Protein AF-A0A225VFC7-F1 (afdb_monomer_lite)

pLDDT: mean 79.75, std 21.28, range [31.33, 98.19]

Organism: NCBI:txid4795

Radius of gyration: 121.15 Å; chains: 1; bounding box: 207×63×354 Å

Sequence (434 aa):
MSTLSANARKQQEADVERLVKCRLRSEIEARKSVESTMKRAVQEARELKKELVLLRQEKEELRLAARKHAVSAPDNGGKDLNQPDKRAVVLKLREKIQTLSARNNELESSTNELQQQISKLEDQNAKVVGQLTADLEEKERKTNALQDELKKSKHVVDETKRKCQKMIKEKREEAQRALQENEQLARCAKTLQAQLVLLPQLKKQLERAKEKRADVVEVWQKKLEQRDQAFLREEEMSKQKLVESAAQVADLTNEKQYLQTRLEELEIKLSDIDDKHQTQLQHEARRLVKLESTTAELEEKLLAAEAAAREAEQAGIEARKIQEQETRLRQIAEDAADAVEVRAEKAERELAQAQMQLNNLEDALKARGVTFGYLLKQHTSVSVPGRATSSSTNNKTNSTLRKPLSTTRQTATKTKAHRSNRSVIRNNEDERDQ

Structure (mmCIF, N/CA/C/O backbone):
data_AF-A0A225VFC7-F1
#
_entry.id   AF-A0A225VFC7-F1
#
loop_
_atom_site.group_PDB
_atom_site.id
_atom_site.type_symbol
_atom_site.label_atom_id
_atom_site.label_alt_id
_atom_site.label_comp_id
_atom_site.label_asym_id
_atom_site.label_entity_id
_atom_site.label_seq_id
_atom_site.pdbx_PDB_ins_code
_atom_site.Cartn_x
_atom_site.Cartn_y
_atom_site.Cartn_z
_atom_site.occupancy
_atom_site.B_iso_or_equiv
_atom_site.auth_seq_id
_atom_site.auth_comp_id
_atom_site.auth_asym_id
_atom_site.auth_atom_id
_atom_site.pdbx_PDB_model_num
ATOM 1 N N . MET A 1 1 ? -19.889 15.103 14.008 1.00 50.66 1 MET A N 1
ATOM 2 C CA . MET A 1 1 ? -20.043 16.242 14.941 1.00 50.66 1 MET A CA 1
ATOM 3 C C . MET A 1 1 ? -21.481 16.421 15.429 1.00 50.66 1 MET A C 1
ATOM 5 O O . MET A 1 1 ? -21.726 16.168 16.600 1.00 50.66 1 MET A O 1
ATOM 9 N N . SER A 1 2 ? -22.440 16.808 14.578 1.00 55.69 2 SER A N 1
ATOM 10 C CA . SER A 1 2 ? -23.754 17.348 14.996 1.00 55.69 2 SER A CA 1
ATOM 11 C C . SER A 1 2 ? -24.609 16.469 15.929 1.00 55.69 2 SER A C 1
ATOM 13 O O . SER A 1 2 ? -25.356 16.998 16.751 1.00 55.69 2 SER A O 1
ATOM 15 N N . THR A 1 3 ? -24.484 15.141 15.859 1.00 54.69 3 THR A N 1
ATOM 16 C CA . THR A 1 3 ? -25.238 14.188 16.699 1.00 54.69 3 THR A CA 1
ATOM 17 C C . THR A 1 3 ? -24.941 14.307 18.197 1.00 54.69 3 THR A C 1
ATOM 19 O O . THR A 1 3 ? -25.841 14.104 19.010 1.00 54.69 3 THR A O 1
ATOM 22 N N . LEU A 1 4 ? -23.719 14.696 18.580 1.00 56.44 4 LEU A N 1
ATOM 23 C CA . LEU A 1 4 ? -23.350 14.896 19.988 1.00 56.44 4 LEU A CA 1
ATOM 24 C C . LEU A 1 4 ? -24.105 16.084 20.608 1.00 56.44 4 LEU A C 1
ATOM 26 O O . LEU A 1 4 ? -24.583 15.991 21.736 1.00 56.44 4 LEU A O 1
ATOM 30 N N . SER A 1 5 ? -24.293 17.168 19.844 1.00 67.75 5 SER A N 1
ATOM 31 C CA . SER A 1 5 ? -25.040 18.350 20.298 1.00 67.75 5 SER A CA 1
ATOM 32 C C . SER A 1 5 ? -26.529 18.045 20.509 1.00 67.75 5 SER A C 1
ATOM 34 O O . SER A 1 5 ? -27.115 18.487 21.496 1.00 67.75 5 SER A O 1
ATOM 36 N N . ALA A 1 6 ? -27.133 17.234 19.633 1.00 71.62 6 ALA A N 1
ATOM 37 C CA . ALA A 1 6 ? -28.532 16.824 19.767 1.00 71.62 6 ALA A CA 1
ATOM 38 C C . ALA A 1 6 ? -28.784 15.978 21.030 1.00 71.62 6 ALA A C 1
ATOM 40 O O . ALA A 1 6 ? -29.789 16.174 21.711 1.00 71.62 6 ALA A O 1
ATOM 41 N N . ASN A 1 7 ? -27.861 15.074 21.377 1.00 78.31 7 ASN A N 1
ATOM 42 C CA . ASN A 1 7 ? -27.977 14.260 22.589 1.00 78.31 7 ASN A CA 1
ATOM 43 C C . ASN A 1 7 ? -27.781 15.091 23.868 1.00 78.31 7 ASN A C 1
ATOM 45 O O . ASN A 1 7 ? -28.515 14.891 24.833 1.00 78.31 7 ASN A O 1
ATOM 49 N N . ALA A 1 8 ? -26.859 16.061 23.864 1.00 78.19 8 ALA A N 1
ATOM 50 C CA . ALA A 1 8 ? -26.664 16.973 24.993 1.00 78.19 8 ALA A CA 1
ATOM 51 C C . ALA A 1 8 ? -27.923 17.812 25.294 1.00 78.19 8 ALA A C 1
ATOM 53 O O . ALA A 1 8 ? -28.319 17.926 26.453 1.00 78.19 8 ALA A O 1
ATOM 54 N N . ARG A 1 9 ? -28.602 18.330 24.257 1.00 81.00 9 ARG A N 1
ATOM 55 C CA . ARG A 1 9 ? -29.870 19.073 24.411 1.00 81.00 9 ARG A CA 1
ATOM 56 C C . ARG A 1 9 ? -30.976 18.207 25.019 1.00 81.00 9 ARG A C 1
ATOM 58 O O . ARG A 1 9 ? -31.578 18.613 26.005 1.00 81.00 9 ARG A O 1
ATOM 65 N N . LYS A 1 10 ? -31.163 16.979 24.520 1.00 86.56 10 LYS A N 1
ATOM 66 C CA . LYS A 1 10 ? -32.151 16.031 25.072 1.00 86.56 10 LYS A CA 1
ATOM 67 C C . LYS A 1 10 ? -31.895 15.672 26.537 1.00 86.56 10 LYS A C 1
ATOM 69 O O . LYS A 1 10 ? -32.844 15.515 27.299 1.00 86.56 10 LYS A O 1
ATOM 74 N N . GLN A 1 11 ? -30.629 15.557 26.944 1.00 88.44 11 GLN A N 1
ATOM 75 C CA . GLN A 1 11 ? -30.278 15.336 28.349 1.00 88.44 11 GLN A CA 1
ATOM 76 C C . GLN A 1 11 ? -30.655 16.552 29.212 1.00 88.44 11 GLN A C 1
ATOM 78 O O . GLN A 1 11 ? -31.296 16.395 30.249 1.00 88.44 11 GLN A O 1
ATOM 83 N N . GLN A 1 12 ? -30.327 17.764 28.750 1.00 88.94 12 GLN A N 1
ATOM 84 C CA . GLN A 1 12 ? -30.677 19.013 29.430 1.00 88.94 12 GLN A CA 1
ATOM 85 C C . GLN A 1 12 ? -32.201 19.194 29.565 1.00 88.94 12 GLN A C 1
ATOM 87 O O . GLN A 1 12 ? -32.683 19.549 30.639 1.00 88.94 12 GLN A O 1
ATOM 92 N N . GLU A 1 13 ? -32.967 18.895 28.513 1.00 89.81 13 GLU A N 1
ATOM 93 C CA . GLU A 1 13 ? -34.437 18.900 28.517 1.00 89.81 13 GLU A CA 1
ATOM 94 C C . GLU A 1 13 ? -35.005 17.917 29.558 1.00 89.81 13 GLU A C 1
ATOM 96 O O . GLU A 1 13 ? -35.850 18.295 30.374 1.00 89.81 13 GLU A O 1
ATOM 101 N N . ALA A 1 14 ? -34.500 16.678 29.592 1.00 89.69 14 ALA A N 1
ATOM 102 C CA . ALA A 1 14 ? -34.935 15.653 30.542 1.00 89.69 14 ALA A CA 1
ATOM 103 C C . ALA A 1 14 ? -34.598 15.999 32.006 1.00 89.69 14 ALA A C 1
ATOM 105 O O . ALA A 1 14 ? -35.374 15.687 32.913 1.00 89.69 14 ALA A O 1
ATOM 106 N N . ASP A 1 15 ? -33.467 16.660 32.260 1.00 90.31 15 ASP A N 1
ATOM 107 C CA . ASP A 1 15 ? -33.073 17.072 33.611 1.00 90.31 15 ASP A CA 1
ATOM 108 C C . ASP A 1 15 ? -33.838 18.313 34.097 1.00 90.31 15 ASP A C 1
ATOM 110 O O . ASP A 1 15 ? -34.223 18.370 35.269 1.00 90.31 15 ASP A O 1
ATOM 114 N N . VAL A 1 16 ? -34.176 19.249 33.201 1.00 92.44 16 VAL A N 1
ATOM 115 C CA . VAL A 1 16 ? -35.121 20.343 33.493 1.00 92.44 16 VAL A CA 1
ATOM 116 C C . VAL A 1 16 ? -36.511 19.785 33.812 1.00 92.44 16 VAL A C 1
ATOM 118 O O . VAL A 1 16 ? -37.104 20.163 34.825 1.00 92.44 16 VAL A O 1
ATOM 121 N N . GLU A 1 17 ? -37.023 18.840 33.018 1.00 93.75 17 GLU A N 1
ATOM 122 C CA . GLU A 1 17 ? -38.327 18.217 33.276 1.00 93.75 17 GLU A CA 1
ATOM 123 C C . GLU A 1 17 ? -38.343 17.469 34.625 1.00 93.75 17 GLU A C 1
ATOM 125 O O . GLU A 1 17 ? -39.299 17.572 35.402 1.00 93.75 17 GLU A O 1
ATOM 130 N N . ARG A 1 18 ? -37.248 16.769 34.955 1.00 95.25 18 ARG A N 1
ATOM 131 C CA . ARG A 1 18 ? -37.052 16.101 36.251 1.00 95.25 18 ARG A CA 1
ATOM 132 C C . ARG A 1 18 ? -37.064 17.099 37.410 1.00 95.25 18 ARG A C 1
ATOM 134 O O . ARG A 1 18 ? -37.731 16.841 38.415 1.00 95.25 18 ARG A O 1
ATOM 141 N N . LEU A 1 19 ? -36.376 18.234 37.271 1.00 94.56 19 LEU A N 1
ATOM 142 C CA . LEU A 1 19 ? -36.327 19.295 38.279 1.00 94.56 19 LEU A CA 1
ATOM 143 C C . LEU A 1 19 ? -37.715 19.907 38.523 1.00 94.56 19 LEU A C 1
ATOM 145 O O . LEU A 1 19 ? -38.135 20.022 39.676 1.00 94.56 19 LEU A O 1
ATOM 149 N N . VAL A 1 20 ? -38.464 20.215 37.457 1.00 95.75 20 VAL A N 1
ATOM 150 C CA . VAL A 1 20 ? -39.848 20.719 37.545 1.00 95.75 20 VAL A CA 1
ATOM 151 C C . VAL A 1 20 ? -40.761 19.697 38.232 1.00 95.75 20 VAL A C 1
ATOM 153 O O . VAL A 1 20 ? -41.463 20.045 39.184 1.00 95.75 20 VAL A O 1
ATOM 156 N N . LYS A 1 21 ? -40.700 18.417 37.837 1.00 95.56 21 LYS A N 1
ATOM 157 C CA . LYS A 1 21 ? -41.473 17.330 38.471 1.00 95.56 21 LYS A CA 1
ATOM 158 C C . LYS A 1 21 ? -41.119 17.142 39.953 1.00 95.56 21 LYS A C 1
ATOM 160 O O . LYS A 1 21 ? -41.997 16.819 40.752 1.00 95.56 21 LYS A O 1
ATOM 165 N N . CYS A 1 22 ? -39.863 17.344 40.355 1.00 93.44 22 CYS A N 1
ATOM 166 C CA . CYS A 1 22 ? -39.462 17.316 41.766 1.00 93.44 22 CYS A CA 1
ATOM 167 C C . CYS A 1 22 ? -39.959 18.539 42.549 1.00 93.44 22 CYS A C 1
ATOM 169 O O . CYS A 1 22 ? -40.512 18.361 43.634 1.00 93.44 22 CYS A O 1
ATOM 171 N N . ARG A 1 23 ? -39.843 19.753 41.992 1.00 94.44 23 ARG A N 1
ATOM 172 C CA . ARG A 1 23 ? -40.355 20.984 42.617 1.00 94.44 23 ARG A CA 1
ATOM 173 C C . ARG A 1 23 ? -41.866 20.911 42.846 1.00 94.44 23 ARG A C 1
ATOM 175 O O . ARG A 1 23 ? -42.314 21.168 43.958 1.00 94.44 23 ARG A O 1
ATOM 182 N N . LEU A 1 24 ? -42.629 20.474 41.841 1.00 96.19 24 LEU A N 1
ATOM 183 C CA . LEU A 1 24 ? -44.084 20.324 41.937 1.00 96.19 24 LEU A CA 1
ATOM 184 C C . LEU A 1 24 ? -44.501 19.291 43.000 1.00 96.19 24 LEU A C 1
ATOM 186 O O . LEU A 1 24 ? -45.445 19.531 43.748 1.00 96.19 24 LEU A O 1
ATOM 190 N N . ARG A 1 25 ? -43.787 18.160 43.115 1.00 94.50 25 ARG A N 1
ATOM 191 C CA . ARG A 1 25 ? -44.046 17.167 44.176 1.00 94.50 25 ARG A CA 1
ATOM 192 C C . ARG A 1 25 ? -43.790 17.734 45.573 1.00 94.50 25 ARG A C 1
ATOM 194 O O . ARG A 1 25 ? -44.654 17.586 46.430 1.00 94.50 25 ARG A O 1
ATOM 201 N N . SER A 1 26 ? -42.662 18.419 45.766 1.00 92.62 26 SER A N 1
ATOM 202 C CA . SER A 1 26 ? -42.321 19.083 47.033 1.00 92.62 26 SER A CA 1
ATOM 203 C C . SER A 1 26 ? -43.358 20.148 47.418 1.00 92.62 26 SER A C 1
ATOM 205 O O . SER A 1 26 ? -43.815 20.196 48.557 1.00 92.62 26 SER A O 1
ATOM 207 N N . GLU A 1 27 ? -43.831 20.942 46.453 1.00 94.38 27 GLU A N 1
ATOM 208 C CA . GLU A 1 27 ? -44.874 21.941 46.696 1.00 94.38 27 GLU A CA 1
ATOM 209 C C . GLU A 1 27 ? -46.226 21.306 47.073 1.00 94.38 27 GLU A C 1
ATOM 211 O O . GLU A 1 27 ? -46.896 21.774 47.993 1.00 94.38 27 GLU A O 1
ATOM 216 N N . ILE A 1 28 ? -46.625 20.213 46.413 1.00 94.62 28 ILE A N 1
ATOM 217 C CA . ILE A 1 28 ? -47.841 19.457 46.762 1.00 94.62 28 ILE A CA 1
ATOM 218 C C . ILE A 1 28 ? -47.724 18.838 48.165 1.00 94.62 28 ILE A C 1
ATOM 220 O O . ILE A 1 28 ? -48.707 18.813 48.905 1.00 94.62 28 ILE A O 1
ATOM 224 N N . GLU A 1 29 ? -46.545 18.351 48.547 1.00 93.44 29 GLU A N 1
ATOM 225 C CA . GLU A 1 29 ? -46.280 17.795 49.877 1.00 93.44 29 GLU A CA 1
ATOM 226 C C . GLU A 1 29 ? -46.315 18.876 50.969 1.00 93.44 29 GLU A C 1
ATOM 228 O O . GLU A 1 29 ? -46.985 18.692 51.987 1.00 93.44 29 GLU A O 1
ATOM 233 N N . ALA A 1 30 ? -45.719 20.046 50.720 1.00 90.88 30 ALA A N 1
ATOM 234 C CA . ALA A 1 30 ? -45.799 21.207 51.607 1.00 90.88 30 ALA A CA 1
ATOM 235 C C . ALA A 1 30 ? -47.239 21.735 51.759 1.00 90.88 30 ALA A C 1
ATOM 237 O O . ALA A 1 30 ? -47.693 21.997 52.873 1.00 90.88 30 ALA A O 1
ATOM 238 N N . ARG A 1 31 ? -48.008 21.828 50.664 1.00 92.38 31 ARG A N 1
ATOM 239 C CA . ARG A 1 31 ? -49.437 22.191 50.719 1.00 92.38 31 ARG A CA 1
ATOM 240 C C . ARG A 1 31 ? -50.231 21.191 51.575 1.00 92.38 31 ARG A C 1
ATOM 242 O O . ARG A 1 31 ? -51.028 21.610 52.410 1.00 92.38 31 ARG A O 1
ATOM 249 N N . LYS A 1 32 ? -49.972 19.884 51.434 1.00 94.56 32 LYS A N 1
ATOM 250 C CA . LYS A 1 32 ? -50.617 18.822 52.233 1.00 94.56 32 LYS A CA 1
ATOM 251 C C . LYS A 1 32 ? -50.224 18.841 53.712 1.00 94.56 32 LYS A C 1
ATOM 253 O O . LYS A 1 32 ? -51.076 18.567 54.556 1.00 94.56 32 LYS A O 1
ATOM 258 N N . SER A 1 33 ? -48.973 19.156 54.056 1.00 90.62 33 SER A N 1
ATOM 259 C CA . SER A 1 33 ? -48.552 19.245 55.462 1.00 90.62 33 SER A CA 1
ATOM 260 C C . SER A 1 33 ? -49.173 20.460 56.164 1.00 90.62 33 SER A C 1
ATOM 262 O O . SER A 1 33 ? -49.644 20.329 57.297 1.00 90.62 33 SER A O 1
ATOM 264 N N . VAL A 1 34 ? -49.288 21.597 55.467 1.00 91.88 34 VAL A N 1
ATOM 265 C CA . VAL A 1 34 ? -50.031 22.781 55.934 1.00 91.88 34 VAL A CA 1
ATOM 266 C C . VAL A 1 34 ? -51.521 22.467 56.095 1.00 91.88 34 VAL A C 1
ATOM 268 O O . VAL A 1 34 ? -52.082 22.733 57.155 1.00 91.88 34 VAL A O 1
ATOM 271 N N . GLU A 1 35 ? -52.158 21.835 55.105 1.00 92.31 35 GLU A N 1
ATOM 272 C CA . GLU A 1 35 ? -53.577 21.450 55.171 1.00 92.31 35 GLU A CA 1
ATOM 273 C C . GLU A 1 35 ? -53.864 20.483 56.336 1.00 92.31 35 GLU A C 1
ATOM 275 O O . GLU A 1 35 ? -54.835 20.662 57.071 1.00 92.31 35 GLU A O 1
ATOM 280 N N . SER A 1 36 ? -52.996 19.488 56.546 1.00 91.81 36 SER A N 1
ATOM 281 C CA . SER A 1 36 ? -53.079 18.538 57.664 1.00 91.81 36 SER A CA 1
ATOM 282 C C . SER A 1 36 ? -52.920 19.230 59.024 1.00 91.81 36 SER A C 1
ATOM 284 O O . SER A 1 36 ? -53.691 18.978 59.951 1.00 91.81 36 SER A O 1
ATOM 286 N N . THR A 1 37 ? -51.974 20.168 59.131 1.00 90.69 37 THR A N 1
ATOM 287 C CA . THR A 1 37 ? -51.746 20.953 60.355 1.00 90.69 37 THR A CA 1
ATOM 288 C C . THR A 1 37 ? -52.929 21.877 60.652 1.00 90.69 37 THR A C 1
ATOM 290 O O . THR A 1 37 ? -53.402 21.915 61.785 1.00 90.69 37 THR A O 1
ATOM 293 N N . MET A 1 38 ? -53.485 22.545 59.636 1.00 92.50 38 MET A N 1
ATOM 294 C CA . MET A 1 38 ? -54.691 23.368 59.766 1.00 92.50 38 MET A CA 1
ATOM 295 C C . MET A 1 38 ? -55.912 22.530 60.171 1.00 92.50 38 MET A C 1
ATOM 297 O O . MET A 1 38 ? -56.674 22.936 61.046 1.00 92.50 38 MET A O 1
ATOM 301 N N . LYS A 1 39 ? -56.086 21.335 59.589 1.00 93.94 39 LYS A N 1
ATOM 302 C CA . LYS A 1 39 ? -57.145 20.391 59.983 1.00 93.94 39 LYS A CA 1
ATOM 303 C C . LYS A 1 39 ? -57.014 19.960 61.446 1.00 93.94 39 LYS A C 1
ATOM 305 O O . LYS A 1 39 ? -58.032 19.914 62.133 1.00 93.94 39 LYS A O 1
ATOM 310 N N . ARG A 1 40 ? -55.792 19.714 61.937 1.00 93.81 40 ARG A N 1
ATOM 311 C CA . ARG A 1 40 ? -55.548 19.417 63.358 1.00 93.81 40 ARG A CA 1
ATOM 312 C C . ARG A 1 40 ? -55.889 20.610 64.255 1.00 93.81 40 ARG A C 1
ATOM 314 O O . ARG A 1 40 ? -56.686 20.443 65.166 1.00 93.81 40 ARG A O 1
ATOM 321 N N . ALA A 1 41 ? -55.409 21.812 63.938 1.00 90.44 41 ALA A N 1
ATOM 322 C CA . ALA A 1 41 ? -55.711 23.016 64.718 1.00 90.44 41 ALA A CA 1
ATOM 323 C C . ALA A 1 41 ? -57.224 23.328 64.781 1.00 90.44 41 ALA A C 1
ATOM 325 O O . ALA A 1 41 ? -57.736 23.762 65.810 1.00 90.44 41 ALA A O 1
ATOM 326 N N . VAL A 1 42 ? -57.974 23.061 63.703 1.00 93.50 42 VAL A N 1
ATOM 327 C CA . VAL A 1 42 ? -59.446 23.182 63.688 1.00 93.50 42 VAL A CA 1
ATOM 328 C C . VAL A 1 42 ? -60.125 22.099 64.538 1.00 93.50 42 VAL A C 1
ATOM 330 O O . VAL A 1 42 ? -61.178 22.364 65.118 1.00 93.50 42 VAL A O 1
ATOM 333 N N . GLN A 1 43 ? -59.551 20.898 64.631 1.00 92.31 43 GLN A N 1
ATOM 334 C CA . GLN A 1 43 ? -60.028 19.830 65.514 1.00 92.31 43 GLN A CA 1
ATOM 335 C C . GLN A 1 43 ? -59.785 20.195 66.991 1.00 92.31 43 GLN A C 1
ATOM 337 O O . GLN A 1 43 ? -60.735 20.239 67.770 1.00 92.31 43 GLN A O 1
ATOM 342 N N . GLU A 1 44 ? -58.555 20.583 67.335 1.00 92.38 44 GLU A N 1
ATOM 343 C CA . GLU A 1 44 ? -58.143 21.040 68.671 1.00 92.38 44 GLU A CA 1
ATOM 344 C C . GLU A 1 44 ? -58.999 22.233 69.140 1.00 92.38 44 GLU A C 1
ATOM 346 O O . GLU A 1 44 ? -59.560 22.216 70.234 1.00 92.38 44 GLU A O 1
ATOM 351 N N . ALA A 1 45 ? -59.228 23.233 68.279 1.00 90.44 45 ALA A N 1
ATOM 352 C CA . ALA A 1 45 ? -60.097 24.373 68.588 1.00 90.44 45 ALA A CA 1
ATOM 353 C C . ALA A 1 45 ? -61.579 23.992 68.796 1.00 90.44 45 ALA A C 1
ATOM 355 O O . ALA A 1 45 ? -62.305 24.685 69.515 1.00 90.44 45 ALA A O 1
ATOM 356 N N . ARG A 1 46 ? -62.058 22.896 68.188 1.00 92.62 46 ARG A N 1
ATOM 357 C CA . ARG A 1 46 ? -63.405 22.351 68.443 1.00 92.62 46 ARG A CA 1
ATOM 358 C C . ARG A 1 46 ? -63.470 21.579 69.757 1.00 92.62 46 ARG A C 1
ATOM 360 O O . ARG A 1 46 ? -64.530 21.567 70.376 1.00 92.62 46 ARG A O 1
ATOM 367 N N . GLU A 1 47 ? -62.381 20.946 70.171 1.00 91.38 47 GLU A N 1
ATOM 368 C CA . GLU A 1 47 ? -62.283 20.194 71.425 1.00 91.38 47 GLU A CA 1
ATOM 369 C C . GLU A 1 47 ? -62.150 21.143 72.623 1.00 91.38 47 GLU A C 1
ATOM 371 O O . GLU A 1 47 ? -63.019 21.110 73.494 1.00 91.38 47 GLU A O 1
ATOM 376 N N . LEU A 1 48 ? -61.248 22.128 72.562 1.00 91.56 48 LEU A N 1
ATOM 377 C CA . LEU A 1 48 ? -61.172 23.240 73.524 1.00 91.56 48 LEU A CA 1
ATOM 378 C C . LEU A 1 48 ? -62.516 23.980 73.677 1.00 91.56 48 LEU A C 1
ATOM 380 O O . LEU A 1 48 ? -62.893 24.393 74.773 1.00 91.56 48 LEU A O 1
ATOM 384 N N . LYS A 1 49 ? -63.295 24.124 72.592 1.00 92.69 49 LYS A N 1
ATOM 385 C CA . LYS A 1 49 ? -64.642 24.721 72.655 1.00 92.69 49 LYS A CA 1
ATOM 386 C C . LYS A 1 49 ? -65.657 23.846 73.411 1.00 92.69 49 LYS A C 1
ATOM 388 O O . LYS A 1 49 ? -66.576 24.409 74.001 1.00 92.69 49 LYS A O 1
ATOM 393 N N . LYS A 1 50 ? -65.521 22.513 73.408 1.00 94.69 50 LYS A N 1
ATOM 394 C CA . LYS A 1 50 ? -66.357 21.610 74.227 1.00 94.69 50 LYS A CA 1
ATOM 395 C C . LYS A 1 50 ? -65.961 21.704 75.699 1.00 94.69 50 LYS A C 1
ATOM 397 O O . LYS A 1 50 ? -66.828 21.904 76.541 1.00 94.69 50 LYS A O 1
ATOM 402 N N . GLU A 1 51 ? -64.665 21.629 75.992 1.00 91.56 51 GLU A N 1
ATOM 403 C CA . GLU A 1 51 ? -64.123 21.739 77.354 1.00 91.56 51 GLU A CA 1
ATOM 404 C C . GLU A 1 51 ? -64.531 23.062 78.012 1.00 91.56 51 GLU A C 1
ATOM 406 O O . GLU A 1 51 ? -65.021 23.079 79.136 1.00 91.56 51 GLU A O 1
ATOM 411 N N . LEU A 1 52 ? -64.453 24.174 77.276 1.00 91.75 52 LEU A N 1
ATOM 412 C CA . LEU A 1 52 ? -64.871 25.492 77.759 1.00 91.75 52 LEU A CA 1
ATOM 413 C C . LEU A 1 52 ? -66.392 25.595 78.013 1.00 91.75 52 LEU A C 1
ATOM 415 O O . LEU A 1 52 ? -66.820 26.455 78.783 1.00 91.75 52 LEU A O 1
ATOM 419 N N . VAL A 1 53 ? -67.217 24.731 77.408 1.00 92.38 53 VAL A N 1
ATOM 420 C CA . VAL A 1 53 ? -68.648 24.600 77.744 1.00 92.38 53 VAL A CA 1
ATOM 421 C C . VAL A 1 53 ? -68.840 23.756 79.008 1.00 92.38 53 VAL A C 1
ATOM 423 O O . VAL A 1 53 ? -69.566 24.199 79.894 1.00 92.38 53 VAL A O 1
ATOM 426 N N . LEU A 1 54 ? -68.141 22.624 79.147 1.00 90.06 54 LEU A N 1
ATOM 427 C CA . LEU A 1 54 ? -68.183 21.792 80.361 1.00 90.06 54 LEU A CA 1
ATOM 428 C C . LEU A 1 54 ? -67.732 22.582 81.601 1.00 90.06 54 LEU A C 1
ATOM 430 O O . LEU A 1 54 ? -68.485 22.700 82.562 1.00 90.06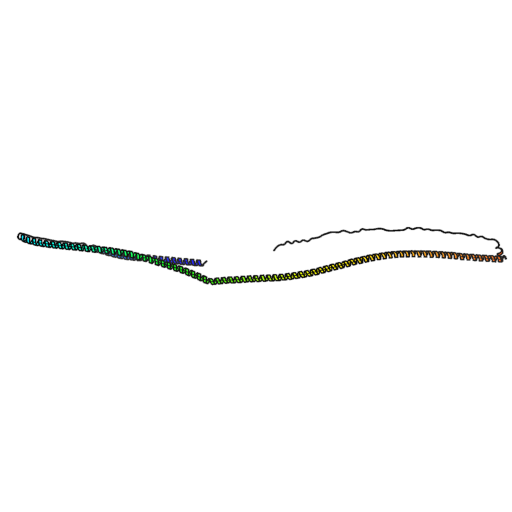 54 LEU A O 1
ATOM 434 N N . LEU A 1 55 ? -66.590 23.274 81.521 1.00 87.00 55 LEU A N 1
ATOM 435 C CA . LEU A 1 55 ? -66.070 24.150 82.582 1.00 87.00 55 LEU A CA 1
ATOM 436 C C . LEU A 1 55 ? -67.010 25.323 82.928 1.00 87.00 55 LEU A C 1
ATOM 438 O O . LEU A 1 55 ? -66.897 25.917 84.002 1.00 87.00 55 LEU A O 1
ATOM 442 N N . ARG A 1 56 ? -67.938 25.699 82.034 1.00 90.31 56 ARG A N 1
ATOM 443 C CA . ARG A 1 56 ? -69.008 26.660 82.351 1.00 90.31 56 ARG A CA 1
ATOM 444 C C . ARG A 1 56 ? -70.154 25.996 83.110 1.00 90.31 56 ARG A C 1
ATOM 446 O O . ARG A 1 56 ? -70.644 26.611 84.050 1.00 90.31 56 ARG A O 1
ATOM 453 N N . GLN A 1 57 ? -70.541 24.774 82.746 1.00 88.94 57 GLN A N 1
ATOM 454 C CA . GLN A 1 57 ? -71.578 24.004 83.442 1.00 88.94 57 GLN A CA 1
ATOM 455 C C . GLN A 1 57 ? -71.132 23.646 84.869 1.00 88.94 57 GLN A C 1
ATOM 457 O O . GLN A 1 57 ? -71.805 24.028 85.824 1.00 88.94 57 GLN A O 1
ATOM 462 N N . GLU A 1 58 ? -69.939 23.067 85.033 1.00 86.94 58 GLU A N 1
ATOM 463 C CA . GLU A 1 58 ? -69.334 22.755 86.341 1.00 86.94 58 GLU A CA 1
ATOM 464 C C . GLU A 1 58 ? -69.258 23.992 87.256 1.00 86.94 58 GLU A C 1
ATOM 466 O O . GLU A 1 58 ? -69.533 23.930 88.455 1.00 86.94 58 GLU A O 1
ATOM 471 N N . LYS A 1 59 ? -68.944 25.164 86.687 1.00 87.25 59 LYS A N 1
ATOM 472 C CA . LYS A 1 59 ? -68.891 26.439 87.417 1.00 87.25 59 LYS A CA 1
ATOM 473 C C . LYS A 1 59 ? -70.264 26.934 87.893 1.00 87.25 59 LYS A C 1
ATOM 475 O O . LYS A 1 59 ? -70.323 27.658 88.891 1.00 87.25 59 LYS A O 1
ATOM 480 N N . GLU A 1 60 ? -71.354 26.575 87.217 1.00 85.62 60 GLU A N 1
ATOM 481 C CA . GLU A 1 60 ? -72.712 26.847 87.703 1.00 85.62 60 GLU A CA 1
ATOM 482 C C . GLU A 1 60 ? -73.168 25.798 88.727 1.00 85.62 60 GLU A C 1
ATOM 484 O O . GLU A 1 60 ? -73.726 26.167 89.761 1.00 85.62 60 GLU A O 1
ATOM 489 N N . GLU A 1 61 ? -72.834 24.521 88.528 1.00 84.19 61 GLU A N 1
ATOM 490 C CA . GLU A 1 61 ? -73.121 23.440 89.480 1.00 84.19 61 GLU A CA 1
ATOM 491 C C . GLU A 1 61 ? -72.434 23.661 90.837 1.00 84.19 61 GLU A C 1
ATOM 493 O O . GLU A 1 61 ? -73.092 23.611 91.879 1.00 84.19 61 GLU A O 1
ATOM 498 N N . LEU A 1 62 ? -71.150 24.032 90.850 1.00 82.31 62 LEU A N 1
ATOM 499 C CA . LEU A 1 62 ? -70.430 24.407 92.074 1.00 82.31 62 LEU A CA 1
ATOM 500 C C . LEU A 1 62 ? -71.056 25.633 92.766 1.00 82.31 62 LEU A C 1
ATOM 502 O O . LEU A 1 62 ? -71.096 25.703 93.997 1.00 82.31 62 LEU A O 1
ATOM 506 N N . ARG A 1 63 ? -71.616 26.578 91.998 1.00 81.56 63 ARG A N 1
ATOM 507 C CA . ARG A 1 63 ? -72.371 27.730 92.529 1.00 81.56 63 ARG A CA 1
ATOM 508 C C . ARG A 1 63 ? -73.712 27.340 93.154 1.00 81.56 63 ARG A C 1
ATOM 510 O O . ARG A 1 63 ? -74.177 28.042 94.054 1.00 81.56 63 ARG A O 1
ATOM 517 N N . LEU A 1 64 ? -74.328 26.249 92.702 1.00 77.75 64 LEU A N 1
ATOM 518 C CA . LEU A 1 64 ? -75.541 25.681 93.294 1.00 77.75 64 LEU A CA 1
ATOM 519 C C . LEU A 1 64 ? -75.218 24.841 94.540 1.00 77.75 64 LEU A C 1
ATOM 521 O O . LEU A 1 64 ? -75.928 24.947 95.541 1.00 77.75 64 LEU A O 1
ATOM 525 N N . ALA A 1 65 ? -74.130 24.066 94.519 1.00 74.31 65 ALA A N 1
ATOM 526 C CA . ALA A 1 65 ? -73.669 23.265 95.655 1.00 74.31 65 ALA A CA 1
ATOM 527 C C . ALA A 1 65 ? -73.264 24.137 96.858 1.00 74.31 65 ALA A C 1
ATOM 529 O O . ALA A 1 65 ? -73.713 23.896 97.981 1.00 74.31 65 ALA A O 1
ATOM 530 N N . ALA A 1 66 ? -72.512 25.218 96.618 1.00 68.94 66 ALA A N 1
ATOM 531 C CA . ALA A 1 66 ? -72.074 26.164 97.651 1.00 68.94 66 ALA A CA 1
ATOM 532 C C . ALA A 1 66 ? -73.225 26.886 98.389 1.00 68.94 66 ALA A C 1
ATOM 534 O O . ALA A 1 66 ? -72.994 27.517 99.417 1.00 68.94 66 ALA A O 1
ATOM 535 N N . ARG A 1 67 ? -74.469 26.792 97.896 1.00 65.31 67 ARG A N 1
ATOM 536 C CA . ARG A 1 67 ? -75.672 27.347 98.542 1.00 65.31 67 ARG A CA 1
ATOM 537 C C . ARG A 1 67 ? -76.418 26.357 99.450 1.00 65.31 67 ARG A C 1
ATOM 539 O O . ARG A 1 67 ? -77.441 26.744 100.007 1.00 65.31 67 ARG A O 1
ATOM 546 N N . LYS A 1 68 ? -75.964 25.101 99.584 1.00 59.06 68 LYS A N 1
ATOM 547 C CA . LYS A 1 68 ? -76.718 24.028 100.273 1.00 59.06 68 LYS A CA 1
ATOM 548 C C . LYS A 1 68 ? -76.093 23.454 101.553 1.00 59.06 68 LYS A C 1
ATOM 550 O O . LYS A 1 68 ? -76.804 22.767 102.276 1.00 59.06 68 LYS A O 1
ATOM 555 N N . HIS A 1 69 ? -74.814 23.702 101.851 1.00 49.62 69 HIS A N 1
ATOM 556 C CA . HIS A 1 69 ? -74.087 22.993 102.923 1.00 49.62 69 HIS A CA 1
ATOM 557 C C . HIS A 1 69 ? -73.679 23.873 104.121 1.00 49.62 69 HIS A C 1
ATOM 559 O O . HIS A 1 69 ? -72.500 24.106 104.373 1.00 49.62 69 HIS A O 1
ATOM 565 N N . ALA A 1 70 ? -74.664 24.311 104.907 1.00 44.41 70 ALA A N 1
ATOM 566 C CA . ALA A 1 70 ? -74.457 24.837 106.259 1.00 44.41 70 ALA A CA 1
ATOM 567 C C . ALA A 1 70 ? -75.619 24.401 107.179 1.00 44.41 70 ALA A C 1
ATOM 569 O O . ALA A 1 70 ? -76.755 24.530 106.728 1.00 44.41 70 ALA A O 1
ATOM 570 N N . VAL A 1 71 ? -75.313 23.948 108.424 1.00 42.69 71 VAL A N 1
ATOM 571 C CA . VAL A 1 71 ? -76.172 23.725 109.644 1.00 42.69 71 VAL A CA 1
ATOM 572 C C . VAL A 1 71 ? -76.094 22.306 110.321 1.00 42.69 71 VAL A C 1
ATOM 574 O O . VAL A 1 71 ? -76.641 21.345 109.795 1.00 42.69 71 VAL A O 1
ATOM 577 N N . SER A 1 72 ? -75.510 22.253 111.548 1.00 37.09 72 SER A N 1
ATOM 578 C CA . SER A 1 72 ? -75.842 21.461 112.798 1.00 37.09 72 SER A CA 1
ATOM 579 C C . SER A 1 72 ? -75.513 19.955 113.118 1.00 37.09 72 SER A C 1
ATOM 581 O O . SER A 1 72 ? -75.329 19.133 112.227 1.00 37.09 72 SER A O 1
ATOM 583 N N . ALA A 1 73 ? -75.458 19.644 114.452 1.00 44.34 73 ALA A N 1
ATOM 584 C CA . ALA A 1 73 ? -75.357 18.366 115.260 1.00 44.34 73 ALA A CA 1
ATOM 585 C C . ALA A 1 73 ? -75.636 18.689 116.797 1.00 44.34 73 ALA A C 1
ATOM 587 O O . ALA A 1 73 ? -76.161 19.796 116.968 1.00 44.34 73 ALA A O 1
ATOM 588 N N . PRO A 1 74 ? -75.286 17.962 117.927 1.00 52.91 74 PRO A N 1
ATOM 589 C CA . PRO A 1 74 ? -74.875 16.551 118.275 1.00 52.91 74 PRO A CA 1
ATOM 590 C C . PRO A 1 74 ? -75.393 15.935 119.670 1.00 52.91 74 PRO A C 1
ATOM 592 O O . PRO A 1 74 ? -76.135 16.595 120.384 1.00 52.91 74 PRO A O 1
ATOM 595 N N . ASP A 1 75 ? -74.896 14.733 120.094 1.00 39.81 75 ASP A N 1
ATOM 596 C CA . ASP A 1 75 ? -74.443 14.284 121.485 1.00 39.81 75 ASP A CA 1
ATOM 597 C C . ASP A 1 75 ? -75.336 13.673 122.674 1.00 39.81 75 ASP A C 1
ATOM 599 O O . ASP A 1 75 ? -76.535 13.913 122.729 1.00 39.81 75 ASP A O 1
ATOM 603 N N . ASN A 1 76 ? -74.688 12.909 123.626 1.00 38.41 76 ASN A N 1
ATOM 604 C CA . ASN A 1 76 ? -74.922 12.452 125.077 1.00 38.41 76 ASN A CA 1
ATOM 605 C C . ASN A 1 76 ? -76.204 11.669 125.603 1.00 38.41 76 ASN A C 1
ATOM 607 O O . ASN A 1 76 ? -77.227 11.705 124.934 1.00 38.41 76 ASN A O 1
ATOM 611 N N . GLY A 1 77 ? -76.325 10.963 126.785 1.00 38.59 77 GLY A N 1
ATOM 612 C CA . GLY A 1 77 ? -75.423 10.313 127.819 1.00 38.59 77 GLY A CA 1
ATOM 613 C C . GLY A 1 77 ? -75.989 10.031 129.291 1.00 38.59 77 GLY A C 1
ATOM 614 O O . GLY A 1 77 ? -76.768 10.842 129.780 1.00 38.59 77 GLY A O 1
ATOM 615 N N . GLY A 1 78 ? -75.590 8.946 130.042 1.00 40.03 78 GLY A N 1
ATOM 616 C CA . GLY A 1 78 ? -75.775 8.701 131.546 1.00 40.03 78 GLY A CA 1
ATOM 617 C C . GLY A 1 78 ? -76.474 7.373 132.065 1.00 40.03 78 GLY A C 1
ATOM 618 O O . GLY A 1 78 ? -77.010 6.674 131.214 1.00 40.03 78 GLY A O 1
ATOM 619 N N . LYS A 1 79 ? -76.602 6.930 133.371 1.00 41.22 79 LYS A N 1
ATOM 620 C CA . LYS A 1 79 ? -75.828 7.017 134.683 1.00 41.22 79 LYS A CA 1
ATOM 621 C C . LYS A 1 79 ? -76.438 6.200 135.931 1.00 41.22 79 LYS A C 1
ATOM 623 O O . LYS A 1 79 ? -77.651 6.064 135.967 1.00 41.22 79 LYS A O 1
ATOM 628 N N . ASP A 1 80 ? -75.639 5.789 136.971 1.00 38.25 80 ASP A N 1
ATOM 629 C CA . ASP A 1 80 ? -75.914 5.496 138.462 1.00 38.25 80 ASP A CA 1
ATOM 630 C C . ASP A 1 80 ? -76.817 4.296 139.010 1.00 38.25 80 ASP A C 1
ATOM 632 O O . ASP A 1 80 ? -77.565 3.752 138.210 1.00 38.25 80 ASP A O 1
ATOM 636 N N . LEU A 1 81 ? -76.903 3.781 140.300 1.00 41.94 81 LEU A N 1
ATOM 637 C CA . LEU A 1 81 ? -76.105 3.695 141.605 1.00 41.94 81 LEU A CA 1
ATOM 638 C C . LEU A 1 81 ? -76.670 2.708 142.747 1.00 41.94 81 LEU A C 1
ATOM 640 O O . LEU A 1 81 ? -77.834 2.334 142.686 1.00 41.94 81 LEU A O 1
ATOM 644 N N . ASN A 1 82 ? -75.895 2.424 143.849 1.00 42.38 82 ASN A N 1
ATOM 645 C CA . ASN A 1 82 ? -76.198 1.886 145.257 1.00 42.38 82 ASN A CA 1
ATOM 646 C C . ASN A 1 82 ? -76.625 0.388 145.544 1.00 42.38 82 ASN A C 1
ATOM 648 O O . ASN A 1 82 ? -77.012 -0.280 144.596 1.00 42.38 82 ASN A O 1
ATOM 652 N N . GLN A 1 83 ? -76.531 -0.329 146.721 1.00 40.72 83 GLN A N 1
ATOM 653 C CA . GLN A 1 83 ? -76.247 -0.224 148.223 1.00 40.72 83 GLN A CA 1
ATOM 654 C C . GLN A 1 83 ? -77.446 -0.073 149.240 1.00 40.72 83 GLN A C 1
ATOM 656 O O . GLN A 1 83 ? -78.450 0.436 148.745 1.00 40.72 83 GLN A O 1
ATOM 661 N N . PRO A 1 84 ? -77.441 -0.430 150.595 1.00 53.09 84 PRO A N 1
ATOM 662 C CA . PRO A 1 84 ? -76.409 -0.905 151.605 1.00 53.09 84 PRO A CA 1
ATOM 663 C C . PRO A 1 84 ? -76.840 -1.946 152.769 1.00 53.09 84 PRO A C 1
ATOM 665 O O . PRO A 1 84 ? -77.857 -2.618 152.653 1.00 53.09 84 PRO A O 1
ATOM 668 N N . ASP A 1 85 ? -76.076 -2.015 153.907 1.00 43.22 85 ASP A N 1
ATOM 669 C CA . ASP A 1 85 ? -76.290 -2.471 155.354 1.00 43.22 85 ASP A CA 1
ATOM 670 C C . ASP A 1 85 ? -76.087 -3.943 155.922 1.00 43.22 85 ASP A C 1
ATOM 672 O O . ASP A 1 85 ? -75.882 -4.882 155.164 1.00 43.22 85 ASP A O 1
ATOM 676 N N . LYS A 1 86 ? -75.961 -4.142 157.270 1.00 55.50 86 LYS A N 1
ATOM 677 C CA . LYS A 1 86 ? -74.953 -5.044 157.948 1.00 55.50 86 LYS A CA 1
ATOM 678 C C . LYS A 1 86 ? -75.402 -6.189 158.930 1.00 55.50 86 LYS A C 1
ATOM 680 O O . LYS A 1 86 ? -76.559 -6.399 159.270 1.00 55.50 86 LYS A O 1
ATOM 685 N N . ARG A 1 87 ? -74.391 -6.943 159.423 1.00 49.41 87 ARG A N 1
ATOM 686 C CA . ARG A 1 87 ? -74.330 -8.027 160.461 1.00 49.41 87 ARG A CA 1
ATOM 687 C C . ARG A 1 87 ? -74.929 -9.411 160.173 1.00 49.41 87 ARG A C 1
ATOM 689 O O . ARG A 1 87 ? -74.132 -10.333 160.029 1.00 49.41 87 ARG A O 1
ATOM 696 N N . ALA A 1 88 ? -76.238 -9.611 160.002 1.00 52.66 88 ALA A N 1
ATOM 697 C CA . ALA A 1 88 ? -76.698 -10.869 159.367 1.00 52.66 88 ALA A CA 1
ATOM 698 C C . ALA A 1 88 ? -76.147 -10.947 157.926 1.00 52.66 88 ALA A C 1
ATOM 700 O O . ALA A 1 88 ? -75.717 -11.987 157.424 1.00 52.66 88 ALA A O 1
ATOM 701 N N . VAL A 1 89 ? -76.025 -9.762 157.327 1.00 56.97 89 VAL A N 1
ATOM 702 C CA . VAL A 1 89 ? -75.299 -9.499 156.092 1.00 56.97 89 VAL A CA 1
ATOM 703 C C . VAL A 1 89 ? -73.782 -9.716 156.221 1.00 56.97 89 VAL A C 1
ATOM 705 O O . VAL A 1 89 ? -73.142 -9.768 155.196 1.00 56.97 89 VAL A O 1
ATOM 708 N N . VAL A 1 90 ? -73.156 -9.946 157.386 1.00 59.56 90 VAL A N 1
ATOM 709 C CA . VAL A 1 90 ? -71.719 -10.329 157.435 1.00 59.56 90 VAL A CA 1
ATOM 710 C C . VAL A 1 90 ? -71.507 -11.795 157.050 1.00 59.56 90 VAL A C 1
ATOM 712 O O . VAL A 1 90 ? -70.575 -12.080 156.305 1.00 59.56 90 VAL A O 1
ATOM 715 N N . LEU A 1 91 ? -72.380 -12.721 157.470 1.00 63.22 91 LEU A N 1
ATOM 716 C CA . LEU A 1 91 ? -72.322 -14.109 156.984 1.00 63.22 91 LEU A CA 1
ATOM 717 C C . LEU A 1 91 ? -72.782 -14.203 155.528 1.00 63.22 91 LEU A C 1
ATOM 719 O O . LEU A 1 91 ? -72.059 -14.767 154.712 1.00 63.22 91 LEU A O 1
ATOM 723 N N . LYS A 1 92 ? -73.889 -13.535 155.169 1.00 64.75 92 LYS A N 1
ATOM 724 C CA . LYS A 1 92 ? -74.309 -13.455 153.762 1.00 64.75 92 LYS A CA 1
ATOM 725 C C . LYS A 1 92 ? -73.299 -12.706 152.888 1.00 64.75 92 LYS A C 1
ATOM 727 O O . LYS A 1 92 ? -73.151 -13.076 151.735 1.00 64.75 92 LYS A O 1
ATOM 732 N N . LEU A 1 93 ? -72.556 -11.715 153.400 1.00 68.38 93 LEU A N 1
ATOM 733 C CA . LEU A 1 93 ? -71.400 -11.141 152.695 1.00 68.38 93 LEU A CA 1
ATOM 734 C C . LEU A 1 93 ? -70.251 -12.132 152.621 1.00 68.38 93 LEU A C 1
ATOM 736 O O . LEU A 1 93 ? -69.566 -12.105 151.621 1.00 68.38 93 LEU A O 1
ATOM 740 N N . ARG A 1 94 ? -70.017 -13.010 153.600 1.00 73.62 94 ARG A N 1
ATOM 741 C CA . ARG A 1 94 ? -68.965 -14.033 153.489 1.00 73.62 94 ARG A CA 1
ATOM 742 C C . ARG A 1 94 ? -69.267 -15.020 152.362 1.00 73.62 94 ARG A C 1
ATOM 744 O O . ARG A 1 94 ? -68.408 -15.231 151.515 1.00 73.62 94 ARG A O 1
ATOM 751 N N . GLU A 1 95 ? -70.498 -15.521 152.286 1.00 77.19 95 GLU A N 1
ATOM 752 C CA . GLU A 1 95 ? -70.973 -16.365 151.177 1.00 77.19 95 GLU A CA 1
ATOM 753 C C . GLU A 1 95 ? -71.009 -15.596 149.845 1.00 77.19 95 GLU A C 1
ATOM 755 O O . GLU A 1 95 ? -70.593 -16.115 148.809 1.00 77.19 95 GLU A O 1
ATOM 760 N N . LYS A 1 96 ? -71.454 -14.330 149.854 1.00 79.31 96 LYS A N 1
ATOM 761 C CA . LYS A 1 96 ? -71.469 -13.461 148.666 1.00 79.31 96 LYS A CA 1
ATOM 762 C C . LYS A 1 96 ? -70.058 -13.087 148.211 1.00 79.31 96 LYS A C 1
ATOM 764 O O . LYS A 1 96 ? -69.837 -12.996 147.019 1.00 79.31 96 LYS A O 1
ATOM 769 N N . ILE A 1 97 ? -69.097 -12.916 149.116 1.00 81.56 97 ILE A N 1
ATOM 770 C CA . ILE A 1 97 ? -67.678 -12.680 148.811 1.00 81.56 97 ILE A CA 1
ATOM 771 C C . ILE A 1 97 ? -67.044 -13.970 148.301 1.00 81.56 97 ILE A C 1
ATOM 773 O O . ILE A 1 97 ? -66.292 -13.902 147.344 1.00 81.56 97 ILE A O 1
ATOM 777 N N . GLN A 1 98 ? -67.375 -15.145 148.843 1.00 82.44 98 GLN A N 1
ATOM 778 C CA . GLN A 1 98 ? -66.910 -16.418 148.280 1.00 82.44 98 GLN A CA 1
ATOM 779 C C . GLN A 1 98 ? -67.480 -16.671 146.879 1.00 82.44 98 GLN A C 1
ATOM 781 O O . GLN A 1 98 ? -66.725 -17.039 145.988 1.00 82.44 98 GLN A O 1
ATOM 786 N N . THR A 1 99 ? -68.769 -16.415 146.639 1.00 80.81 99 THR A N 1
ATOM 787 C CA . THR A 1 99 ? -69.375 -16.576 145.301 1.00 80.81 99 THR A CA 1
ATOM 788 C C . THR A 1 99 ? -68.970 -15.475 144.318 1.00 80.81 99 THR A C 1
ATOM 790 O O . THR A 1 99 ? -68.754 -15.776 143.149 1.00 80.81 99 THR A O 1
ATOM 793 N N . LEU A 1 100 ? -68.786 -14.226 144.760 1.00 83.75 100 LEU A N 1
ATOM 794 C CA . LEU A 1 100 ? -68.202 -13.160 143.936 1.00 83.75 100 LEU A CA 1
ATOM 795 C C . LEU A 1 100 ? -66.708 -13.381 143.686 1.00 83.75 100 LEU A C 1
ATOM 797 O O . LEU A 1 100 ? -66.250 -13.055 142.606 1.00 83.75 100 LEU A O 1
ATOM 801 N N . SER A 1 101 ? -65.954 -13.964 144.621 1.00 84.38 101 SER A N 1
ATOM 802 C CA . SER A 1 101 ? -64.547 -14.324 144.409 1.00 84.38 101 SER A CA 1
ATOM 803 C C . SER A 1 101 ? -64.422 -15.528 143.483 1.00 84.38 101 SER A C 1
ATOM 805 O O . SER A 1 101 ? -63.599 -15.487 142.586 1.00 84.38 101 SER A O 1
ATOM 807 N N . ALA A 1 102 ? -65.265 -16.555 143.618 1.00 84.19 102 ALA A N 1
ATOM 808 C CA . ALA A 1 102 ? -65.317 -17.658 142.659 1.00 84.19 102 ALA A CA 1
ATOM 809 C C . ALA A 1 102 ? -65.666 -17.147 141.251 1.00 84.19 102 ALA A C 1
ATOM 811 O O . ALA A 1 102 ? -64.979 -17.484 140.293 1.00 84.19 102 ALA A O 1
ATOM 812 N N . ARG A 1 103 ? -66.663 -16.257 141.144 1.00 86.75 103 ARG A N 1
ATOM 813 C CA . ARG A 1 103 ? -67.042 -15.613 139.881 1.00 86.75 103 ARG A CA 1
ATOM 814 C C . ARG A 1 103 ? -65.975 -14.649 139.351 1.00 86.75 103 ARG A C 1
ATOM 816 O O . ARG A 1 103 ? -65.820 -14.551 138.143 1.00 86.75 103 ARG A O 1
ATOM 823 N N . ASN A 1 104 ? -65.232 -13.949 140.208 1.00 87.00 104 ASN A N 1
ATOM 824 C CA . ASN A 1 104 ? -64.086 -13.147 139.780 1.00 87.00 104 ASN A CA 1
ATOM 825 C C . ASN A 1 104 ? -62.975 -14.050 139.251 1.00 87.00 104 ASN A C 1
ATOM 827 O O . ASN A 1 104 ? -62.489 -13.784 138.167 1.00 87.00 104 ASN A O 1
ATOM 831 N N . ASN A 1 105 ? -62.639 -15.145 139.935 1.00 88.12 105 ASN A N 1
ATOM 832 C CA . ASN A 1 105 ? -61.639 -16.103 139.463 1.00 88.12 105 ASN A CA 1
ATOM 833 C C . ASN A 1 105 ? -62.050 -16.734 138.113 1.00 88.12 105 ASN A C 1
ATOM 835 O O . ASN A 1 105 ? -61.201 -16.935 137.254 1.00 88.12 105 ASN A O 1
ATOM 839 N N . GLU A 1 106 ? -63.345 -17.007 137.912 1.00 89.50 106 GLU A N 1
ATOM 840 C CA . GLU A 1 106 ? -63.939 -17.494 136.653 1.00 89.50 106 GLU A CA 1
ATOM 841 C C . GLU A 1 106 ? -63.926 -16.427 135.538 1.00 89.50 106 GLU A C 1
ATOM 843 O O . GLU A 1 106 ? -63.622 -16.720 134.381 1.00 89.50 106 GLU A O 1
ATOM 848 N N . LEU A 1 107 ? -64.202 -15.162 135.873 1.00 88.06 107 LEU A N 1
ATOM 849 C CA . LEU A 1 107 ? -64.082 -14.034 134.943 1.00 88.06 107 LEU A CA 1
ATOM 850 C C . LEU A 1 107 ? -62.618 -13.714 134.619 1.00 88.06 107 LEU A C 1
ATOM 852 O O . LEU A 1 107 ? -62.322 -13.356 133.484 1.00 88.06 107 LEU A O 1
ATOM 856 N N . GLU A 1 108 ? -61.699 -13.871 135.567 1.00 89.69 108 GLU A N 1
ATOM 857 C CA . GLU A 1 108 ? -60.256 -13.723 135.380 1.00 89.69 108 GLU A CA 1
ATOM 858 C C . GLU A 1 108 ? -59.705 -14.867 134.526 1.00 89.69 108 GLU A C 1
ATOM 860 O O . GLU A 1 108 ? -58.955 -14.596 133.591 1.00 89.69 108 GLU A O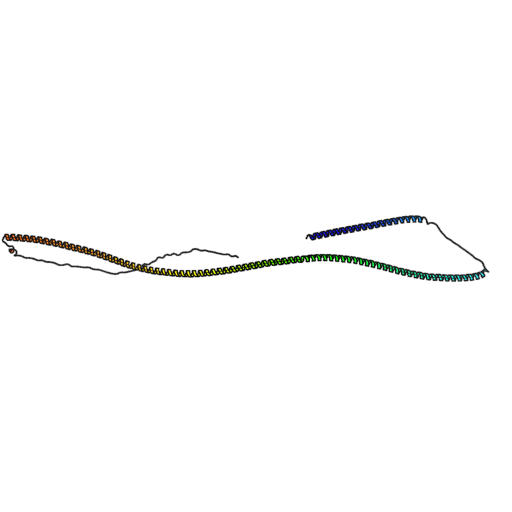 1
ATOM 865 N N . SER A 1 109 ? -60.108 -16.126 134.745 1.00 88.44 109 SER A N 1
ATOM 866 C CA . SER A 1 109 ? -59.726 -17.228 133.851 1.00 88.44 109 SER A CA 1
ATOM 867 C C . SER A 1 109 ? -60.292 -17.026 132.445 1.00 88.44 109 SER A C 1
ATOM 869 O O . SER A 1 109 ? -59.534 -17.103 131.483 1.00 88.44 109 SER A O 1
ATOM 871 N N . SER A 1 110 ? -61.568 -16.647 132.312 1.00 90.81 110 SER A N 1
ATOM 872 C CA . SER A 1 110 ? -62.179 -16.344 131.011 1.00 90.81 110 SER A CA 1
ATOM 873 C C . SER A 1 110 ? -61.514 -15.149 130.310 1.00 90.81 110 SER A C 1
ATOM 875 O O . SER A 1 110 ? -61.262 -15.198 129.108 1.00 90.81 110 SER A O 1
ATOM 877 N N . THR A 1 111 ? -61.145 -14.099 131.052 1.00 89.62 111 THR A N 1
ATOM 878 C CA . THR A 1 111 ? -60.415 -12.942 130.506 1.00 89.62 111 THR A CA 1
ATOM 879 C C . THR A 1 111 ? -59.007 -13.341 130.069 1.00 89.62 111 THR A C 1
ATOM 881 O O . THR A 1 111 ? -58.591 -12.966 128.980 1.00 89.62 111 THR A O 1
ATOM 884 N N . ASN A 1 112 ? -58.290 -14.151 130.853 1.00 91.50 112 ASN A N 1
ATOM 885 C CA . ASN A 1 112 ? -56.967 -14.668 130.489 1.00 91.50 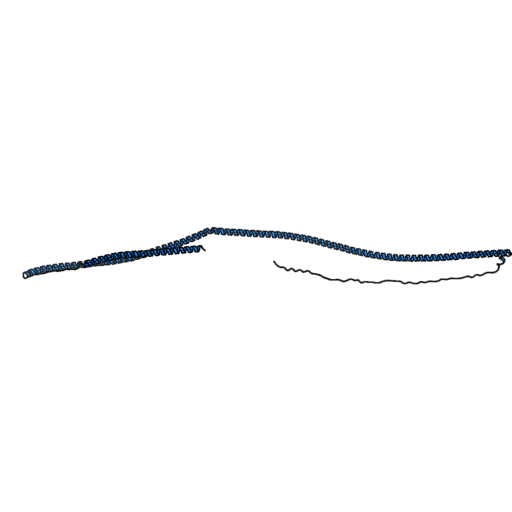112 ASN A CA 1
ATOM 886 C C . ASN A 1 112 ? -57.024 -15.609 129.269 1.00 91.50 112 ASN A C 1
ATOM 888 O O . ASN A 1 112 ? -56.142 -15.561 128.411 1.00 91.50 112 ASN A O 1
ATOM 892 N N . GLU A 1 113 ? -58.070 -16.429 129.145 1.00 91.69 113 GLU A N 1
ATOM 893 C CA . GLU A 1 113 ? -58.327 -17.257 127.962 1.00 91.69 113 GLU A CA 1
ATOM 894 C C . GLU A 1 113 ? -58.613 -16.402 126.723 1.00 91.69 113 GLU A C 1
ATOM 896 O O . GLU A 1 113 ? -58.026 -16.652 125.669 1.00 91.69 113 GLU A O 1
ATOM 901 N N . LEU A 1 114 ? -59.456 -15.370 126.841 1.00 91.06 114 LEU A N 1
ATOM 902 C CA . LEU A 1 114 ? -59.733 -14.417 125.763 1.00 91.06 114 LEU A CA 1
ATOM 903 C C . LEU A 1 114 ? -58.480 -13.625 125.370 1.00 91.06 114 LEU A C 1
ATOM 905 O O . LEU A 1 114 ? -58.187 -13.519 124.183 1.00 91.06 114 LEU A O 1
ATOM 909 N N . GLN A 1 115 ? -57.692 -13.151 126.337 1.00 91.44 115 GLN A N 1
ATOM 910 C CA . GLN A 1 115 ? -56.405 -12.489 126.108 1.00 91.44 115 GLN A CA 1
ATOM 911 C C . GLN A 1 115 ? -55.452 -13.412 125.331 1.00 91.44 115 GLN A C 1
ATOM 913 O O . GLN A 1 115 ? -54.849 -13.001 124.342 1.00 91.44 115 GLN A O 1
ATOM 918 N N . GLN A 1 116 ? -55.364 -14.689 125.720 1.00 92.50 116 GLN A N 1
ATOM 919 C CA . GLN A 1 116 ? -54.530 -15.674 125.031 1.00 92.50 116 GLN A CA 1
ATOM 920 C C . GLN A 1 116 ? -55.068 -16.027 123.631 1.00 92.50 116 GLN A C 1
ATOM 922 O O . GLN A 1 116 ? -54.277 -16.297 122.729 1.00 92.50 116 GLN A O 1
ATOM 927 N N . GLN A 1 117 ? -56.389 -16.031 123.419 1.00 92.69 117 GLN A N 1
ATOM 928 C CA . GLN A 1 117 ? -56.992 -16.196 122.091 1.00 92.69 117 GLN A CA 1
ATOM 929 C C . GLN A 1 117 ? -56.713 -14.988 121.190 1.00 92.69 117 GLN A C 1
ATOM 931 O O . GLN A 1 117 ? -56.323 -15.184 120.041 1.00 92.69 117 GLN A O 1
ATOM 936 N N . ILE A 1 118 ? -56.834 -13.765 121.716 1.00 91.56 118 ILE A N 1
ATOM 937 C CA . ILE A 1 118 ? -56.495 -12.524 121.010 1.00 91.56 118 ILE A CA 1
ATOM 938 C C . ILE A 1 118 ? -55.029 -12.563 120.581 1.00 91.56 118 ILE A C 1
ATOM 940 O O . ILE A 1 118 ? -54.770 -12.512 119.384 1.00 91.56 118 ILE A O 1
ATOM 944 N N . SER A 1 119 ? -54.081 -12.805 121.492 1.00 92.75 119 SER A N 1
ATOM 945 C CA . SER A 1 119 ? -52.662 -12.856 121.115 1.00 92.75 119 SER A CA 1
ATOM 946 C C . SER A 1 119 ? -52.322 -13.998 120.152 1.00 92.75 119 SER A C 1
ATOM 948 O O . SER A 1 119 ? -51.470 -13.818 119.288 1.00 92.75 119 SER A O 1
ATOM 950 N N . LYS A 1 120 ? -53.015 -15.147 120.206 1.00 93.50 120 LYS A N 1
ATOM 951 C CA . LYS A 1 120 ? -52.886 -16.208 119.183 1.00 93.50 120 LYS A CA 1
ATOM 952 C C . LYS A 1 120 ? -53.393 -15.762 117.807 1.00 93.50 120 LYS A C 1
ATOM 954 O O . LYS A 1 120 ? -52.790 -16.132 116.801 1.00 93.50 120 LYS A O 1
ATOM 959 N N . LEU A 1 121 ? -54.484 -14.996 117.752 1.00 92.69 121 LEU A N 1
ATOM 960 C CA . LEU A 1 121 ? -55.033 -14.442 116.512 1.00 92.69 121 LEU A CA 1
ATOM 961 C C . LEU A 1 121 ? -54.173 -13.292 115.972 1.00 92.69 121 LEU A C 1
ATOM 963 O O . LEU A 1 121 ? -53.970 -13.219 114.765 1.00 92.69 121 LEU A O 1
ATOM 967 N N . GLU A 1 122 ? -53.613 -12.446 116.837 1.00 93.00 122 GLU A N 1
ATOM 968 C CA . GLU A 1 122 ? -52.640 -11.407 116.479 1.00 93.00 122 GLU A CA 1
ATOM 969 C C . GLU A 1 122 ? -51.370 -12.034 115.886 1.00 93.00 122 GLU A C 1
ATOM 971 O O . GLU A 1 122 ? -50.961 -11.656 114.790 1.00 93.00 122 GLU A O 1
ATOM 976 N N . ASP A 1 123 ? -50.818 -13.068 116.528 1.00 93.50 123 ASP A N 1
ATOM 977 C CA . ASP A 1 123 ? -49.690 -13.862 116.023 1.00 93.50 123 ASP A CA 1
ATOM 978 C C . ASP A 1 123 ? -49.972 -14.492 114.651 1.00 93.50 123 ASP A C 1
ATOM 980 O O . ASP A 1 123 ? -49.101 -14.522 113.779 1.00 93.50 123 ASP A O 1
ATOM 984 N N . GLN A 1 124 ? -51.169 -15.057 114.464 1.00 93.00 124 GLN A N 1
ATOM 985 C CA . GLN A 1 124 ? -51.582 -15.663 113.196 1.00 93.00 124 GLN A CA 1
ATOM 986 C C . GLN A 1 124 ? -51.767 -14.602 112.110 1.00 93.00 124 GLN A C 1
ATOM 988 O O . GLN A 1 124 ? -51.268 -14.775 111.000 1.00 93.00 124 GLN A O 1
ATOM 993 N N . ASN A 1 125 ? -52.421 -13.486 112.432 1.00 93.12 125 ASN A N 1
ATOM 994 C CA . ASN A 1 125 ? -52.647 -12.388 111.502 1.00 93.12 125 ASN A CA 1
ATOM 995 C C . ASN A 1 125 ? -51.321 -11.722 111.101 1.00 93.12 125 ASN A C 1
ATOM 997 O O . ASN A 1 125 ? -51.091 -11.496 109.920 1.00 93.12 125 ASN A O 1
ATOM 1001 N N . ALA A 1 126 ? -50.393 -11.513 112.040 1.00 93.38 126 ALA A N 1
ATOM 1002 C CA . ALA A 1 126 ? -49.049 -11.014 111.751 1.00 93.38 126 ALA A CA 1
ATOM 1003 C C . ALA A 1 126 ? -48.270 -11.947 110.804 1.00 93.38 126 ALA A C 1
ATOM 1005 O O . ALA A 1 126 ? -47.620 -11.472 109.872 1.00 93.38 126 ALA A O 1
ATOM 1006 N N . LYS A 1 127 ? -48.382 -13.273 110.980 1.00 94.69 127 LYS A N 1
ATOM 1007 C CA . LYS A 1 127 ? -47.783 -14.271 110.070 1.00 94.69 127 LYS A CA 1
ATOM 1008 C C . LYS A 1 127 ? -48.431 -14.243 108.679 1.00 94.69 127 LYS A C 1
ATOM 1010 O O . LYS A 1 127 ? -47.713 -14.277 107.684 1.00 94.69 127 LYS A O 1
ATOM 1015 N N . VAL A 1 128 ? -49.759 -14.125 108.595 1.00 94.44 128 VAL A N 1
ATOM 1016 C CA . VAL A 1 128 ? -50.495 -14.026 107.319 1.00 94.44 128 VAL A CA 1
ATOM 1017 C C . VAL A 1 128 ? -50.180 -12.719 106.587 1.00 94.44 128 VAL A C 1
ATOM 1019 O O . VAL A 1 128 ? -49.867 -12.755 105.402 1.00 94.44 128 VAL A O 1
ATOM 1022 N N . VAL A 1 129 ? -50.192 -11.577 107.277 1.00 93.50 129 VAL A N 1
ATOM 1023 C CA . VAL A 1 129 ? -49.817 -10.270 106.713 1.00 93.50 129 VAL A CA 1
ATOM 1024 C C . VAL A 1 129 ? -48.355 -10.271 106.265 1.00 93.50 129 VAL A C 1
ATOM 1026 O O . VAL A 1 129 ? -48.065 -9.811 105.163 1.00 93.50 129 VAL A O 1
ATOM 1029 N N . GLY A 1 130 ? -47.441 -10.840 107.056 1.00 94.50 130 GLY A N 1
ATOM 1030 C CA . GLY A 1 130 ? -46.037 -11.017 106.677 1.00 94.50 130 GLY A CA 1
ATOM 1031 C C . GLY A 1 130 ? -45.862 -11.843 105.398 1.00 94.50 130 GLY A C 1
ATOM 1032 O O . GLY A 1 130 ? -45.183 -11.394 104.475 1.00 94.50 130 GLY A O 1
ATOM 1033 N N . GLN A 1 131 ? -46.529 -13.000 105.299 1.00 95.25 131 GLN A N 1
ATOM 1034 C CA . GLN A 1 131 ? -46.499 -13.837 104.094 1.00 95.25 131 GLN A CA 1
ATOM 1035 C C . GLN A 1 131 ? -47.092 -13.111 102.881 1.00 95.25 131 GLN A C 1
ATOM 1037 O O . GLN A 1 131 ? -46.453 -13.059 101.837 1.00 95.25 131 GLN A O 1
ATOM 1042 N N . LEU A 1 132 ? -48.270 -12.492 103.018 1.00 94.50 132 LEU A N 1
ATOM 1043 C CA . LEU A 1 132 ? -48.913 -11.748 101.928 1.00 94.50 132 LEU A CA 1
ATOM 1044 C C . LEU A 1 132 ? -48.073 -10.551 101.462 1.00 94.50 132 LEU A C 1
ATOM 1046 O O . LEU A 1 132 ? -48.082 -10.227 100.277 1.00 94.50 132 LEU A O 1
ATOM 1050 N N . THR A 1 133 ? -47.323 -9.915 102.365 1.00 94.44 133 THR A N 1
ATOM 1051 C CA . THR A 1 133 ? -46.412 -8.812 102.029 1.00 94.44 133 THR A CA 1
ATOM 1052 C C . THR A 1 133 ? -45.201 -9.335 101.255 1.00 94.44 133 THR A C 1
ATOM 1054 O O . THR A 1 133 ? -44.891 -8.810 100.189 1.00 94.44 133 THR A O 1
ATOM 1057 N N . ALA A 1 134 ? -44.569 -10.417 101.722 1.00 95.19 134 ALA A N 1
ATOM 1058 C CA . ALA A 1 134 ? -43.460 -11.065 101.020 1.00 95.19 134 ALA A CA 1
ATOM 1059 C C . ALA A 1 134 ? -43.877 -11.581 99.628 1.00 95.19 134 ALA A C 1
ATOM 1061 O O . ALA A 1 134 ? -43.158 -11.368 98.649 1.00 95.19 134 ALA A O 1
ATOM 1062 N N . ASP A 1 135 ? -45.064 -12.187 99.520 1.00 95.06 135 ASP A N 1
ATOM 1063 C CA . ASP A 1 135 ? -45.657 -12.624 98.256 1.00 95.06 135 ASP A CA 1
ATOM 1064 C C . ASP A 1 135 ? -45.902 -11.427 97.319 1.00 95.06 135 ASP A C 1
ATOM 1066 O O . ASP A 1 135 ? -45.549 -11.492 96.142 1.00 95.06 135 ASP A O 1
ATOM 1070 N N . LEU A 1 136 ? -46.461 -10.315 97.818 1.00 95.31 136 LEU A N 1
ATOM 1071 C CA . LEU A 1 136 ? -46.679 -9.094 97.031 1.00 95.31 136 LEU A CA 1
ATOM 1072 C C . LEU A 1 136 ? -45.366 -8.513 96.496 1.00 95.31 136 LEU A C 1
ATOM 1074 O O . LEU A 1 136 ? -45.271 -8.256 95.295 1.00 95.31 136 LEU A O 1
ATOM 1078 N N . GLU A 1 137 ? -44.337 -8.372 97.336 1.00 95.75 137 GLU A N 1
ATOM 1079 C CA . GLU A 1 137 ? -43.021 -7.912 96.883 1.00 95.75 137 GLU A CA 1
ATOM 1080 C C . GLU A 1 137 ? -42.402 -8.871 95.848 1.00 95.75 137 GLU A C 1
ATOM 1082 O O . GLU A 1 137 ? -41.743 -8.441 94.900 1.00 95.75 137 GLU A O 1
ATOM 1087 N N . GLU A 1 138 ? -42.588 -10.188 95.998 1.00 96.00 138 GLU A N 1
ATOM 1088 C CA . GLU A 1 138 ? -42.101 -11.177 95.032 1.00 96.00 138 GLU A CA 1
ATOM 1089 C C . GLU A 1 138 ? -42.820 -11.049 93.676 1.00 96.00 138 GLU A C 1
ATOM 1091 O O . GLU A 1 138 ? -42.183 -11.111 92.617 1.00 96.00 138 GLU A O 1
ATOM 1096 N N . LYS A 1 139 ? -44.135 -10.791 93.686 1.00 95.44 139 LYS A N 1
ATOM 1097 C CA . LYS A 1 139 ? -44.928 -10.503 92.478 1.00 95.44 139 LYS A CA 1
ATOM 1098 C C . LYS A 1 139 ? -44.539 -9.167 91.848 1.00 95.44 139 LYS A C 1
ATOM 1100 O O . LYS A 1 139 ? -44.475 -9.090 90.620 1.00 95.44 139 LYS A O 1
ATOM 1105 N N . GLU A 1 140 ? -44.229 -8.142 92.636 1.00 96.00 140 GLU A N 1
ATOM 1106 C CA . GLU A 1 140 ? -43.748 -6.852 92.132 1.00 96.00 140 GLU A CA 1
ATOM 1107 C C . GLU A 1 140 ? -42.368 -6.993 91.470 1.00 96.00 140 GLU A C 1
ATOM 1109 O O . GLU A 1 140 ? -42.193 -6.593 90.317 1.00 96.00 140 GLU A O 1
ATOM 1114 N N . ARG A 1 141 ? -41.413 -7.670 92.127 1.00 96.50 141 ARG A N 1
ATOM 1115 C CA . ARG A 1 141 ? -40.094 -8.010 91.554 1.00 96.50 141 ARG A CA 1
ATOM 1116 C C . ARG A 1 141 ? -40.233 -8.756 90.222 1.00 96.50 141 ARG A C 1
ATOM 1118 O O . ARG A 1 141 ? -39.589 -8.381 89.241 1.00 96.50 141 ARG A O 1
ATOM 1125 N N . LYS A 1 142 ? -41.115 -9.763 90.154 1.00 96.81 142 LYS A N 1
ATOM 1126 C CA . LYS A 1 142 ? -41.420 -10.511 88.917 1.00 96.81 142 LYS A CA 1
ATOM 1127 C C . LYS A 1 142 ? -42.061 -9.630 87.839 1.00 96.81 142 LYS A C 1
ATOM 1129 O O . LYS A 1 142 ? -41.692 -9.734 86.672 1.00 96.81 142 LYS A O 1
ATOM 1134 N N . THR A 1 143 ? -42.970 -8.731 88.214 1.00 95.94 143 THR A N 1
ATOM 1135 C CA . THR A 1 143 ? -43.627 -7.797 87.285 1.00 95.94 143 THR A CA 1
ATOM 1136 C C . THR A 1 143 ? -42.625 -6.811 86.684 1.00 95.94 143 THR A C 1
ATOM 1138 O O . THR A 1 143 ? -42.618 -6.610 85.470 1.00 95.94 143 THR A O 1
ATOM 1141 N N . ASN A 1 144 ? -41.726 -6.258 87.500 1.00 96.38 144 ASN A N 1
ATOM 1142 C CA . ASN A 1 144 ? -40.670 -5.351 87.051 1.00 96.38 144 ASN A CA 1
ATOM 1143 C C . ASN A 1 144 ? -39.668 -6.055 86.119 1.00 96.38 144 ASN A C 1
ATOM 1145 O O . ASN A 1 144 ? -39.342 -5.517 85.060 1.00 96.38 144 ASN A O 1
ATOM 1149 N N . ALA A 1 145 ? -39.258 -7.289 86.441 1.00 97.00 145 ALA A N 1
ATOM 1150 C CA . ALA A 1 145 ? -38.403 -8.100 85.570 1.00 97.00 145 ALA A CA 1
ATOM 1151 C C . ALA A 1 145 ? -39.044 -8.346 84.189 1.00 97.00 145 ALA A C 1
ATOM 1153 O O . ALA A 1 145 ? -38.429 -8.049 83.163 1.00 97.00 145 ALA A O 1
ATOM 1154 N N . LEU A 1 146 ? -40.309 -8.787 84.154 1.00 96.56 146 LEU A N 1
ATOM 1155 C CA . LEU A 1 146 ? -41.068 -8.981 82.911 1.00 96.56 146 LEU A CA 1
ATOM 1156 C C . LEU A 1 146 ? -41.256 -7.670 82.128 1.00 96.56 146 LEU A C 1
ATOM 1158 O O . LEU A 1 146 ? -41.219 -7.668 80.895 1.00 96.56 146 LEU A O 1
ATOM 1162 N N . GLN A 1 147 ? -41.429 -6.537 82.816 1.00 96.81 147 GLN A N 1
ATOM 1163 C CA . GLN A 1 147 ? -41.538 -5.231 82.167 1.00 96.81 147 GLN A CA 1
ATOM 1164 C C . GLN A 1 147 ? -40.217 -4.822 81.492 1.00 96.81 147 GLN A C 1
ATOM 1166 O O . GLN A 1 147 ? -40.241 -4.265 80.392 1.00 96.81 147 GLN A O 1
ATOM 1171 N N . ASP A 1 148 ? -39.068 -5.121 82.101 1.00 97.31 148 ASP A N 1
ATOM 1172 C CA . ASP A 1 148 ? -37.746 -4.856 81.524 1.00 97.31 148 ASP A CA 1
ATOM 1173 C C . ASP A 1 148 ? -37.375 -5.826 80.397 1.00 97.31 148 ASP A C 1
ATOM 1175 O O . ASP A 1 148 ? -36.788 -5.407 79.397 1.00 97.31 148 ASP A O 1
ATOM 1179 N N . GLU A 1 149 ? -37.764 -7.097 80.489 1.00 96.44 149 GLU A N 1
ATOM 1180 C CA . GLU A 1 149 ? -37.682 -8.042 79.369 1.00 96.44 149 GLU A CA 1
ATOM 1181 C C . GLU A 1 149 ? -38.538 -7.583 78.183 1.00 96.44 149 GLU A C 1
ATOM 1183 O O . GLU A 1 149 ? -38.069 -7.588 77.043 1.00 96.44 149 GLU A O 1
ATOM 1188 N N . LEU A 1 150 ? -39.747 -7.070 78.435 1.00 96.06 150 LEU A N 1
ATOM 1189 C CA . LEU A 1 150 ? -40.601 -6.490 77.400 1.00 96.06 150 LEU A CA 1
ATOM 1190 C C . LEU A 1 150 ? -39.982 -5.228 76.768 1.00 96.06 150 LEU A C 1
ATOM 1192 O O . LEU A 1 150 ? -40.085 -5.050 75.552 1.00 96.06 150 LEU A O 1
ATOM 1196 N N . LYS A 1 151 ? -39.312 -4.364 77.548 1.00 97.50 151 LYS A N 1
ATOM 1197 C CA . LYS A 1 151 ? -38.551 -3.206 77.024 1.00 97.50 151 LYS A CA 1
ATOM 1198 C C . LYS A 1 151 ? -37.390 -3.666 76.130 1.00 97.50 151 LYS A C 1
ATOM 1200 O O . LYS A 1 151 ? -37.262 -3.178 75.006 1.00 97.50 151 LYS A O 1
ATOM 1205 N N . LYS A 1 152 ? -36.587 -4.635 76.591 1.00 97.62 152 LYS A N 1
ATOM 1206 C CA . LYS A 1 152 ? -35.460 -5.226 75.838 1.00 97.62 152 LYS A CA 1
ATOM 1207 C C . LYS A 1 152 ? -35.937 -5.869 74.531 1.00 97.62 152 LYS A C 1
ATOM 1209 O O . LYS A 1 152 ? -35.409 -5.555 73.467 1.00 97.62 152 LYS A O 1
ATOM 1214 N N . SER A 1 153 ? -36.982 -6.694 74.596 1.00 96.25 153 SER A N 1
ATOM 1215 C CA . SER A 1 153 ? -37.587 -7.365 73.440 1.00 96.25 153 SER A CA 1
ATOM 1216 C C . SER A 1 153 ? -38.096 -6.363 72.395 1.00 96.25 153 SER A C 1
ATOM 1218 O O . SER A 1 153 ? -37.730 -6.455 71.223 1.00 96.25 153 SER A O 1
ATOM 1220 N N . LYS A 1 154 ? -38.831 -5.320 72.815 1.00 97.38 154 LYS A N 1
ATOM 1221 C CA . LYS A 1 154 ? -39.260 -4.227 71.920 1.00 97.38 154 LYS A CA 1
ATOM 1222 C C . LYS A 1 154 ? -38.078 -3.534 71.235 1.00 97.38 154 LYS A C 1
ATOM 1224 O O . LYS A 1 154 ? -38.151 -3.277 70.035 1.00 97.38 154 LYS A O 1
ATOM 1229 N N . HIS A 1 155 ? -36.980 -3.282 71.953 1.00 96.81 155 HIS A N 1
ATOM 1230 C CA . HIS A 1 155 ? -35.785 -2.676 71.362 1.00 96.81 155 HIS A CA 1
ATOM 1231 C C . HIS A 1 155 ? -35.144 -3.574 70.291 1.00 96.81 155 HIS A C 1
ATOM 1233 O O . HIS A 1 155 ? -34.804 -3.086 69.215 1.00 96.81 155 HIS A O 1
ATOM 1239 N N . VAL A 1 156 ? -35.037 -4.885 70.540 1.00 97.56 156 VAL A N 1
ATOM 1240 C CA . VAL A 1 156 ? -34.526 -5.863 69.559 1.00 97.56 156 VAL A CA 1
ATOM 1241 C C . VAL A 1 156 ? -35.443 -5.962 68.334 1.00 97.56 156 VAL A C 1
ATOM 1243 O O . VAL A 1 156 ? -34.952 -6.012 67.206 1.00 97.56 156 VAL A O 1
ATOM 1246 N N . VAL A 1 157 ? -36.768 -5.925 68.514 1.00 97.31 157 VAL A N 1
ATOM 1247 C CA . VAL A 1 157 ? -37.738 -5.899 67.402 1.00 97.31 157 VAL A CA 1
ATOM 1248 C C . VAL A 1 157 ? -37.593 -4.628 66.558 1.00 97.31 157 VAL A C 1
ATOM 1250 O O . VAL A 1 157 ? -37.564 -4.709 65.331 1.00 97.31 157 VAL A O 1
ATOM 1253 N N . ASP A 1 158 ? -37.435 -3.455 67.172 1.00 97.56 158 ASP A N 1
ATOM 1254 C CA . ASP A 1 158 ? -37.205 -2.216 66.421 1.00 97.56 158 ASP A CA 1
ATOM 1255 C C . ASP A 1 158 ? -35.828 -2.181 65.738 1.00 97.56 158 ASP A C 1
ATOM 1257 O O . ASP A 1 158 ? -35.709 -1.686 64.615 1.00 97.56 158 ASP A O 1
ATOM 1261 N N . GLU A 1 159 ? -34.777 -2.714 66.364 1.00 97.31 159 GLU A N 1
ATOM 1262 C CA . GLU A 1 159 ? -33.441 -2.752 65.765 1.00 97.31 159 GLU A CA 1
ATOM 1263 C C . GLU A 1 159 ? -33.370 -3.741 64.587 1.00 97.31 159 GLU A C 1
ATOM 1265 O O . GLU A 1 159 ? -32.849 -3.402 63.522 1.00 97.31 159 GLU A O 1
ATOM 1270 N N . THR A 1 160 ? -33.960 -4.933 64.722 1.00 96.62 160 THR A N 1
ATOM 1271 C CA . THR A 1 160 ? -34.083 -5.904 63.618 1.00 96.62 160 THR A CA 1
ATOM 1272 C C . THR A 1 160 ? -34.949 -5.358 62.484 1.00 96.62 160 THR A C 1
ATOM 1274 O O . THR A 1 160 ? -34.548 -5.436 61.325 1.00 96.62 160 THR A O 1
ATOM 1277 N N . LYS A 1 161 ? -36.064 -4.682 62.786 1.00 97.88 161 LYS A N 1
ATOM 1278 C CA . LYS A 1 161 ? -36.882 -3.954 61.800 1.00 97.88 161 LYS A CA 1
ATOM 1279 C C . LYS A 1 161 ? -36.075 -2.896 61.036 1.00 97.88 161 LYS A C 1
ATOM 1281 O O . LYS A 1 161 ? -36.177 -2.839 59.810 1.00 97.88 161 LYS A O 1
ATOM 1286 N N . ARG A 1 162 ? -35.228 -2.105 61.713 1.00 97.69 162 ARG A N 1
ATOM 1287 C CA . ARG A 1 162 ? -34.301 -1.152 61.060 1.00 97.69 162 ARG A CA 1
ATOM 1288 C C . ARG A 1 162 ? -33.273 -1.872 60.177 1.00 97.69 162 ARG A C 1
ATOM 1290 O O . ARG A 1 162 ? -33.062 -1.446 59.042 1.00 97.69 162 ARG A O 1
ATOM 1297 N N . LYS A 1 163 ? -32.674 -2.973 60.652 1.00 97.88 163 LYS A N 1
ATOM 1298 C CA . LYS A 1 163 ? -31.715 -3.800 59.888 1.00 97.88 163 LYS A CA 1
ATOM 1299 C C . LYS A 1 163 ? -32.353 -4.375 58.616 1.00 97.88 163 LYS A C 1
ATOM 1301 O O . LYS A 1 163 ? -31.796 -4.204 57.534 1.00 97.88 163 LYS A O 1
ATOM 1306 N N . CYS A 1 164 ? -33.556 -4.943 58.706 1.00 96.19 164 CYS A N 1
ATOM 1307 C CA . CYS A 1 164 ? -34.313 -5.430 57.549 1.00 96.19 164 CYS A CA 1
ATOM 1308 C C . CYS A 1 164 ? -34.671 -4.298 56.571 1.00 96.19 164 CYS A C 1
ATOM 1310 O O . CYS A 1 164 ? -34.505 -4.455 55.365 1.00 96.19 164 CYS A O 1
ATOM 1312 N N . GLN A 1 165 ? -35.100 -3.128 57.059 1.00 97.75 165 GLN A N 1
ATOM 1313 C CA . GLN A 1 165 ? -35.372 -1.970 56.196 1.00 97.75 165 GLN A CA 1
ATOM 1314 C C . GLN A 1 165 ? -34.115 -1.441 55.483 1.00 97.75 165 GLN A C 1
ATOM 1316 O O . GLN A 1 165 ? -34.216 -1.020 54.331 1.00 97.75 165 GLN A O 1
ATOM 1321 N N . LYS A 1 166 ? -32.941 -1.482 56.130 1.00 98.12 166 LYS A N 1
ATOM 1322 C CA . LYS A 1 166 ? -31.648 -1.142 55.513 1.00 98.12 166 LYS A CA 1
ATOM 1323 C C . LYS A 1 166 ? -31.290 -2.144 54.410 1.00 98.12 166 LYS A C 1
ATOM 1325 O O . LYS A 1 166 ? -31.113 -1.730 53.269 1.00 98.12 166 LYS A O 1
ATOM 1330 N N . MET A 1 167 ? -31.347 -3.442 54.713 1.00 96.94 167 MET A N 1
ATOM 1331 C CA . MET A 1 167 ? -31.097 -4.522 53.749 1.00 96.94 167 MET A CA 1
ATOM 1332 C C . MET A 1 167 ? -32.029 -4.450 52.526 1.00 96.94 167 MET A C 1
ATOM 1334 O O . MET A 1 167 ? -31.588 -4.639 51.396 1.00 96.94 167 MET A O 1
ATOM 1338 N N . ILE A 1 168 ? -33.314 -4.123 52.717 1.00 97.31 168 ILE A N 1
ATOM 1339 C CA . ILE A 1 168 ? -34.280 -3.965 51.616 1.00 97.31 168 ILE A CA 1
ATOM 1340 C C . ILE A 1 168 ? -33.935 -2.769 50.711 1.00 97.31 168 ILE A C 1
ATOM 1342 O O . ILE A 1 168 ? -34.184 -2.838 49.507 1.00 97.31 168 ILE A O 1
ATOM 1346 N N . LYS A 1 169 ? -33.358 -1.683 51.246 1.00 98.19 169 LYS A N 1
ATOM 1347 C CA . LYS A 1 169 ? -32.844 -0.571 50.424 1.00 98.19 169 LYS A CA 1
ATOM 1348 C C . LYS A 1 169 ? -31.597 -0.996 49.655 1.00 98.19 169 LYS A C 1
ATOM 1350 O O . LYS A 1 169 ? -31.589 -0.907 48.433 1.00 98.19 169 LYS A O 1
ATOM 1355 N N . GLU A 1 170 ? -30.618 -1.570 50.350 1.00 96.94 170 GLU A N 1
ATOM 1356 C CA . GLU A 1 170 ? -29.356 -2.041 49.765 1.00 96.94 170 GLU A CA 1
ATOM 1357 C C . GLU A 1 170 ? -29.598 -3.033 48.619 1.00 96.94 170 GLU A C 1
ATOM 1359 O O . GLU A 1 170 ? -29.056 -2.860 47.530 1.00 96.94 170 GLU A O 1
ATOM 1364 N N . LYS A 1 171 ? -30.503 -4.007 48.793 1.00 97.31 171 LYS A N 1
ATOM 1365 C CA . LYS A 1 171 ? -30.856 -4.973 47.738 1.00 97.31 171 LYS A CA 1
ATOM 1366 C C . LYS A 1 171 ? -31.614 -4.353 46.558 1.00 97.31 171 LYS A C 1
ATOM 1368 O O . LYS A 1 171 ? -31.476 -4.838 45.438 1.00 97.31 171 LYS A O 1
ATOM 1373 N N . ARG A 1 172 ? -32.366 -3.263 46.759 1.00 97.44 172 ARG A N 1
ATOM 1374 C CA . ARG A 1 172 ? -32.969 -2.489 45.653 1.00 97.44 172 ARG A CA 1
ATOM 1375 C C . ARG A 1 172 ? -31.915 -1.685 44.890 1.00 97.44 172 ARG A C 1
ATOM 1377 O O . ARG A 1 172 ? -31.956 -1.651 43.666 1.00 97.44 172 ARG A O 1
ATOM 1384 N N . GLU A 1 173 ? -30.958 -1.091 45.595 1.00 97.44 173 GLU A N 1
ATOM 1385 C CA . GLU A 1 173 ? -29.846 -0.326 45.014 1.00 97.44 173 GLU A CA 1
ATOM 1386 C C . GLU A 1 173 ? -28.826 -1.230 44.295 1.00 97.44 173 GLU A C 1
ATOM 1388 O O . GLU A 1 173 ? -28.253 -0.838 43.280 1.00 97.44 173 GLU A O 1
ATOM 1393 N N . GLU A 1 174 ? -28.606 -2.457 44.775 1.00 96.75 174 GLU A N 1
ATOM 1394 C CA . GLU A 1 174 ? -27.882 -3.512 44.052 1.00 96.75 174 GLU A CA 1
ATOM 1395 C C . GLU A 1 174 ? -28.629 -3.949 42.786 1.00 96.75 174 GLU A C 1
ATOM 1397 O O . GLU A 1 174 ? -28.046 -3.936 41.705 1.00 96.75 174 GLU A O 1
ATOM 1402 N N . ALA A 1 175 ? -29.925 -4.275 42.886 1.00 96.25 175 ALA A N 1
ATOM 1403 C CA . ALA A 1 175 ? -30.724 -4.675 41.726 1.00 96.25 175 ALA A CA 1
ATOM 1404 C C . ALA A 1 175 ? -30.789 -3.569 40.656 1.00 96.25 175 ALA A C 1
ATOM 1406 O O . ALA A 1 175 ? -30.704 -3.854 39.463 1.00 96.25 175 ALA A O 1
ATOM 1407 N N . GLN A 1 176 ? -30.880 -2.300 41.065 1.00 97.50 176 GLN A N 1
ATOM 1408 C CA . GLN A 1 176 ? -30.861 -1.164 40.146 1.00 97.50 176 GLN A CA 1
ATOM 1409 C C . GLN A 1 176 ? -29.498 -0.987 39.454 1.00 97.50 176 GLN A C 1
ATOM 1411 O O . GLN A 1 176 ? -29.473 -0.699 38.257 1.00 97.50 176 GLN A O 1
ATOM 1416 N N . ARG A 1 177 ? -28.376 -1.206 40.157 1.00 97.12 177 ARG A N 1
ATOM 1417 C CA . ARG A 1 177 ? -27.033 -1.224 39.542 1.00 97.12 177 ARG A CA 1
ATOM 1418 C C . ARG A 1 177 ? -26.887 -2.371 38.544 1.00 97.12 177 ARG A C 1
ATOM 1420 O O . ARG A 1 177 ? -26.545 -2.121 37.393 1.00 97.12 177 ARG A O 1
ATOM 1427 N N . ALA A 1 178 ? -27.274 -3.587 38.928 1.00 95.75 178 ALA A N 1
ATOM 1428 C CA . ALA A 1 178 ? -27.240 -4.752 38.044 1.00 95.75 178 ALA A CA 1
ATOM 1429 C C . ALA A 1 178 ? -28.109 -4.564 36.782 1.00 95.75 178 ALA A C 1
ATOM 1431 O O . ALA A 1 178 ? -27.731 -5.008 35.698 1.00 95.75 178 ALA A O 1
ATOM 1432 N N . LEU A 1 179 ? -29.251 -3.871 36.875 1.00 97.44 179 LEU A N 1
ATOM 1433 C CA . LEU A 1 179 ? -30.052 -3.498 35.701 1.00 97.44 179 LEU A CA 1
ATOM 1434 C C . LEU A 1 179 ? -29.326 -2.485 34.799 1.00 97.44 179 LEU A C 1
ATOM 1436 O O . LEU A 1 179 ? -29.311 -2.662 33.583 1.00 97.44 179 LEU A O 1
ATOM 1440 N N . GLN A 1 180 ? -28.679 -1.463 35.368 1.00 97.62 180 GLN A N 1
ATOM 1441 C CA . GLN A 1 180 ? -27.899 -0.478 34.604 1.00 97.62 180 GLN A CA 1
ATOM 1442 C C . GLN A 1 180 ? -26.672 -1.100 33.918 1.00 97.62 180 GLN A C 1
ATOM 1444 O O . GLN A 1 180 ? -26.362 -0.748 32.779 1.00 97.62 180 GLN A O 1
ATOM 1449 N N . GLU A 1 181 ? -25.998 -2.041 34.575 1.00 97.25 181 GLU A N 1
ATOM 1450 C CA . GLU A 1 181 ? -24.892 -2.821 34.009 1.00 97.25 181 GLU A CA 1
ATOM 1451 C C . GLU A 1 181 ? -25.384 -3.709 32.855 1.00 97.25 181 GLU A C 1
ATOM 1453 O O . GLU A 1 181 ? -24.809 -3.679 31.766 1.00 97.25 181 GLU A O 1
ATOM 1458 N N . ASN A 1 182 ? -26.514 -4.407 33.024 1.00 97.50 182 ASN A N 1
ATOM 1459 C CA . ASN A 1 182 ? -27.138 -5.182 31.947 1.00 97.50 182 ASN A CA 1
ATOM 1460 C C . ASN A 1 182 ? -27.584 -4.305 30.762 1.00 97.50 182 ASN A C 1
ATOM 1462 O O . ASN A 1 182 ? -27.396 -4.697 29.609 1.00 97.50 182 ASN A O 1
ATOM 1466 N N . GLU A 1 183 ? -28.110 -3.096 30.995 1.00 97.31 183 GLU A N 1
ATOM 1467 C CA . GLU A 1 183 ? -28.394 -2.140 29.915 1.00 97.31 183 GLU A CA 1
ATOM 1468 C C . GLU A 1 183 ? -27.128 -1.728 29.147 1.00 97.31 183 GLU A C 1
ATOM 1470 O O . GLU A 1 183 ? -27.165 -1.598 27.921 1.00 97.31 183 GLU A O 1
ATOM 1475 N N . GLN A 1 184 ? -26.009 -1.505 29.844 1.00 97.50 184 GLN A N 1
ATOM 1476 C CA . GLN A 1 184 ? -24.728 -1.173 29.213 1.00 97.50 184 GLN A CA 1
ATOM 1477 C C . GLN A 1 184 ? -24.194 -2.351 28.393 1.00 97.50 184 GLN A C 1
ATOM 1479 O O . GLN A 1 184 ? -23.868 -2.170 27.219 1.00 97.50 184 GLN A O 1
ATOM 1484 N N . LEU A 1 185 ? -24.199 -3.566 28.948 1.00 97.94 185 LEU A N 1
ATOM 1485 C CA . LEU A 1 185 ? -23.815 -4.787 28.233 1.00 97.94 185 LEU A CA 1
ATOM 1486 C C . LEU A 1 185 ? -24.693 -5.019 26.993 1.00 97.94 185 LEU A C 1
ATOM 1488 O O . LEU A 1 185 ? -24.167 -5.297 25.916 1.00 97.94 185 LEU A O 1
ATOM 1492 N N . ALA A 1 186 ? -26.009 -4.804 27.088 1.00 97.50 186 ALA A N 1
ATOM 1493 C CA . ALA A 1 186 ? -26.926 -4.906 25.953 1.00 97.50 186 ALA A CA 1
ATOM 1494 C C . ALA A 1 186 ? -26.677 -3.835 24.869 1.00 97.50 186 ALA A C 1
ATOM 1496 O O . ALA A 1 186 ? -26.877 -4.104 23.681 1.00 97.50 186 ALA A O 1
ATOM 1497 N N . ARG A 1 187 ? -26.222 -2.629 25.240 1.00 96.88 187 ARG A N 1
ATOM 1498 C CA . ARG A 1 187 ? -25.771 -1.597 24.283 1.00 96.88 187 ARG A CA 1
ATOM 1499 C C . ARG A 1 187 ? -24.467 -2.019 23.599 1.00 96.88 187 ARG A C 1
ATOM 1501 O O . ARG A 1 187 ? -24.393 -1.967 22.374 1.00 96.88 187 ARG A O 1
ATOM 1508 N N . CYS A 1 188 ? -23.482 -2.503 24.355 1.00 97.19 188 CYS A N 1
ATOM 1509 C CA . CYS A 1 188 ? -22.212 -3.000 23.818 1.00 97.19 188 CYS A CA 1
ATOM 1510 C C . CYS A 1 188 ? -22.411 -4.191 22.866 1.00 97.19 188 CYS A C 1
ATOM 1512 O O . CYS A 1 188 ? -21.869 -4.183 21.762 1.00 97.19 188 CYS A O 1
ATOM 1514 N N . ALA A 1 189 ? -23.255 -5.160 23.231 1.00 97.50 189 ALA A N 1
ATOM 1515 C CA . ALA A 1 189 ? -23.598 -6.302 22.384 1.00 97.50 189 ALA A CA 1
ATOM 1516 C C . ALA A 1 189 ? -24.241 -5.872 21.052 1.00 97.50 189 ALA A C 1
ATOM 1518 O O . ALA A 1 189 ? -23.871 -6.384 19.998 1.00 97.50 189 ALA A O 1
ATOM 1519 N N . LYS A 1 190 ? -25.146 -4.879 21.066 1.00 97.81 190 LYS A N 1
ATOM 1520 C CA . LYS A 1 190 ? -25.733 -4.310 19.837 1.00 97.81 190 LYS A CA 1
ATOM 1521 C C . LYS A 1 190 ? -24.686 -3.625 18.952 1.00 97.81 190 LYS A C 1
ATOM 1523 O O . LYS A 1 190 ? -24.720 -3.806 17.736 1.00 97.81 190 LYS A O 1
ATOM 1528 N N . THR A 1 191 ? -23.738 -2.892 19.538 1.00 97.00 191 THR A N 1
ATOM 1529 C CA . THR A 1 191 ? -22.624 -2.271 18.799 1.00 97.00 191 THR A CA 1
ATOM 1530 C C . THR A 1 191 ? -21.710 -3.320 18.160 1.00 97.00 191 THR A C 1
ATOM 1532 O O . THR A 1 191 ? -21.392 -3.207 16.977 1.00 97.00 191 THR A O 1
ATOM 1535 N N . LEU A 1 192 ? -21.339 -4.370 18.901 1.00 97.19 192 LEU A N 1
ATOM 1536 C CA . LEU A 1 192 ? -20.536 -5.481 18.378 1.00 97.19 192 LEU A CA 1
ATOM 1537 C C . LEU A 1 192 ? -21.272 -6.227 17.257 1.00 97.19 192 LEU A C 1
ATOM 1539 O O . LEU A 1 192 ? -20.685 -6.484 16.209 1.00 97.19 192 LEU A O 1
ATOM 1543 N N . GLN A 1 193 ? -22.572 -6.492 17.412 1.00 97.12 193 GLN A N 1
ATOM 1544 C CA . GLN A 1 193 ? -23.378 -7.123 16.365 1.00 97.12 193 GLN A CA 1
ATOM 1545 C C . GLN A 1 193 ? -23.441 -6.265 15.090 1.00 97.12 193 GLN A C 1
ATOM 1547 O O . GLN A 1 193 ? -23.319 -6.797 13.988 1.00 97.12 193 GLN A O 1
ATOM 1552 N N . ALA A 1 194 ? -23.566 -4.939 15.212 1.00 96.00 194 ALA A N 1
ATOM 1553 C CA . ALA A 1 194 ? -23.522 -4.035 14.061 1.00 96.00 194 ALA A CA 1
ATOM 1554 C C . ALA A 1 194 ? -22.151 -4.052 13.352 1.00 96.00 194 ALA A C 1
ATOM 1556 O O . ALA A 1 194 ? -22.090 -4.043 12.122 1.00 96.00 194 ALA A O 1
ATOM 1557 N N . GLN A 1 195 ? -21.049 -4.143 14.105 1.00 96.12 195 GLN A N 1
ATOM 1558 C CA . GLN A 1 195 ? -19.700 -4.296 13.544 1.00 96.12 195 GLN A CA 1
ATOM 1559 C C . GLN A 1 195 ? -19.513 -5.655 12.845 1.00 96.12 195 GLN A C 1
ATOM 1561 O O . GLN A 1 195 ? -18.945 -5.705 11.753 1.00 96.12 195 GLN A O 1
ATOM 1566 N N . LEU A 1 196 ? -20.048 -6.743 13.411 1.00 96.94 196 LEU A N 1
ATOM 1567 C CA . LEU A 1 196 ? -20.043 -8.072 12.786 1.00 96.94 196 LEU A CA 1
ATOM 1568 C C . LEU A 1 196 ? -20.840 -8.105 11.471 1.00 96.94 196 LEU A C 1
ATOM 1570 O O . LEU A 1 196 ? -20.417 -8.771 10.530 1.00 96.94 196 LEU A O 1
ATOM 1574 N N . VAL A 1 197 ? -21.941 -7.352 11.366 1.00 95.75 197 VAL A N 1
ATOM 1575 C CA . VAL A 1 197 ? -22.712 -7.198 10.115 1.00 95.75 197 VAL A CA 1
ATOM 1576 C C . VAL A 1 197 ? -21.952 -6.379 9.059 1.00 95.75 197 VAL A C 1
ATOM 1578 O O . VAL A 1 197 ? -22.062 -6.666 7.867 1.00 95.75 197 VAL A O 1
ATOM 1581 N N . LEU A 1 198 ? -21.132 -5.405 9.468 1.00 96.81 198 LEU A N 1
ATOM 1582 C CA . LEU A 1 198 ? -20.294 -4.607 8.560 1.00 96.81 198 LEU A CA 1
ATOM 1583 C C . LEU A 1 198 ? -19.052 -5.372 8.054 1.00 96.81 198 LEU A C 1
ATOM 1585 O O . LEU A 1 198 ? -18.575 -5.137 6.941 1.00 96.81 198 LEU A O 1
ATOM 1589 N N . LEU A 1 199 ? -18.526 -6.312 8.843 1.00 96.38 199 LEU A N 1
ATOM 1590 C CA . LEU A 1 199 ? -17.282 -7.038 8.562 1.00 96.38 199 LEU A CA 1
ATOM 1591 C C . LEU A 1 199 ? -17.274 -7.791 7.204 1.00 96.38 199 LEU A C 1
ATOM 1593 O O . LEU A 1 199 ? -16.270 -7.693 6.493 1.00 96.38 199 LEU A O 1
ATOM 1597 N N . PRO A 1 200 ? -18.351 -8.473 6.757 1.00 96.81 200 PRO A N 1
ATOM 1598 C CA . PRO A 1 200 ? -18.450 -9.023 5.400 1.00 96.81 200 PRO A CA 1
ATOM 1599 C C . PRO A 1 200 ? -18.359 -7.981 4.276 1.00 96.81 200 PRO A C 1
ATOM 1601 O O . PRO A 1 200 ? -17.810 -8.280 3.214 1.00 96.81 200 PRO A O 1
ATOM 1604 N N . GLN A 1 201 ? -18.868 -6.761 4.482 1.00 96.12 201 GLN A N 1
ATOM 1605 C CA . GLN A 1 201 ? -18.771 -5.680 3.495 1.00 96.12 201 GLN A CA 1
ATOM 1606 C C . GLN A 1 201 ? -17.334 -5.156 3.396 1.00 96.12 201 GLN A C 1
ATOM 1608 O O . GLN A 1 201 ? -16.828 -4.995 2.286 1.00 96.12 201 GLN A O 1
ATOM 1613 N N . LEU A 1 202 ? -16.657 -4.975 4.535 1.00 96.31 202 LEU A N 1
ATOM 1614 C CA . LEU A 1 202 ? -15.242 -4.592 4.584 1.00 96.31 202 LEU A CA 1
ATOM 1615 C C . LEU A 1 202 ? -14.344 -5.659 3.938 1.00 96.31 202 LEU A C 1
ATOM 1617 O O . LEU A 1 202 ? -13.477 -5.319 3.136 1.00 96.31 202 LEU A O 1
ATOM 1621 N N . LYS A 1 203 ? -14.601 -6.954 4.183 1.00 97.62 203 LYS A N 1
ATOM 1622 C CA . LYS A 1 203 ? -13.914 -8.052 3.474 1.00 97.62 203 LYS A CA 1
ATOM 1623 C C . LYS A 1 203 ? -14.125 -7.974 1.958 1.00 97.62 203 LYS A C 1
ATOM 1625 O O . LYS A 1 203 ? -13.154 -8.007 1.213 1.00 97.62 203 LYS A O 1
ATOM 1630 N N . LYS A 1 204 ? -15.364 -7.780 1.486 1.00 97.69 204 LYS A N 1
ATOM 1631 C CA . LYS A 1 204 ? -15.652 -7.603 0.047 1.00 97.69 204 LYS A CA 1
ATOM 1632 C C . LYS A 1 204 ? -14.996 -6.355 -0.558 1.00 97.69 204 LYS A C 1
ATOM 1634 O O . LYS A 1 204 ? -14.705 -6.355 -1.748 1.00 97.69 204 LYS A O 1
ATOM 1639 N N . GLN A 1 205 ? -14.764 -5.296 0.218 1.00 96.56 205 GLN A N 1
ATOM 1640 C CA . GLN A 1 205 ? -13.997 -4.128 -0.233 1.00 96.56 205 GLN A CA 1
ATOM 1641 C C . GLN A 1 205 ? -12.491 -4.423 -0.307 1.00 96.56 205 GLN A C 1
ATOM 1643 O O . GLN A 1 205 ? -11.850 -4.000 -1.265 1.00 96.56 205 GLN A O 1
ATOM 1648 N N . LEU A 1 206 ? -11.945 -5.180 0.651 1.00 97.19 206 LEU A N 1
ATOM 1649 C CA . LEU A 1 206 ? -10.540 -5.588 0.664 1.00 97.19 206 LEU A CA 1
ATOM 1650 C C . LEU A 1 206 ? -10.192 -6.508 -0.513 1.00 97.19 206 LEU A C 1
ATOM 1652 O O . LEU A 1 206 ? -9.211 -6.243 -1.203 1.00 97.19 206 LEU A O 1
ATOM 1656 N N . GLU A 1 207 ? -10.991 -7.544 -0.785 1.00 97.38 207 GLU A N 1
ATOM 1657 C CA . GLU A 1 207 ? -10.717 -8.442 -1.919 1.00 97.38 207 GLU A CA 1
ATOM 1658 C C . GLU A 1 207 ? -10.796 -7.687 -3.256 1.00 97.38 207 GLU A C 1
ATOM 1660 O O . GLU A 1 207 ? -9.853 -7.751 -4.035 1.00 97.38 207 GLU A O 1
ATOM 1665 N N . ARG A 1 208 ? -11.796 -6.813 -3.453 1.00 96.75 208 ARG A N 1
ATOM 1666 C CA . ARG A 1 208 ? -11.871 -5.918 -4.629 1.00 96.75 208 ARG A CA 1
ATOM 1667 C C . ARG A 1 208 ? -10.693 -4.953 -4.774 1.00 96.75 208 ARG A C 1
ATOM 1669 O O . ARG A 1 208 ? -10.406 -4.499 -5.879 1.00 96.75 208 ARG A O 1
ATOM 1676 N N . ALA A 1 209 ? -10.032 -4.590 -3.676 1.00 96.31 209 ALA A N 1
ATOM 1677 C CA . ALA A 1 209 ? -8.815 -3.784 -3.717 1.00 96.31 209 ALA A CA 1
ATOM 1678 C C . ALA A 1 209 ? -7.580 -4.626 -4.089 1.00 96.31 209 ALA A C 1
ATOM 1680 O O . ALA A 1 209 ? -6.676 -4.111 -4.746 1.00 96.31 209 ALA A O 1
ATOM 1681 N N . LYS A 1 210 ? -7.550 -5.917 -3.723 1.00 97.56 210 LYS A N 1
ATOM 1682 C CA . LYS A 1 210 ? -6.526 -6.871 -4.183 1.00 97.56 210 LYS A CA 1
ATOM 1683 C C . LYS A 1 210 ? -6.702 -7.221 -5.659 1.00 97.56 210 LYS A C 1
ATOM 1685 O O . LYS A 1 210 ? -5.716 -7.153 -6.378 1.00 97.56 210 LYS A O 1
ATOM 1690 N N . GLU A 1 211 ? -7.928 -7.527 -6.094 1.00 96.94 211 GLU A N 1
ATOM 1691 C CA . GLU A 1 211 ? -8.306 -7.790 -7.495 1.00 96.94 211 GLU A CA 1
ATOM 1692 C C . GLU A 1 211 ? -7.786 -6.657 -8.392 1.00 96.94 211 GLU A C 1
ATOM 1694 O O . GLU A 1 211 ? -6.865 -6.862 -9.174 1.00 96.94 211 GLU A O 1
ATOM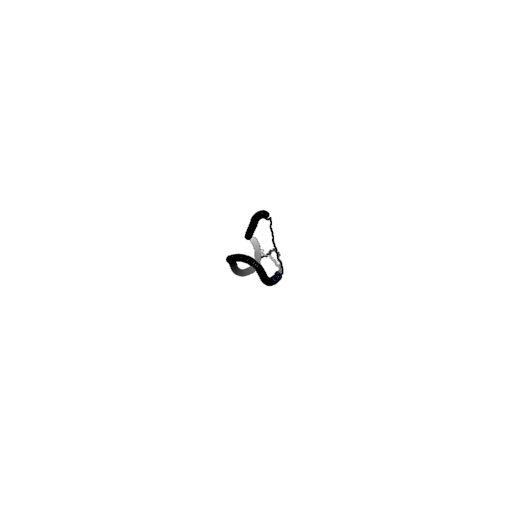 1699 N N . LYS A 1 212 ? -8.218 -5.415 -8.134 1.00 96.94 212 LYS A N 1
ATOM 1700 C CA . LYS A 1 212 ? -7.749 -4.227 -8.871 1.00 96.94 212 LYS A CA 1
ATOM 1701 C C . LYS A 1 212 ? -6.235 -4.011 -8.832 1.00 96.94 212 LYS A C 1
ATOM 1703 O O . LYS A 1 212 ? -5.676 -3.436 -9.762 1.00 96.94 212 LYS A O 1
ATOM 1708 N N . ARG A 1 213 ? -5.558 -4.414 -7.751 1.00 96.19 213 ARG A N 1
ATOM 1709 C CA . ARG A 1 213 ? -4.093 -4.341 -7.666 1.00 96.19 213 ARG A CA 1
ATOM 1710 C C . ARG A 1 213 ? -3.437 -5.414 -8.538 1.00 96.19 213 ARG A C 1
ATOM 1712 O O . ARG A 1 213 ? -2.431 -5.108 -9.167 1.00 96.19 213 ARG A O 1
ATOM 1719 N N . ALA A 1 214 ? -3.991 -6.625 -8.583 1.00 95.81 214 ALA A N 1
ATOM 1720 C CA . ALA A 1 214 ? -3.535 -7.694 -9.465 1.00 95.81 214 ALA A CA 1
ATOM 1721 C C . ALA A 1 214 ? -3.749 -7.314 -10.938 1.00 95.81 214 ALA A C 1
ATOM 1723 O O . ALA A 1 214 ? -2.782 -7.345 -11.691 1.00 95.81 214 ALA A O 1
ATOM 1724 N N . ASP A 1 215 ? -4.938 -6.819 -11.307 1.00 96.88 215 ASP A N 1
ATOM 1725 C CA . ASP A 1 215 ? -5.249 -6.322 -12.659 1.00 96.88 215 ASP A CA 1
ATOM 1726 C C . ASP A 1 215 ? -4.207 -5.291 -13.137 1.00 96.88 215 ASP A C 1
ATOM 1728 O O . ASP A 1 215 ? -3.676 -5.368 -14.245 1.00 96.88 215 ASP A O 1
ATOM 1732 N N . VAL A 1 216 ? -3.881 -4.320 -12.275 1.00 96.88 216 VAL A N 1
ATOM 1733 C CA . VAL A 1 216 ? -2.892 -3.273 -12.567 1.00 96.88 216 VAL A CA 1
ATOM 1734 C C . VAL A 1 216 ? -1.477 -3.846 -12.683 1.00 96.88 216 VAL A C 1
ATOM 1736 O O . VAL A 1 216 ? -0.745 -3.438 -13.582 1.00 96.88 216 VAL A O 1
ATOM 1739 N N . VAL A 1 217 ? -1.085 -4.791 -11.821 1.00 97.00 217 VAL A N 1
ATOM 1740 C CA . VAL A 1 217 ? 0.225 -5.463 -11.906 1.00 97.00 217 VAL A CA 1
ATOM 1741 C C . VAL A 1 217 ? 0.339 -6.284 -13.191 1.00 97.00 217 VAL A C 1
ATOM 1743 O O . VAL A 1 217 ? 1.343 -6.150 -13.885 1.00 97.00 217 VAL A O 1
ATOM 1746 N N . GLU A 1 218 ? -0.690 -7.045 -13.572 1.00 97.31 218 GLU A N 1
ATOM 1747 C CA . GLU A 1 218 ? -0.714 -7.779 -14.841 1.00 97.31 218 GLU A CA 1
ATOM 1748 C C . GLU A 1 218 ? -0.610 -6.847 -16.051 1.00 97.31 218 GLU A C 1
ATOM 1750 O O . GLU A 1 218 ? 0.134 -7.138 -16.984 1.00 97.31 218 GLU A O 1
ATOM 1755 N N . VAL A 1 219 ? -1.328 -5.719 -16.058 1.00 97.88 219 VAL A N 1
ATOM 1756 C CA . VAL A 1 219 ? -1.251 -4.739 -17.155 1.00 97.88 219 VAL A CA 1
ATOM 1757 C C . VAL A 1 219 ? 0.135 -4.094 -17.236 1.00 97.88 219 VAL A C 1
ATOM 1759 O O . VAL A 1 219 ? 0.626 -3.862 -18.341 1.00 97.88 219 VAL A O 1
ATOM 1762 N N . TRP A 1 220 ? 0.795 -3.823 -16.106 1.00 97.69 220 TRP A N 1
ATOM 1763 C CA . TRP A 1 220 ? 2.178 -3.334 -16.105 1.00 97.69 220 TRP A CA 1
ATOM 1764 C C . TRP A 1 220 ? 3.179 -4.396 -16.563 1.00 97.69 220 TRP A C 1
ATOM 1766 O O . TRP A 1 220 ? 4.045 -4.078 -17.374 1.00 97.69 220 TRP A O 1
ATOM 1776 N N . GLN A 1 221 ? 3.032 -5.646 -16.118 1.00 98.00 221 GLN A N 1
ATOM 1777 C CA . GLN A 1 221 ? 3.869 -6.759 -16.564 1.00 98.00 221 GLN A CA 1
ATOM 1778 C C . GLN A 1 221 ? 3.717 -6.993 -18.074 1.00 98.00 221 GLN A C 1
ATOM 1780 O O . GLN A 1 221 ? 4.712 -6.980 -18.789 1.00 98.00 221 GLN A O 1
ATOM 1785 N N . LYS A 1 222 ? 2.484 -7.082 -18.586 1.00 97.88 222 LYS A N 1
ATOM 1786 C CA . LYS A 1 222 ? 2.205 -7.251 -20.023 1.00 97.88 222 LYS A CA 1
ATOM 1787 C C . LYS A 1 222 ? 2.760 -6.093 -20.861 1.00 97.88 222 LYS A C 1
ATOM 1789 O O . LYS A 1 222 ? 3.243 -6.323 -21.964 1.00 97.88 222 LYS A O 1
ATOM 1794 N N . LYS A 1 223 ? 2.749 -4.856 -20.346 1.00 97.69 223 LYS A N 1
ATOM 1795 C CA . LYS A 1 223 ? 3.396 -3.699 -20.999 1.00 97.69 223 LYS A CA 1
ATOM 1796 C C . LYS A 1 223 ? 4.922 -3.782 -20.995 1.00 97.69 223 LYS A C 1
ATOM 1798 O O . LYS A 1 223 ? 5.536 -3.394 -21.985 1.00 97.69 223 LYS A O 1
ATOM 1803 N N . LEU A 1 224 ? 5.527 -4.268 -19.910 1.00 96.44 224 LEU A N 1
ATOM 1804 C CA . LEU A 1 224 ? 6.970 -4.494 -19.830 1.00 96.44 224 LEU A CA 1
ATOM 1805 C C . LEU A 1 224 ? 7.389 -5.585 -20.825 1.00 96.44 224 LEU A C 1
ATOM 1807 O O . LEU A 1 224 ? 8.215 -5.327 -21.689 1.00 96.44 224 LEU A O 1
ATOM 1811 N N . GLU A 1 225 ? 6.717 -6.737 -20.806 1.00 97.50 225 GLU A N 1
ATOM 1812 C CA . GLU A 1 225 ? 6.919 -7.838 -21.757 1.00 97.50 225 GLU A CA 1
ATOM 1813 C C . GLU A 1 225 ? 6.741 -7.385 -23.218 1.00 97.50 225 GLU A C 1
ATOM 1815 O O . GLU A 1 225 ? 7.556 -7.723 -24.073 1.00 97.50 225 GLU A O 1
ATOM 1820 N N . GLN A 1 226 ? 5.720 -6.573 -23.522 1.00 97.56 226 GLN A N 1
ATOM 1821 C CA . GLN A 1 226 ? 5.523 -5.992 -24.857 1.00 97.56 226 GLN A CA 1
ATOM 1822 C C . GLN A 1 226 ? 6.664 -5.058 -25.274 1.00 97.56 226 GLN A C 1
ATOM 1824 O O . GLN A 1 226 ? 7.119 -5.136 -26.415 1.00 97.56 226 GLN A O 1
ATOM 1829 N N . ARG A 1 227 ? 7.130 -4.186 -24.370 1.00 96.75 227 ARG A N 1
ATOM 1830 C CA . ARG A 1 227 ? 8.251 -3.268 -24.618 1.00 96.75 227 ARG A CA 1
ATOM 1831 C C . ARG A 1 227 ? 9.550 -4.038 -24.843 1.00 96.75 227 ARG A C 1
ATOM 1833 O O . ARG A 1 227 ? 10.283 -3.728 -25.774 1.00 96.75 227 ARG A O 1
ATOM 1840 N N . ASP A 1 228 ? 9.807 -5.052 -24.031 1.00 97.38 228 ASP A N 1
ATOM 1841 C CA . ASP A 1 228 ? 11.043 -5.827 -24.075 1.00 97.38 228 ASP A CA 1
ATOM 1842 C C . ASP A 1 228 ? 11.070 -6.725 -25.327 1.00 97.38 228 ASP A C 1
ATOM 1844 O O . ASP A 1 228 ? 12.088 -6.808 -26.010 1.00 97.38 228 ASP A O 1
ATOM 1848 N N . GLN A 1 229 ? 9.924 -7.283 -25.739 1.00 97.62 229 GLN A N 1
ATOM 1849 C CA . GLN A 1 229 ? 9.784 -7.919 -27.055 1.00 97.62 229 GLN A CA 1
ATOM 1850 C C . GLN A 1 229 ? 9.911 -6.931 -28.228 1.00 97.62 229 GLN A C 1
ATOM 1852 O O . GLN A 1 229 ? 10.363 -7.322 -29.302 1.00 97.62 229 GLN A O 1
ATOM 1857 N N . ALA A 1 230 ? 9.453 -5.682 -28.092 1.00 96.44 230 ALA A N 1
ATOM 1858 C CA . ALA A 1 230 ? 9.623 -4.672 -29.138 1.00 96.44 230 ALA A CA 1
ATOM 1859 C C . ALA A 1 230 ? 11.105 -4.301 -29.299 1.00 96.44 230 ALA A C 1
ATOM 1861 O O . ALA A 1 230 ? 11.607 -4.315 -30.419 1.00 96.44 230 ALA A O 1
ATOM 1862 N N . PHE A 1 231 ? 11.806 -4.094 -28.180 1.00 97.19 231 PHE A N 1
ATOM 1863 C CA . PHE A 1 231 ? 13.247 -3.864 -28.137 1.00 97.19 231 PHE A CA 1
ATOM 1864 C C . PHE A 1 231 ? 14.036 -5.024 -28.760 1.00 97.19 231 PHE A C 1
ATOM 1866 O O . PHE A 1 231 ? 14.897 -4.780 -29.595 1.00 97.19 231 PHE A O 1
ATOM 1873 N N . LEU A 1 232 ? 13.709 -6.283 -28.437 1.00 97.06 232 LEU A N 1
ATOM 1874 C CA . LEU A 1 232 ? 14.370 -7.447 -29.047 1.00 97.06 232 LEU A CA 1
ATOM 1875 C C . LEU A 1 232 ? 14.196 -7.484 -30.575 1.00 97.06 232 LEU A C 1
ATOM 1877 O O . LEU A 1 232 ? 15.173 -7.689 -31.287 1.00 97.06 232 LEU A O 1
ATOM 1881 N N . ARG A 1 233 ? 12.991 -7.207 -31.096 1.00 96.38 233 ARG A N 1
ATOM 1882 C CA . ARG A 1 233 ? 12.761 -7.120 -32.553 1.00 96.38 233 ARG A CA 1
ATOM 1883 C C . ARG A 1 233 ? 13.526 -5.958 -33.190 1.00 96.38 233 ARG A C 1
ATOM 1885 O O . ARG A 1 233 ? 14.026 -6.090 -34.302 1.00 96.38 233 ARG A O 1
ATOM 1892 N N . GLU A 1 234 ? 13.627 -4.818 -32.510 1.00 96.06 234 GLU A N 1
ATOM 1893 C CA . GLU A 1 234 ? 14.409 -3.669 -32.979 1.00 96.06 234 GLU A CA 1
ATOM 1894 C C . GLU A 1 234 ? 15.919 -3.965 -32.977 1.00 96.06 234 GLU A C 1
ATOM 1896 O O . GLU A 1 234 ? 16.617 -3.616 -33.931 1.00 96.06 234 GLU A O 1
ATOM 1901 N N . GLU A 1 235 ? 16.415 -4.687 -31.971 1.00 95.94 235 GLU A N 1
ATOM 1902 C CA . GLU A 1 235 ? 17.795 -5.168 -31.891 1.00 95.94 235 GLU A CA 1
ATOM 1903 C C . GLU A 1 235 ? 18.098 -6.198 -32.998 1.00 95.94 235 GLU A C 1
ATOM 1905 O O . GLU A 1 235 ? 19.136 -6.113 -33.652 1.00 95.94 235 GLU A O 1
ATOM 1910 N N . GLU A 1 236 ? 17.182 -7.134 -33.268 1.00 96.62 236 GLU A N 1
ATOM 1911 C CA . GLU A 1 236 ? 17.268 -8.103 -34.372 1.00 96.62 236 GLU A CA 1
ATOM 1912 C C . GLU A 1 236 ? 17.299 -7.410 -35.743 1.00 96.62 236 GLU A C 1
ATOM 1914 O O . GLU A 1 236 ? 18.204 -7.669 -36.538 1.00 96.62 236 GLU A O 1
ATOM 1919 N N . MET A 1 237 ? 16.381 -6.472 -36.004 1.00 96.25 237 MET A N 1
ATOM 1920 C CA . MET A 1 237 ? 16.380 -5.672 -37.237 1.00 96.25 237 MET A CA 1
ATOM 1921 C C . MET A 1 237 ? 17.643 -4.806 -37.367 1.00 96.25 237 MET A C 1
ATOM 1923 O O . MET A 1 237 ? 18.127 -4.577 -38.475 1.00 96.25 237 MET A O 1
ATOM 1927 N N . SER A 1 238 ? 18.201 -4.325 -36.253 1.00 96.00 238 SER A N 1
ATOM 1928 C CA . SER A 1 238 ? 19.450 -3.552 -36.246 1.00 96.00 238 SER A CA 1
ATOM 1929 C C . SER A 1 238 ? 20.670 -4.433 -36.530 1.00 96.00 238 SER A C 1
ATOM 1931 O O . SER A 1 238 ? 21.546 -4.032 -37.295 1.00 96.00 238 SER A O 1
ATOM 1933 N N . LYS A 1 239 ? 20.702 -5.663 -36.000 1.00 96.94 239 LYS A N 1
ATOM 1934 C CA . LYS A 1 239 ? 21.715 -6.681 -36.329 1.00 96.94 239 LYS A CA 1
ATOM 1935 C C . LYS A 1 239 ? 21.646 -7.087 -37.803 1.00 96.94 239 LYS A C 1
ATOM 1937 O O . LYS A 1 239 ? 22.690 -7.187 -38.439 1.00 96.94 239 LYS A O 1
ATOM 1942 N N . GLN A 1 240 ? 20.445 -7.258 -38.364 1.00 96.56 240 GLN A N 1
ATOM 1943 C CA . GLN A 1 240 ? 20.257 -7.536 -39.794 1.00 96.56 240 GLN A CA 1
ATOM 1944 C C . GLN A 1 240 ? 20.817 -6.400 -40.660 1.00 96.56 240 GLN A C 1
ATOM 1946 O O . GLN A 1 240 ? 21.697 -6.650 -41.478 1.00 96.56 240 GLN A O 1
ATOM 1951 N N . LYS A 1 241 ? 20.429 -5.143 -40.397 1.00 96.94 241 LYS A N 1
ATOM 1952 C CA . LYS A 1 241 ? 20.976 -3.961 -41.093 1.00 96.94 241 LYS A CA 1
ATOM 1953 C C . LYS A 1 241 ? 22.497 -3.828 -40.973 1.00 96.94 241 LYS A C 1
ATOM 1955 O O . LYS A 1 241 ? 23.144 -3.365 -41.907 1.00 96.94 241 LYS A O 1
ATOM 1960 N N . LEU A 1 242 ? 23.077 -4.209 -39.832 1.00 96.06 242 LEU A N 1
ATOM 1961 C CA . LEU A 1 242 ? 24.529 -4.203 -39.636 1.00 96.06 242 LEU A CA 1
ATOM 1962 C C . LEU A 1 242 ? 25.225 -5.279 -40.487 1.00 96.06 242 LEU A C 1
ATOM 1964 O O . LEU A 1 242 ? 26.286 -5.021 -41.044 1.00 96.06 242 LEU A O 1
ATOM 1968 N N . VAL A 1 243 ? 24.628 -6.466 -40.624 1.00 97.06 243 VAL A N 1
ATOM 1969 C CA . VAL A 1 243 ? 25.132 -7.522 -41.519 1.00 97.06 243 VAL A CA 1
ATOM 1970 C C . VAL A 1 243 ? 24.979 -7.119 -42.990 1.00 97.06 243 VAL A C 1
ATOM 1972 O O . VAL A 1 243 ? 25.914 -7.301 -43.765 1.00 97.06 243 VAL A O 1
ATOM 1975 N N . GLU A 1 244 ? 23.850 -6.517 -43.371 1.00 96.31 244 GLU A N 1
ATOM 1976 C CA . GLU A 1 244 ? 23.618 -5.978 -44.719 1.00 96.31 244 GLU A CA 1
ATOM 1977 C C . GLU A 1 244 ? 24.636 -4.884 -45.079 1.00 96.31 244 GLU A C 1
ATOM 1979 O O . GLU A 1 244 ? 25.221 -4.918 -46.162 1.00 96.31 244 GLU A O 1
ATOM 1984 N N . 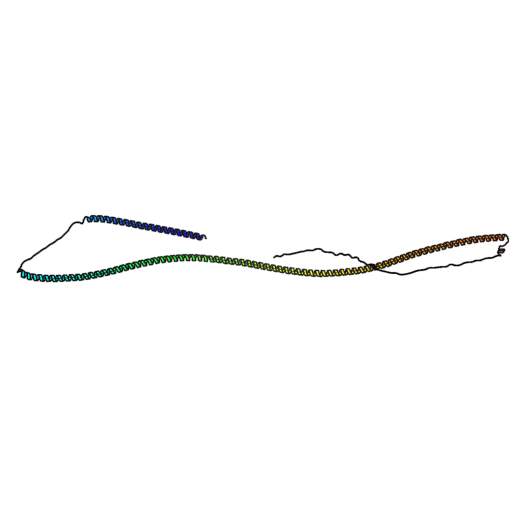SER A 1 245 ? 24.906 -3.941 -44.169 1.00 95.38 245 SER A N 1
ATOM 1985 C CA . SER A 1 245 ? 25.899 -2.887 -44.402 1.00 95.38 245 SER A CA 1
ATOM 1986 C C . SER A 1 245 ? 27.331 -3.427 -44.416 1.00 95.38 245 SER A C 1
ATOM 1988 O O . SER A 1 245 ? 28.134 -2.985 -45.235 1.00 95.38 245 SER A O 1
ATOM 1990 N N . ALA A 1 246 ? 27.653 -4.432 -43.595 1.00 96.56 246 ALA A N 1
ATOM 1991 C CA . ALA A 1 246 ? 28.948 -5.109 -43.635 1.00 96.56 246 ALA A CA 1
ATOM 1992 C C . ALA A 1 246 ? 29.170 -5.873 -44.954 1.00 96.56 246 ALA A C 1
ATOM 1994 O O . ALA A 1 246 ? 30.281 -5.849 -45.486 1.00 96.56 246 ALA A O 1
ATOM 1995 N N . ALA A 1 247 ? 28.125 -6.492 -45.515 1.00 96.56 247 ALA A N 1
ATOM 1996 C CA . ALA A 1 247 ? 28.174 -7.107 -46.841 1.00 96.56 247 ALA A CA 1
ATOM 1997 C C . ALA A 1 247 ? 28.406 -6.056 -47.941 1.00 96.56 247 ALA A C 1
ATOM 1999 O O . ALA A 1 247 ? 29.350 -6.188 -48.713 1.00 96.56 247 ALA A O 1
ATOM 2000 N N . GLN A 1 248 ? 27.649 -4.951 -47.939 1.00 96.75 248 GLN A N 1
ATOM 2001 C CA . GLN A 1 248 ? 27.848 -3.842 -48.888 1.00 96.75 248 GLN A CA 1
ATOM 2002 C C . GLN A 1 248 ? 29.261 -3.238 -48.803 1.00 96.75 248 GLN A C 1
ATOM 2004 O O . GLN A 1 248 ? 29.861 -2.915 -49.825 1.00 96.75 248 GLN A O 1
ATOM 2009 N N . VAL A 1 249 ? 29.826 -3.109 -47.597 1.00 96.44 249 VAL A N 1
ATOM 2010 C CA . VAL A 1 249 ? 31.211 -2.649 -47.397 1.00 96.44 249 VAL A CA 1
ATOM 2011 C C . VAL A 1 249 ? 32.226 -3.660 -47.940 1.00 96.44 249 VAL A C 1
ATOM 2013 O O . VAL A 1 249 ? 33.240 -3.246 -48.504 1.00 96.44 249 VAL A O 1
ATOM 2016 N N . ALA A 1 250 ? 31.970 -4.965 -47.814 1.00 97.12 250 ALA A N 1
ATOM 2017 C CA . ALA A 1 250 ? 32.811 -6.001 -48.411 1.00 97.12 250 ALA A CA 1
ATOM 2018 C C . ALA A 1 250 ? 32.754 -5.952 -49.948 1.00 97.12 250 ALA A C 1
ATOM 2020 O O . ALA A 1 250 ? 33.805 -5.922 -50.587 1.00 97.12 250 ALA A O 1
ATOM 2021 N N . ASP A 1 251 ? 31.561 -5.842 -50.536 1.00 96.62 251 ASP A N 1
ATOM 2022 C CA . ASP A 1 251 ? 31.371 -5.734 -51.988 1.00 96.62 251 ASP A CA 1
ATOM 2023 C C . ASP A 1 251 ? 32.055 -4.482 -52.560 1.00 96.62 251 ASP A C 1
ATOM 2025 O O . ASP A 1 251 ? 32.877 -4.594 -53.468 1.00 96.62 251 ASP A O 1
ATOM 2029 N N . LEU A 1 252 ? 31.844 -3.307 -51.955 1.00 96.62 252 LEU A N 1
ATOM 2030 C CA . LEU A 1 252 ? 32.536 -2.065 -52.335 1.00 96.62 252 LEU A CA 1
ATOM 2031 C C . LEU A 1 252 ? 34.061 -2.147 -52.139 1.00 96.62 252 LEU A C 1
ATOM 2033 O O . LEU A 1 252 ? 34.821 -1.509 -52.870 1.00 96.62 252 LEU A O 1
ATOM 2037 N N . THR A 1 253 ? 34.538 -2.938 -51.173 1.00 96.81 253 THR A N 1
ATOM 2038 C CA . THR A 1 253 ? 35.976 -3.197 -50.989 1.00 96.81 253 THR A CA 1
ATOM 2039 C C . THR A 1 253 ? 36.526 -4.085 -52.108 1.00 96.81 253 THR A C 1
ATOM 2041 O O . THR A 1 253 ? 37.612 -3.805 -52.617 1.00 96.81 253 THR A O 1
ATOM 2044 N N . ASN A 1 254 ? 35.774 -5.100 -52.541 1.00 96.88 254 ASN A N 1
ATOM 2045 C CA . ASN A 1 254 ? 36.128 -5.964 -53.668 1.00 96.88 254 ASN A CA 1
ATOM 2046 C C . ASN A 1 254 ? 36.129 -5.178 -54.993 1.00 96.88 254 ASN A C 1
ATOM 2048 O O . ASN A 1 254 ? 37.090 -5.264 -55.758 1.00 96.88 254 ASN A O 1
ATOM 2052 N N . GLU A 1 255 ? 35.108 -4.348 -55.235 1.00 96.88 255 GLU A N 1
ATOM 2053 C CA . GLU A 1 255 ? 35.050 -3.439 -56.389 1.00 96.88 255 GLU A CA 1
ATOM 2054 C C . GLU A 1 255 ? 36.224 -2.456 -56.391 1.00 96.88 255 GLU A C 1
ATOM 2056 O O . GLU A 1 255 ? 36.887 -2.291 -57.416 1.00 96.88 255 GLU A O 1
ATOM 2061 N N . LYS A 1 256 ? 36.545 -1.849 -55.239 1.00 97.12 256 LYS A N 1
ATOM 2062 C CA . LYS A 1 256 ? 37.714 -0.971 -55.098 1.00 97.12 256 LYS A CA 1
ATOM 2063 C C . LYS A 1 256 ? 39.015 -1.700 -55.444 1.00 97.12 256 LYS A C 1
ATOM 2065 O O . LYS A 1 256 ? 39.834 -1.129 -56.158 1.00 97.12 256 LYS A O 1
ATOM 2070 N N . GLN A 1 257 ? 39.218 -2.924 -54.953 1.00 97.12 257 GLN A N 1
ATOM 2071 C CA . GLN A 1 257 ? 40.415 -3.716 -55.265 1.00 97.12 257 GLN A CA 1
ATOM 2072 C C . GLN A 1 257 ? 40.502 -4.023 -56.765 1.00 97.12 257 GLN A C 1
ATOM 2074 O O . GLN A 1 257 ? 41.537 -3.769 -57.375 1.00 97.12 257 GLN A O 1
ATOM 2079 N N . TYR A 1 258 ? 39.405 -4.471 -57.382 1.00 97.69 258 TYR A N 1
ATOM 2080 C CA . TYR A 1 258 ? 39.341 -4.723 -58.823 1.00 97.69 258 TYR A CA 1
ATOM 2081 C C . TYR A 1 258 ? 39.638 -3.463 -59.654 1.00 97.69 258 TYR A C 1
ATOM 2083 O O . TYR A 1 258 ? 40.444 -3.508 -60.585 1.00 97.69 258 TYR A O 1
ATOM 2091 N N . LEU A 1 259 ? 39.036 -2.322 -59.300 1.00 96.44 259 LEU A N 1
ATOM 2092 C CA . LEU A 1 259 ? 39.291 -1.041 -59.962 1.00 96.44 259 LEU A CA 1
ATOM 2093 C C . LEU A 1 259 ? 40.734 -0.563 -59.762 1.00 96.44 259 LEU A C 1
ATOM 2095 O O . LEU A 1 259 ? 41.311 -0.016 -60.699 1.00 96.44 259 LEU A O 1
ATOM 2099 N N . GLN A 1 260 ? 41.334 -0.799 -58.591 1.00 97.12 260 GLN A N 1
ATOM 2100 C CA . GLN A 1 260 ? 42.732 -0.463 -58.328 1.00 97.12 260 GLN A CA 1
ATOM 2101 C C . GLN A 1 260 ? 43.679 -1.321 -59.179 1.00 97.12 260 GLN A C 1
ATOM 2103 O O . GLN A 1 260 ? 44.489 -0.762 -59.913 1.00 97.12 260 GLN A O 1
ATOM 2108 N N . THR A 1 261 ? 43.528 -2.649 -59.187 1.00 97.06 261 THR A N 1
ATOM 2109 C CA . THR A 1 261 ? 44.334 -3.529 -60.053 1.00 97.06 261 THR A CA 1
ATOM 2110 C C . THR A 1 261 ? 44.137 -3.200 -61.533 1.00 97.06 261 THR A C 1
ATOM 2112 O O . THR A 1 261 ? 45.089 -3.241 -62.312 1.00 97.06 261 THR A O 1
ATOM 2115 N N . ARG A 1 262 ? 42.925 -2.802 -61.945 1.00 97.19 262 ARG A N 1
ATOM 2116 C CA . ARG A 1 262 ? 42.669 -2.365 -63.323 1.00 97.19 262 ARG A CA 1
ATOM 2117 C C . ARG A 1 262 ? 43.292 -1.002 -63.652 1.00 97.19 262 ARG A C 1
ATOM 2119 O O . ARG A 1 262 ? 43.650 -0.778 -64.807 1.00 97.19 262 ARG A O 1
ATOM 2126 N N . LEU A 1 263 ? 43.430 -0.110 -62.673 1.00 96.56 263 LEU A N 1
ATOM 2127 C CA . LEU A 1 263 ? 44.151 1.156 -62.808 1.00 96.56 263 LEU A CA 1
ATOM 2128 C C . LEU A 1 263 ? 45.657 0.895 -62.938 1.00 96.56 263 LEU A C 1
ATOM 2130 O O . LEU A 1 263 ? 46.252 1.348 -63.910 1.00 96.56 263 LEU A O 1
ATOM 2134 N N . GLU A 1 264 ? 46.236 0.074 -62.059 1.00 96.81 264 GLU A N 1
ATOM 2135 C CA . GLU A 1 264 ? 47.641 -0.366 -62.110 1.00 96.81 264 GLU A CA 1
ATOM 2136 C C . GLU A 1 264 ? 47.968 -1.029 -63.468 1.00 96.81 264 GLU A C 1
ATOM 2138 O O . GLU A 1 264 ? 48.949 -0.689 -64.130 1.00 96.81 264 GLU A O 1
ATOM 2143 N N . GLU A 1 265 ? 47.083 -1.901 -63.965 1.00 97.06 265 GLU A N 1
ATOM 2144 C CA . GLU A 1 265 ? 47.145 -2.479 -65.315 1.00 97.06 265 GLU A CA 1
ATOM 2145 C C . GLU A 1 265 ? 47.187 -1.438 -66.449 1.00 97.06 265 GLU A C 1
ATOM 2147 O O . GLU A 1 265 ? 47.733 -1.723 -67.518 1.00 97.06 265 GLU A O 1
ATOM 2152 N N . LEU A 1 266 ? 46.508 -0.299 -66.290 1.00 95.88 266 LEU A N 1
ATOM 2153 C CA . LEU A 1 266 ? 46.409 0.753 -67.305 1.00 95.88 266 LEU A CA 1
ATOM 2154 C C . LEU A 1 266 ? 47.586 1.727 -67.217 1.00 95.88 266 LEU A C 1
ATOM 2156 O O . LEU A 1 266 ? 48.097 2.121 -68.261 1.00 95.88 266 LEU A O 1
ATOM 2160 N N . GLU A 1 267 ? 48.065 2.045 -66.015 1.00 96.12 267 GLU A N 1
ATOM 2161 C CA . GLU A 1 267 ? 49.300 2.809 -65.802 1.00 96.12 267 GLU A CA 1
ATOM 2162 C C . GLU A 1 267 ? 50.511 2.077 -66.390 1.00 96.12 267 GLU A C 1
ATOM 2164 O O . GLU A 1 267 ? 51.281 2.680 -67.140 1.00 96.12 267 GLU A O 1
ATOM 2169 N N . ILE A 1 268 ? 50.622 0.760 -66.159 1.00 96.38 268 ILE A N 1
ATOM 2170 C CA . ILE A 1 268 ? 51.647 -0.076 -66.799 1.00 96.38 268 ILE A CA 1
ATOM 2171 C C . ILE A 1 268 ? 51.540 0.042 -68.322 1.00 96.38 268 ILE A C 1
ATOM 2173 O O . ILE A 1 268 ? 52.528 0.376 -68.964 1.00 96.38 268 ILE A O 1
ATOM 2177 N N . LYS A 1 269 ? 50.351 -0.157 -68.912 1.00 96.50 269 LYS A N 1
ATOM 2178 C CA . LYS A 1 269 ? 50.152 -0.077 -70.375 1.00 96.50 269 LYS A CA 1
ATOM 2179 C C . LYS A 1 269 ? 50.428 1.312 -70.953 1.00 96.50 269 LYS A C 1
ATOM 2181 O O . LYS A 1 269 ? 50.849 1.391 -72.102 1.00 96.50 269 LYS A O 1
ATOM 2186 N N . LEU A 1 270 ? 50.197 2.384 -70.194 1.00 95.19 270 LEU A N 1
ATOM 2187 C CA . LEU A 1 270 ? 50.533 3.749 -70.604 1.00 95.19 270 LEU A CA 1
ATOM 2188 C C . LEU A 1 270 ? 52.049 3.968 -70.604 1.00 95.19 270 LEU A C 1
ATOM 2190 O O . LEU A 1 270 ? 52.569 4.404 -71.626 1.00 95.19 270 LEU A O 1
ATOM 2194 N N . SER A 1 271 ? 52.766 3.563 -69.549 1.00 95.06 271 SER A N 1
ATOM 2195 C CA . SER A 1 271 ? 54.240 3.575 -69.544 1.00 95.06 271 SER A CA 1
ATOM 2196 C C . SER A 1 271 ? 54.800 2.753 -70.709 1.00 95.06 271 SER A C 1
ATOM 2198 O O . SER A 1 271 ? 55.657 3.218 -71.453 1.00 95.06 271 SER A O 1
ATOM 2200 N N . ASP A 1 272 ? 54.231 1.567 -70.938 1.00 95.69 272 ASP A N 1
ATOM 2201 C CA . ASP A 1 272 ? 54.588 0.662 -72.030 1.00 95.69 272 ASP A CA 1
ATOM 2202 C C . ASP A 1 272 ? 54.356 1.303 -73.417 1.00 95.69 272 ASP A C 1
ATOM 2204 O O . ASP A 1 272 ? 55.011 0.929 -74.390 1.00 95.69 272 ASP A O 1
ATOM 2208 N N . ILE A 1 273 ? 53.421 2.249 -73.546 1.00 95.25 273 ILE A N 1
ATOM 2209 C CA . ILE A 1 273 ? 53.146 3.007 -74.777 1.00 95.25 273 ILE A CA 1
ATOM 2210 C C . ILE A 1 273 ? 54.076 4.219 -74.893 1.00 95.25 273 ILE A C 1
ATOM 2212 O O . ILE A 1 273 ? 54.626 4.446 -75.970 1.00 95.25 273 ILE A O 1
ATOM 2216 N N . ASP A 1 274 ? 54.311 4.956 -73.811 1.00 95.25 274 ASP A N 1
ATOM 2217 C CA . ASP A 1 274 ? 55.200 6.120 -73.803 1.00 95.25 274 ASP A CA 1
ATOM 2218 C C . ASP A 1 274 ? 56.668 5.729 -74.023 1.00 95.25 274 ASP A C 1
ATOM 2220 O O . ASP A 1 274 ? 57.360 6.403 -74.785 1.00 95.25 274 ASP A O 1
ATOM 2224 N N . ASP A 1 275 ? 57.128 4.587 -73.501 1.00 95.31 275 ASP A N 1
ATOM 2225 C CA . ASP A 1 275 ? 58.443 4.015 -73.827 1.00 95.31 275 ASP A CA 1
ATOM 2226 C C . ASP A 1 275 ? 58.541 3.625 -75.314 1.00 95.31 275 ASP A C 1
ATOM 2228 O O . ASP A 1 275 ? 59.566 3.855 -75.971 1.00 95.31 275 ASP A O 1
ATOM 2232 N N . LYS A 1 276 ? 57.461 3.086 -75.901 1.00 95.62 276 LYS A N 1
ATOM 2233 C CA . LYS A 1 276 ? 57.396 2.784 -77.343 1.00 95.62 276 LYS A CA 1
ATOM 2234 C C . LYS A 1 276 ? 57.394 4.063 -78.185 1.00 95.62 276 LYS A C 1
ATOM 2236 O O . LYS A 1 276 ? 58.117 4.122 -79.177 1.00 95.62 276 LYS A O 1
ATOM 2241 N N . HIS A 1 277 ? 56.672 5.107 -77.784 1.00 93.50 277 HIS A N 1
ATOM 2242 C CA . HIS A 1 277 ? 56.712 6.409 -78.451 1.00 93.50 277 HIS A CA 1
ATOM 2243 C C . HIS A 1 277 ? 58.079 7.088 -78.300 1.00 93.50 277 HIS A C 1
ATOM 2245 O O . HIS A 1 277 ? 58.611 7.610 -79.277 1.00 93.50 277 HIS A O 1
ATOM 2251 N N . GLN A 1 278 ? 58.701 7.051 -77.120 1.00 94.88 278 GLN A N 1
ATOM 2252 C CA . GLN A 1 278 ? 60.009 7.662 -76.890 1.00 94.88 278 GLN A CA 1
ATOM 2253 C C . GLN A 1 278 ? 61.111 6.938 -77.675 1.00 94.88 278 GLN A C 1
ATOM 2255 O O . GLN A 1 278 ? 61.969 7.590 -78.274 1.00 94.88 278 GLN A O 1
ATOM 2260 N N . THR A 1 279 ? 61.080 5.604 -77.739 1.00 94.19 279 THR A N 1
ATOM 2261 C CA . THR A 1 279 ? 62.012 4.834 -78.579 1.00 94.19 279 THR A CA 1
ATOM 2262 C C . THR A 1 279 ? 61.753 5.055 -80.072 1.00 94.19 279 THR A C 1
ATOM 2264 O O . THR A 1 279 ? 62.717 5.251 -80.814 1.00 94.19 279 THR A O 1
ATOM 2267 N N . GLN A 1 280 ? 60.496 5.136 -80.523 1.00 93.56 280 GLN A N 1
ATOM 2268 C CA . GLN A 1 280 ? 60.157 5.530 -81.898 1.00 93.56 280 GLN A CA 1
ATOM 2269 C C . GLN A 1 280 ? 60.684 6.930 -82.237 1.00 93.56 280 GLN A C 1
ATOM 2271 O O . GLN A 1 280 ? 61.402 7.070 -83.223 1.00 93.56 280 GLN A O 1
ATOM 2276 N N . LEU A 1 281 ? 60.443 7.940 -81.395 1.00 93.44 281 LEU A N 1
ATOM 2277 C CA . LEU A 1 281 ? 60.963 9.302 -81.570 1.00 93.44 281 LEU A CA 1
ATOM 2278 C C . LEU A 1 281 ? 62.498 9.334 -81.611 1.00 93.44 281 LEU A C 1
ATOM 2280 O O . LEU A 1 281 ? 63.073 10.045 -82.433 1.00 93.44 281 LEU A O 1
ATOM 2284 N N . GLN A 1 282 ? 63.188 8.527 -80.795 1.00 93.00 282 GLN A N 1
ATOM 2285 C CA . GLN A 1 282 ? 64.644 8.366 -80.899 1.00 93.00 282 GLN A CA 1
ATOM 2286 C C . GLN A 1 282 ? 65.068 7.714 -82.224 1.00 93.00 282 GLN A C 1
ATOM 2288 O O . GLN A 1 282 ? 66.077 8.115 -82.807 1.00 93.00 282 GLN A O 1
ATOM 2293 N N . HIS A 1 283 ? 64.332 6.717 -82.719 1.00 92.94 283 HIS A N 1
ATOM 2294 C CA . HIS A 1 283 ? 64.597 6.089 -84.015 1.00 92.94 283 HIS A CA 1
ATOM 2295 C C . HIS A 1 283 ? 64.331 7.041 -85.190 1.00 92.94 283 HIS A C 1
ATOM 2297 O O . HIS A 1 283 ? 65.130 7.073 -86.127 1.00 92.94 283 HIS A O 1
ATOM 2303 N N . GLU A 1 284 ? 63.277 7.854 -85.132 1.00 91.50 284 GLU A N 1
ATOM 2304 C CA . GLU A 1 284 ? 62.974 8.867 -86.142 1.00 91.50 284 GLU A CA 1
ATOM 2305 C C . GLU A 1 284 ? 63.973 10.023 -86.110 1.00 91.50 284 GLU A C 1
ATOM 2307 O O . GLU A 1 284 ? 64.484 10.385 -87.164 1.00 91.50 284 GLU A O 1
ATOM 2312 N N . ALA A 1 285 ? 64.369 10.519 -84.935 1.00 92.25 285 ALA A N 1
ATOM 2313 C CA . ALA A 1 285 ? 65.446 11.503 -84.813 1.00 92.25 285 ALA A CA 1
ATOM 2314 C C . ALA A 1 285 ? 66.771 10.968 -85.390 1.00 92.25 285 ALA A C 1
ATOM 2316 O O . ALA A 1 285 ? 67.440 11.656 -86.158 1.00 92.25 285 ALA A O 1
ATOM 2317 N N . ARG A 1 286 ? 67.123 9.700 -85.121 1.00 92.88 286 ARG A N 1
ATOM 2318 C CA . ARG A 1 286 ? 68.278 9.031 -85.756 1.00 92.88 286 ARG A CA 1
ATOM 2319 C C . ARG A 1 286 ? 68.104 8.852 -87.272 1.00 92.88 286 ARG A C 1
ATOM 2321 O O . ARG A 1 286 ? 69.110 8.813 -87.979 1.00 92.88 286 ARG A O 1
ATOM 2328 N N . ARG A 1 287 ? 66.873 8.723 -87.786 1.00 93.19 287 ARG A N 1
ATOM 2329 C CA . ARG A 1 287 ? 66.582 8.674 -89.233 1.00 93.19 287 ARG A CA 1
ATOM 2330 C C . ARG A 1 287 ? 66.722 10.056 -89.869 1.00 93.19 287 ARG A C 1
ATOM 2332 O O . ARG A 1 287 ? 67.317 10.146 -90.934 1.00 93.19 287 ARG A O 1
ATOM 2339 N N . LEU A 1 288 ? 66.232 11.106 -89.211 1.00 92.62 288 LEU A N 1
ATOM 2340 C CA . LEU A 1 288 ? 66.355 12.495 -89.653 1.00 92.62 288 LEU A CA 1
ATOM 2341 C C . LEU A 1 288 ? 67.822 12.926 -89.704 1.00 92.62 288 LEU A C 1
ATOM 2343 O O . LEU A 1 288 ? 68.267 13.308 -90.773 1.00 92.62 288 LEU A O 1
ATOM 2347 N N . VAL A 1 289 ? 68.612 12.709 -88.647 1.00 93.31 289 VAL A N 1
ATOM 2348 C CA . VAL A 1 289 ? 70.060 13.018 -88.650 1.00 93.31 289 VAL A CA 1
ATOM 2349 C C . VAL A 1 289 ? 70.815 12.271 -89.761 1.00 93.31 289 VAL A C 1
ATOM 2351 O O . VAL A 1 289 ? 71.727 12.818 -90.379 1.00 93.31 289 VAL A O 1
ATOM 2354 N N . LYS A 1 290 ? 70.423 11.026 -90.074 1.00 93.06 290 LYS A N 1
ATOM 2355 C CA . LYS A 1 290 ? 70.972 10.301 -91.233 1.00 93.06 290 LYS A CA 1
ATOM 2356 C C . LYS A 1 290 ? 70.560 10.944 -92.557 1.00 93.06 290 LYS A C 1
ATOM 2358 O O . LYS A 1 290 ? 71.418 11.130 -93.414 1.00 93.06 290 LYS A O 1
ATOM 2363 N N . LEU A 1 291 ? 69.285 11.299 -92.716 1.00 91.62 291 LEU A N 1
ATOM 2364 C CA . LEU A 1 291 ? 68.791 11.982 -93.911 1.00 91.62 291 LEU A CA 1
ATOM 2365 C C . LEU A 1 291 ? 69.503 13.327 -94.105 1.00 91.62 291 LEU A C 1
ATOM 2367 O O . LEU A 1 291 ? 70.055 13.532 -95.178 1.00 91.62 291 LEU A O 1
ATOM 2371 N N . GLU A 1 292 ? 69.605 14.149 -93.059 1.00 92.44 292 GLU A N 1
ATOM 2372 C CA . GLU A 1 292 ? 70.359 15.411 -93.013 1.00 92.44 292 GLU A CA 1
ATOM 2373 C C . GLU A 1 292 ? 71.822 15.226 -93.447 1.00 92.44 292 GLU A C 1
ATOM 2375 O O . GLU A 1 292 ? 72.322 15.991 -94.270 1.00 92.44 292 GLU A O 1
ATOM 2380 N N . SER A 1 293 ? 72.508 14.176 -92.968 1.00 90.00 293 SER A N 1
ATOM 2381 C CA . SER A 1 293 ? 73.869 13.874 -93.439 1.00 90.00 293 SER A CA 1
ATOM 2382 C C . SER A 1 293 ? 73.915 13.473 -94.918 1.00 90.00 293 SER A C 1
ATOM 2384 O O . SER A 1 293 ? 74.801 13.922 -95.641 1.00 90.00 293 SER A O 1
ATOM 2386 N N . THR A 1 294 ? 72.939 12.699 -95.410 1.00 91.81 294 THR A N 1
ATOM 2387 C CA . THR A 1 294 ? 72.891 12.316 -96.830 1.00 91.81 294 THR A CA 1
ATOM 2388 C C . THR A 1 294 ? 72.470 13.461 -97.748 1.00 91.81 294 THR A C 1
ATOM 2390 O O . THR A 1 294 ? 72.936 13.512 -98.882 1.00 91.81 294 THR A O 1
ATOM 2393 N N . THR A 1 295 ? 71.636 14.401 -97.288 1.00 91.75 295 THR A N 1
ATOM 2394 C CA . THR A 1 295 ? 71.308 15.611 -98.051 1.00 91.75 295 THR A CA 1
ATOM 2395 C C . THR A 1 295 ? 72.493 16.562 -98.080 1.00 91.75 295 THR A C 1
ATOM 2397 O O . THR A 1 295 ? 72.817 17.034 -99.158 1.00 91.75 295 THR A O 1
ATOM 2400 N N . ALA A 1 296 ? 73.221 16.743 -96.972 1.00 89.00 296 ALA A N 1
ATOM 2401 C CA . ALA A 1 296 ? 74.464 17.518 -96.964 1.00 89.00 296 ALA A CA 1
ATOM 2402 C C . ALA A 1 296 ? 75.530 16.917 -97.905 1.00 89.00 296 ALA A C 1
ATOM 2404 O O . ALA A 1 296 ? 76.154 17.641 -98.676 1.00 89.00 296 ALA A O 1
ATOM 2405 N N . GLU A 1 297 ? 75.690 15.587 -97.922 1.00 90.62 297 GLU A N 1
ATOM 2406 C CA . GLU A 1 297 ? 76.541 14.896 -98.901 1.00 90.62 297 GLU A CA 1
ATOM 2407 C C . GLU A 1 297 ? 76.089 15.111 -100.357 1.00 90.62 297 GLU A C 1
ATOM 2409 O O . GLU A 1 297 ? 76.923 15.162 -101.262 1.00 90.62 297 GLU A O 1
ATOM 2414 N N . LEU A 1 298 ? 74.779 15.164 -100.618 1.00 89.69 298 LEU A N 1
ATOM 2415 C CA . LEU A 1 298 ? 74.231 15.391 -101.959 1.00 89.69 298 LEU A CA 1
ATOM 2416 C C . LEU A 1 298 ? 74.337 16.861 -102.380 1.00 89.69 298 LEU A C 1
ATOM 2418 O O . LEU A 1 298 ? 74.617 17.121 -103.545 1.00 89.69 298 LEU A O 1
ATOM 2422 N N . GLU A 1 299 ? 74.187 17.802 -101.451 1.00 90.50 299 GLU A N 1
ATOM 2423 C CA . GLU A 1 299 ? 74.440 19.231 -101.650 1.00 90.50 299 GLU A CA 1
ATOM 2424 C C . GLU A 1 299 ? 75.925 19.491 -101.940 1.00 90.50 299 GLU A C 1
ATOM 2426 O O . GLU A 1 299 ? 76.236 20.201 -102.891 1.00 90.50 299 GLU A O 1
ATOM 2431 N N . GLU A 1 300 ? 76.854 18.854 -101.216 1.00 88.75 300 GLU A N 1
ATOM 2432 C CA . GLU A 1 300 ? 78.292 18.930 -101.512 1.00 88.75 300 GLU A CA 1
ATOM 2433 C C . GLU A 1 300 ? 78.611 18.364 -102.908 1.00 88.75 300 GLU A C 1
ATOM 2435 O O . GLU A 1 300 ? 79.315 19.003 -103.693 1.00 88.75 300 GLU A O 1
ATOM 2440 N N . LYS A 1 301 ? 78.039 17.205 -103.266 1.00 88.31 301 LYS A N 1
ATOM 2441 C CA . LYS A 1 301 ? 78.190 16.606 -104.607 1.00 88.31 301 LYS A CA 1
ATOM 2442 C C . LYS A 1 301 ? 77.564 17.473 -105.704 1.00 88.31 301 LYS A C 1
ATOM 2444 O O . LYS A 1 301 ? 78.128 17.554 -106.793 1.00 88.31 301 LYS A O 1
ATOM 2449 N N . LEU A 1 302 ? 76.441 18.141 -105.433 1.00 89.88 302 LEU A N 1
ATOM 2450 C CA . LEU A 1 302 ? 75.789 19.064 -106.364 1.00 89.88 302 LEU A CA 1
ATOM 2451 C C . LEU A 1 302 ? 76.620 20.337 -106.551 1.00 89.88 302 LEU A C 1
ATOM 2453 O O . LEU A 1 302 ? 76.861 20.725 -107.687 1.00 89.88 302 LEU A O 1
ATOM 2457 N N . LEU A 1 303 ? 77.138 20.937 -105.477 1.00 90.69 303 LEU A N 1
ATOM 2458 C CA . LEU A 1 303 ? 78.039 22.093 -105.547 1.00 90.69 303 LEU A CA 1
ATOM 2459 C C . LEU A 1 303 ? 79.343 21.759 -106.290 1.00 90.69 303 LEU A C 1
ATOM 2461 O O . LEU A 1 303 ? 79.825 22.572 -107.079 1.00 90.69 303 LEU A O 1
ATOM 2465 N N . ALA A 1 304 ? 79.887 20.553 -106.099 1.00 88.81 304 ALA A N 1
ATOM 2466 C CA . ALA A 1 304 ? 81.032 20.059 -106.863 1.00 88.81 304 ALA A CA 1
ATOM 2467 C C . ALA A 1 304 ? 80.694 19.846 -108.352 1.00 88.81 304 ALA A C 1
ATOM 2469 O O . ALA A 1 304 ? 81.490 20.206 -109.219 1.00 88.81 304 ALA A O 1
ATOM 2470 N N . ALA A 1 305 ? 79.505 19.320 -108.667 1.00 86.94 305 ALA A N 1
ATOM 2471 C CA . ALA A 1 305 ? 79.033 19.168 -110.042 1.00 86.94 305 ALA A CA 1
ATOM 2472 C C . ALA A 1 305 ? 78.759 20.522 -110.723 1.00 86.94 305 ALA A C 1
ATOM 2474 O O . ALA A 1 305 ? 79.110 20.697 -111.886 1.00 86.94 305 ALA A O 1
ATOM 2475 N N . GLU A 1 306 ? 78.203 21.506 -110.009 1.00 88.19 306 GLU A N 1
ATOM 2476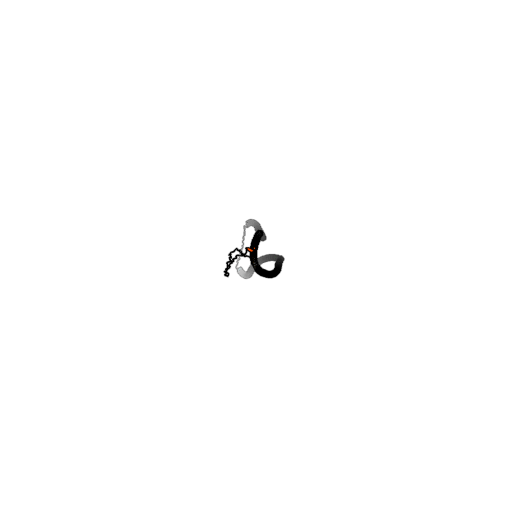 C CA . GLU A 1 306 ? 78.066 22.876 -110.510 1.00 88.19 306 GLU A CA 1
ATOM 2477 C C . GLU A 1 306 ? 79.427 23.545 -110.740 1.00 88.19 306 GLU A C 1
ATOM 2479 O O . GLU A 1 306 ? 79.591 24.276 -111.714 1.00 88.19 306 GLU A O 1
ATOM 2484 N N . ALA A 1 307 ? 80.408 23.328 -109.856 1.00 86.38 307 ALA A N 1
ATOM 2485 C CA . ALA A 1 307 ? 81.765 23.835 -110.048 1.00 86.38 307 ALA A CA 1
ATOM 2486 C C . ALA A 1 307 ? 82.391 23.241 -111.320 1.00 86.38 307 ALA A C 1
ATOM 2488 O O . ALA A 1 307 ? 82.811 23.997 -112.193 1.00 86.38 307 ALA A O 1
ATOM 2489 N N . ALA A 1 308 ? 82.328 21.917 -111.489 1.00 86.19 308 ALA A N 1
ATOM 2490 C CA . ALA A 1 308 ? 82.788 21.238 -112.700 1.00 86.19 308 ALA A CA 1
ATOM 2491 C C . ALA A 1 308 ? 82.023 21.684 -113.965 1.00 86.19 308 ALA A C 1
ATOM 2493 O O . ALA A 1 308 ? 82.616 21.796 -115.036 1.00 86.19 308 ALA A O 1
ATOM 2494 N N . ALA A 1 309 ? 80.725 21.992 -113.861 1.00 84.31 309 ALA A N 1
ATOM 2495 C CA . ALA A 1 309 ? 79.940 22.534 -114.971 1.00 84.31 309 ALA A CA 1
ATOM 2496 C C . ALA A 1 309 ? 80.371 23.963 -115.351 1.00 84.31 309 ALA A C 1
ATOM 2498 O O . ALA A 1 309 ? 80.491 24.262 -116.537 1.00 84.31 309 ALA A O 1
ATOM 2499 N N . ARG A 1 310 ? 80.669 24.827 -114.368 1.00 84.75 310 ARG A N 1
ATOM 2500 C CA . ARG A 1 310 ? 81.229 26.174 -114.600 1.00 84.75 310 ARG A CA 1
ATOM 2501 C C . ARG A 1 310 ? 82.634 26.107 -115.204 1.00 84.75 310 ARG A C 1
ATOM 2503 O O . ARG A 1 310 ? 82.940 26.888 -116.099 1.00 84.75 310 ARG A O 1
ATOM 2510 N N . GLU A 1 311 ? 83.471 25.173 -114.758 1.00 84.12 311 GLU A N 1
ATOM 2511 C CA . GLU A 1 311 ? 84.796 24.916 -115.343 1.00 84.12 311 GLU A CA 1
ATOM 2512 C C . GLU A 1 311 ? 84.680 24.411 -116.793 1.00 84.12 311 GLU A C 1
ATOM 2514 O O . GLU A 1 311 ? 85.386 24.899 -117.675 1.00 84.12 311 GLU A O 1
ATOM 2519 N N . ALA A 1 312 ? 83.734 23.510 -117.080 1.00 82.19 312 ALA A N 1
ATOM 2520 C CA . ALA A 1 312 ? 83.454 23.041 -118.437 1.00 82.19 312 ALA A CA 1
ATOM 2521 C C . ALA A 1 312 ? 82.883 24.146 -119.349 1.00 82.19 312 ALA A C 1
ATOM 2523 O O . ALA A 1 312 ? 83.237 24.214 -120.527 1.00 82.19 312 ALA A O 1
ATOM 2524 N N . GLU A 1 313 ? 82.042 25.044 -118.824 1.00 82.06 313 GLU A N 1
ATOM 2525 C CA . GLU A 1 313 ? 81.563 26.224 -119.555 1.00 82.06 313 GLU A CA 1
ATOM 2526 C C . GLU A 1 313 ? 82.713 27.194 -119.865 1.00 82.06 313 GLU A C 1
ATOM 2528 O O . GLU A 1 313 ? 82.841 27.651 -121.002 1.00 82.06 313 GLU A O 1
ATOM 2533 N N . GLN A 1 314 ? 83.599 27.456 -118.897 1.00 81.94 314 GLN A N 1
ATOM 2534 C CA . GLN A 1 314 ? 84.795 28.283 -119.093 1.00 81.94 314 GLN A CA 1
ATOM 2535 C C . GLN A 1 314 ? 85.726 27.681 -120.154 1.00 81.94 314 GLN A C 1
ATOM 2537 O O . GLN A 1 314 ? 86.091 28.381 -121.099 1.00 81.94 314 GLN A O 1
ATOM 2542 N N . ALA A 1 315 ? 86.012 26.377 -120.085 1.00 79.38 315 ALA A N 1
ATOM 2543 C CA . ALA A 1 315 ? 86.772 25.666 -121.112 1.00 79.38 315 ALA A CA 1
ATOM 2544 C C . ALA A 1 315 ? 86.083 25.718 -122.493 1.00 79.38 315 ALA A C 1
ATOM 2546 O O . ALA A 1 315 ? 86.747 25.871 -123.517 1.00 79.38 315 ALA A O 1
ATOM 2547 N N . GLY A 1 316 ? 84.747 25.665 -122.541 1.00 78.38 316 GLY A N 1
ATOM 2548 C CA . GLY A 1 316 ? 83.967 25.850 -123.768 1.00 78.38 316 GLY A CA 1
ATOM 2549 C C . GLY A 1 316 ? 84.060 27.269 -124.347 1.00 78.38 316 GLY A C 1
ATOM 2550 O O . GLY A 1 316 ? 84.129 27.437 -125.565 1.00 78.38 316 GLY A O 1
ATOM 2551 N N . ILE A 1 317 ? 84.108 28.297 -123.496 1.00 83.00 317 ILE A N 1
ATOM 2552 C CA . ILE A 1 317 ? 84.338 29.694 -123.896 1.00 83.00 317 ILE A CA 1
ATOM 2553 C C . ILE A 1 317 ? 85.774 29.880 -124.410 1.00 83.00 317 ILE A C 1
ATOM 2555 O O . ILE A 1 317 ? 85.984 30.581 -125.400 1.00 83.00 317 ILE A O 1
ATOM 2559 N N . GLU A 1 318 ? 86.764 29.249 -123.780 1.00 84.56 318 GLU A N 1
ATOM 2560 C CA . GLU A 1 318 ? 88.157 29.268 -124.239 1.00 84.56 318 GLU A CA 1
ATOM 2561 C C . GLU A 1 318 ? 88.331 28.540 -125.577 1.00 84.56 318 GLU A C 1
ATOM 2563 O O . GLU A 1 318 ? 88.938 29.099 -126.490 1.00 84.56 318 GLU A O 1
ATOM 2568 N N . ALA A 1 319 ? 87.707 27.373 -125.758 1.00 79.75 319 ALA A N 1
ATOM 2569 C CA . ALA A 1 319 ? 87.700 26.657 -127.032 1.00 79.75 319 ALA A CA 1
ATOM 2570 C C . ALA A 1 319 ? 87.106 27.501 -128.177 1.00 79.75 319 ALA A C 1
ATOM 2572 O O . ALA A 1 319 ? 87.689 27.559 -129.259 1.00 79.75 319 ALA A O 1
ATOM 2573 N N . ARG A 1 320 ? 86.001 28.228 -127.935 1.00 81.94 320 ARG A N 1
ATOM 2574 C CA . ARG A 1 320 ? 85.433 29.171 -128.922 1.00 81.94 320 ARG A CA 1
ATOM 2575 C C . ARG A 1 320 ? 86.391 30.319 -129.245 1.00 81.94 320 ARG A C 1
ATOM 2577 O O . ARG A 1 320 ? 86.582 30.627 -130.415 1.00 81.94 320 ARG A O 1
ATOM 2584 N N . LYS A 1 321 ? 87.047 30.916 -128.240 1.00 81.81 321 LYS A N 1
ATOM 2585 C CA . LYS A 1 321 ? 88.059 31.972 -128.456 1.00 81.81 321 LYS A CA 1
ATOM 2586 C C . LYS A 1 321 ? 89.251 31.474 -129.278 1.00 81.81 321 LYS A C 1
ATOM 2588 O O . LYS A 1 321 ? 89.745 32.214 -130.122 1.00 81.81 321 LYS A O 1
ATOM 2593 N N . ILE A 1 322 ? 89.700 30.238 -129.054 1.00 81.19 322 ILE A N 1
ATOM 2594 C CA . ILE A 1 322 ? 90.764 29.604 -129.848 1.00 81.19 322 ILE A CA 1
ATOM 2595 C C . ILE A 1 322 ? 90.287 29.392 -131.292 1.00 81.19 322 ILE A C 1
ATOM 2597 O O . ILE A 1 322 ? 91.006 29.747 -132.223 1.00 81.19 322 ILE A O 1
ATOM 2601 N N . GLN A 1 323 ? 89.057 28.911 -131.494 1.00 81.44 323 GLN A N 1
ATOM 2602 C CA . GLN A 1 323 ? 88.467 28.744 -132.826 1.00 81.44 323 GLN A CA 1
ATOM 2603 C C . GLN A 1 323 ? 88.321 30.083 -133.579 1.00 81.44 323 GLN A C 1
ATOM 2605 O O . GLN A 1 323 ? 88.629 30.152 -134.765 1.00 81.44 323 GLN A O 1
ATOM 2610 N N . GLU A 1 324 ? 87.917 31.163 -132.901 1.00 83.00 324 GLU A N 1
ATOM 2611 C CA . GLU A 1 324 ? 87.866 32.523 -133.467 1.00 83.00 324 GLU A CA 1
ATOM 2612 C C . GLU A 1 324 ? 89.253 33.099 -133.804 1.00 83.00 324 GLU A C 1
ATOM 2614 O O . GLU A 1 324 ? 89.380 33.921 -134.713 1.00 83.00 324 GLU A O 1
ATOM 2619 N N . GLN A 1 325 ? 90.301 32.700 -133.080 1.00 81.88 325 GLN A N 1
ATOM 2620 C CA . GLN A 1 325 ? 91.680 33.052 -133.428 1.00 81.88 325 GLN A CA 1
ATOM 2621 C C . GLN A 1 325 ? 92.168 32.239 -134.631 1.00 81.88 325 GLN A C 1
ATOM 2623 O O . GLN A 1 325 ? 92.805 32.798 -135.522 1.00 81.88 325 GLN A O 1
ATOM 2628 N N . GLU A 1 326 ? 91.826 30.951 -134.702 1.00 80.25 326 GLU A N 1
ATOM 2629 C CA . GLU A 1 326 ? 92.181 30.088 -135.828 1.00 80.25 326 GLU A CA 1
ATOM 2630 C C . GLU A 1 326 ? 91.534 30.563 -137.138 1.00 80.25 326 GLU A C 1
ATOM 2632 O O . GLU A 1 326 ? 92.224 30.675 -138.149 1.00 80.25 326 GLU A O 1
ATOM 2637 N N . THR A 1 327 ? 90.240 30.909 -137.139 1.00 77.81 327 THR A N 1
ATOM 2638 C CA . THR A 1 327 ? 89.568 31.411 -138.351 1.00 77.81 327 THR A CA 1
ATOM 2639 C C . THR A 1 327 ? 90.152 32.739 -138.829 1.00 77.81 327 THR A C 1
ATOM 2641 O O . THR A 1 327 ? 90.386 32.890 -140.025 1.00 77.81 327 THR A O 1
ATOM 2644 N N . ARG A 1 328 ? 90.490 33.664 -137.919 1.00 82.19 328 ARG A N 1
ATOM 2645 C CA . ARG A 1 328 ? 91.202 34.908 -138.274 1.00 82.19 328 ARG A CA 1
ATOM 2646 C C . ARG A 1 328 ? 92.576 34.638 -138.888 1.00 82.19 328 ARG A C 1
ATOM 2648 O O . ARG A 1 328 ? 92.945 35.303 -139.849 1.00 82.19 328 ARG A O 1
ATOM 2655 N N . LEU A 1 329 ? 93.327 33.667 -138.363 1.00 80.62 329 LEU A N 1
ATOM 2656 C CA . LEU A 1 329 ? 94.634 33.291 -138.915 1.00 80.62 329 LEU A CA 1
ATOM 2657 C C . LEU A 1 329 ? 94.520 32.628 -140.296 1.00 80.62 329 LEU A C 1
ATOM 2659 O O . LEU A 1 329 ? 95.362 32.892 -141.151 1.00 80.62 329 LEU A O 1
ATOM 2663 N N . ARG A 1 330 ? 93.476 31.823 -140.539 1.00 79.06 330 ARG A N 1
ATOM 2664 C CA . ARG A 1 330 ? 93.178 31.278 -141.876 1.00 79.06 330 ARG A CA 1
ATOM 2665 C C . ARG A 1 330 ? 92.841 32.390 -142.869 1.00 79.06 330 ARG A C 1
ATOM 2667 O O . ARG A 1 330 ? 93.429 32.420 -143.941 1.00 79.06 330 ARG A O 1
ATOM 2674 N N . GLN A 1 331 ? 91.995 33.344 -142.484 1.00 80.62 331 GLN A N 1
ATOM 2675 C CA . GLN A 1 331 ? 91.591 34.436 -143.372 1.00 80.62 331 GLN A CA 1
ATOM 2676 C C . GLN A 1 331 ? 92.764 35.368 -143.733 1.00 80.62 331 GLN A C 1
ATOM 2678 O O . GLN A 1 331 ? 92.915 35.744 -144.888 1.00 80.62 331 GLN A O 1
ATOM 2683 N N . ILE A 1 332 ? 93.684 35.629 -142.794 1.00 82.38 332 ILE A N 1
ATOM 2684 C CA . ILE A 1 332 ? 94.952 36.338 -143.073 1.00 82.38 332 ILE A CA 1
ATOM 2685 C C . ILE A 1 332 ? 95.854 35.551 -144.048 1.00 82.38 332 ILE A C 1
ATOM 2687 O O . ILE A 1 332 ? 96.632 36.153 -144.789 1.00 82.38 332 ILE A O 1
ATOM 2691 N N . ALA A 1 333 ? 95.783 34.216 -144.058 1.00 78.25 333 ALA A N 1
ATOM 2692 C CA . ALA A 1 333 ? 96.525 33.385 -145.007 1.00 78.25 333 ALA A CA 1
ATOM 2693 C C . ALA A 1 333 ? 95.873 33.353 -146.404 1.00 78.25 333 ALA A C 1
ATOM 2695 O O . ALA A 1 333 ? 96.597 33.281 -147.395 1.00 78.25 333 ALA A O 1
ATOM 2696 N N . GLU A 1 334 ? 94.544 33.455 -146.483 1.00 75.44 334 GLU A N 1
ATOM 2697 C CA . GLU A 1 334 ? 93.785 33.625 -147.731 1.00 75.44 334 GLU A CA 1
ATOM 2698 C C . GLU A 1 334 ? 94.077 35.005 -148.354 1.00 75.44 334 GLU A C 1
ATOM 2700 O O . GLU A 1 334 ? 94.582 35.062 -149.473 1.00 75.44 334 GLU A O 1
ATOM 2705 N N . ASP A 1 335 ? 93.954 36.100 -147.587 1.00 77.69 335 ASP A N 1
ATOM 2706 C CA . ASP A 1 335 ? 94.344 37.462 -148.012 1.00 77.69 335 ASP A CA 1
ATOM 2707 C C . ASP A 1 335 ? 95.798 37.521 -148.543 1.00 77.69 335 ASP A C 1
ATOM 2709 O O . ASP A 1 335 ? 96.128 38.272 -149.468 1.00 77.69 335 ASP A O 1
ATOM 2713 N N . ALA A 1 336 ? 96.699 36.728 -147.949 1.00 76.81 336 ALA A N 1
ATOM 2714 C CA . ALA A 1 336 ? 98.098 36.637 -148.360 1.00 76.81 336 ALA A CA 1
ATOM 2715 C C . ALA A 1 336 ? 98.318 35.796 -149.632 1.00 76.81 336 ALA A C 1
ATOM 2717 O O . ALA A 1 336 ? 99.298 36.042 -150.341 1.00 76.81 336 ALA A O 1
ATOM 2718 N N . ALA A 1 337 ? 97.441 34.833 -149.932 1.00 74.12 337 ALA A N 1
ATOM 2719 C CA . ALA A 1 337 ? 97.477 34.050 -151.165 1.00 74.12 337 ALA A CA 1
ATOM 2720 C C . ALA A 1 337 ? 97.006 34.896 -152.358 1.00 74.12 337 ALA A C 1
ATOM 2722 O O . ALA A 1 337 ? 97.744 35.024 -153.339 1.00 74.12 337 ALA A O 1
ATOM 2723 N N . ASP A 1 338 ? 95.867 35.580 -152.225 1.00 75.44 338 ASP A N 1
ATOM 2724 C CA . ASP A 1 338 ? 95.330 36.512 -153.227 1.00 75.44 338 ASP A CA 1
ATOM 2725 C C . ASP A 1 338 ? 96.360 37.608 -153.573 1.00 75.44 338 ASP A C 1
ATOM 2727 O O . ASP A 1 338 ? 96.616 37.925 -154.739 1.00 75.44 338 ASP A O 1
ATOM 2731 N N . ALA A 1 339 ? 97.050 38.143 -152.557 1.00 75.25 339 ALA A N 1
ATOM 2732 C CA . ALA A 1 339 ? 98.112 39.136 -152.728 1.00 75.25 339 ALA A CA 1
ATOM 2733 C C . ALA A 1 339 ? 99.382 38.604 -153.435 1.00 75.25 339 ALA A C 1
ATOM 2735 O O . ALA A 1 339 ? 100.205 39.407 -153.894 1.00 75.25 339 ALA A O 1
ATOM 2736 N N . VAL A 1 340 ? 99.566 37.282 -153.525 1.00 74.88 340 VAL A N 1
ATOM 2737 C CA . VAL A 1 340 ? 100.604 36.635 -154.347 1.00 74.88 340 VAL A CA 1
ATOM 2738 C C . VAL A 1 340 ? 100.085 36.373 -155.760 1.00 74.88 340 VAL A C 1
ATOM 2740 O O . VAL A 1 340 ? 100.812 36.647 -156.716 1.00 74.88 340 VAL A O 1
ATOM 2743 N N . GLU A 1 341 ? 98.837 35.932 -155.915 1.00 73.88 341 GLU A N 1
ATOM 2744 C CA . GLU A 1 341 ? 98.222 35.660 -157.220 1.00 73.88 341 GLU A CA 1
ATOM 2745 C C . GLU A 1 341 ? 98.150 36.936 -158.083 1.00 73.88 341 GLU A C 1
ATOM 2747 O O . GLU A 1 341 ? 98.664 36.964 -159.203 1.00 73.88 341 GLU A O 1
ATOM 2752 N N . VAL A 1 342 ? 97.704 38.060 -157.506 1.00 74.75 342 VAL A N 1
ATOM 2753 C CA . VAL A 1 342 ? 97.702 39.386 -158.163 1.00 74.75 342 VAL A CA 1
ATOM 2754 C C . VAL A 1 342 ? 99.115 39.859 -158.564 1.00 74.75 342 VAL A C 1
ATOM 2756 O O . VAL A 1 342 ? 99.277 40.603 -159.537 1.00 74.75 342 VAL A O 1
ATOM 2759 N N . ARG A 1 343 ? 100.173 39.426 -157.858 1.00 71.44 343 ARG A N 1
ATOM 2760 C CA . ARG A 1 343 ? 101.567 39.705 -158.262 1.00 71.44 343 ARG A CA 1
ATOM 2761 C C . ARG A 1 343 ? 102.028 38.801 -159.400 1.00 71.44 343 ARG A C 1
ATOM 2763 O O . ARG A 1 343 ? 102.737 39.291 -160.279 1.00 71.44 343 ARG A O 1
ATOM 2770 N N . ALA A 1 344 ? 101.635 37.528 -159.393 1.00 72.19 344 ALA A N 1
ATOM 2771 C CA . ALA A 1 344 ? 101.949 36.583 -160.459 1.00 72.19 344 ALA A CA 1
ATOM 2772 C C . ALA A 1 344 ? 101.345 37.052 -161.791 1.00 72.19 344 ALA A C 1
ATOM 2774 O O . ALA A 1 344 ? 102.091 37.264 -162.747 1.00 72.19 344 ALA A O 1
ATOM 2775 N N . GLU A 1 345 ? 100.045 37.372 -161.821 1.00 71.56 345 GLU A N 1
ATOM 2776 C CA . GLU A 1 345 ? 99.401 37.903 -163.029 1.00 71.56 345 GLU A CA 1
ATOM 2777 C C . GLU A 1 345 ? 100.082 39.183 -163.555 1.00 71.56 345 GLU A C 1
ATOM 2779 O O . GLU A 1 345 ? 100.149 39.428 -164.762 1.00 71.56 345 GLU A O 1
ATOM 2784 N N . LYS A 1 346 ? 100.556 40.061 -162.657 1.00 76.44 346 LYS A N 1
ATOM 2785 C CA . LYS A 1 346 ? 101.232 41.304 -163.054 1.00 76.44 346 LYS A CA 1
ATOM 2786 C C . LYS A 1 346 ? 102.578 41.015 -163.720 1.00 76.44 346 LYS A C 1
ATOM 2788 O O . LYS A 1 346 ? 102.874 41.622 -164.748 1.00 76.44 346 LYS A O 1
ATOM 2793 N N . ALA A 1 347 ? 103.347 40.067 -163.185 1.00 71.88 347 ALA A N 1
ATOM 2794 C CA . ALA A 1 347 ? 104.602 39.627 -163.784 1.00 71.88 347 ALA A CA 1
ATOM 2795 C C . ALA A 1 347 ? 104.387 38.970 -165.162 1.00 71.88 347 ALA A C 1
ATOM 2797 O O . ALA A 1 347 ? 105.155 39.234 -166.085 1.00 71.88 347 ALA A O 1
ATOM 2798 N N . GLU A 1 348 ? 103.320 38.185 -165.343 1.00 71.56 348 GLU A N 1
ATOM 2799 C CA . GLU A 1 348 ? 102.972 37.598 -166.648 1.00 71.56 348 GLU A CA 1
ATOM 2800 C C . GLU A 1 348 ? 102.603 38.663 -167.693 1.00 71.56 348 GLU A C 1
ATOM 2802 O O . GLU A 1 348 ? 103.079 38.609 -168.831 1.00 71.56 348 GLU A O 1
ATOM 2807 N N . ARG A 1 349 ? 101.820 39.682 -167.309 1.00 74.38 349 ARG A N 1
ATOM 2808 C CA . ARG A 1 349 ? 101.481 40.820 -168.188 1.00 74.38 349 ARG A CA 1
ATOM 2809 C C . ARG A 1 349 ? 102.726 41.613 -168.607 1.00 74.38 349 ARG A C 1
ATOM 2811 O O . ARG A 1 349 ? 102.838 42.002 -169.770 1.00 74.38 349 ARG A O 1
ATOM 2818 N N . GLU A 1 350 ? 103.668 41.825 -167.690 1.00 74.44 350 GLU A N 1
ATOM 2819 C CA . GLU A 1 350 ? 104.946 42.497 -167.968 1.00 74.44 350 GLU A CA 1
ATOM 2820 C C . GLU A 1 350 ? 105.860 41.641 -168.873 1.00 74.44 350 GLU A C 1
ATOM 2822 O O . GLU A 1 350 ? 106.459 42.167 -169.816 1.00 74.44 350 GLU A O 1
ATOM 2827 N N . LEU A 1 351 ? 105.893 40.315 -168.680 1.00 74.94 351 LEU A N 1
ATOM 2828 C CA . LEU A 1 351 ? 106.622 39.377 -169.545 1.00 74.94 351 LEU A CA 1
ATOM 2829 C C . LEU A 1 351 ? 106.072 39.371 -170.984 1.00 74.94 351 LEU A C 1
ATOM 2831 O O . LEU A 1 351 ? 106.845 39.432 -171.943 1.00 74.94 351 LEU A O 1
ATOM 2835 N N . ALA A 1 352 ? 104.746 39.343 -171.147 1.00 73.31 352 ALA A N 1
ATOM 2836 C CA . ALA A 1 352 ? 104.095 39.359 -172.457 1.00 73.31 352 ALA A CA 1
ATOM 2837 C C . ALA A 1 352 ? 104.386 40.658 -173.238 1.00 73.31 352 ALA A C 1
ATOM 2839 O O . ALA A 1 352 ? 104.639 40.621 -174.446 1.00 73.31 352 ALA A O 1
ATOM 2840 N N . GLN A 1 353 ? 104.429 41.809 -172.553 1.00 74.38 353 GLN A N 1
ATOM 2841 C CA . GLN A 1 353 ? 104.841 43.075 -173.171 1.00 74.38 353 GLN A CA 1
ATOM 2842 C C . GLN A 1 353 ? 106.312 43.054 -173.610 1.00 74.38 353 GLN A C 1
ATOM 2844 O O . GLN A 1 353 ? 106.619 43.494 -174.721 1.00 74.38 353 GLN A O 1
ATOM 2849 N N . ALA A 1 354 ? 107.215 42.499 -172.793 1.00 71.44 354 ALA A N 1
ATOM 2850 C CA . ALA A 1 354 ? 108.624 42.353 -173.158 1.00 71.44 354 ALA A CA 1
ATOM 2851 C C . ALA A 1 354 ? 108.816 41.443 -174.389 1.00 71.44 354 ALA A C 1
ATOM 2853 O O . ALA A 1 354 ? 109.607 41.765 -175.276 1.00 71.44 354 ALA A O 1
ATOM 2854 N N . GLN A 1 355 ? 108.049 40.352 -174.497 1.00 68.50 355 GLN A N 1
ATOM 2855 C CA . GLN A 1 355 ? 108.073 39.459 -175.663 1.00 68.50 355 GLN A CA 1
ATOM 2856 C C . GLN A 1 355 ? 107.585 40.151 -176.948 1.00 68.50 355 GLN A C 1
ATOM 2858 O O . GLN A 1 355 ? 108.225 40.014 -177.991 1.00 68.50 355 GLN A O 1
ATOM 2863 N N . MET A 1 356 ? 106.519 40.963 -176.889 1.00 71.25 356 MET A N 1
ATOM 2864 C CA . MET A 1 356 ? 106.102 41.771 -178.047 1.00 71.25 356 MET A CA 1
ATOM 2865 C C . MET A 1 356 ? 107.172 42.786 -178.475 1.00 71.25 356 MET A C 1
ATOM 2867 O O . MET A 1 356 ? 107.411 42.957 -179.670 1.00 71.25 356 MET A O 1
ATOM 2871 N N . GLN A 1 357 ? 107.837 43.448 -177.522 1.00 69.75 357 GLN A N 1
ATOM 2872 C CA . GLN A 1 357 ? 108.921 44.386 -177.833 1.00 69.75 357 GLN A CA 1
ATOM 2873 C C . GLN A 1 357 ? 110.125 43.680 -178.473 1.00 69.75 357 GLN A C 1
ATOM 2875 O O . GLN A 1 357 ? 110.699 44.211 -179.425 1.00 69.75 357 GLN A O 1
ATOM 2880 N N . LEU A 1 358 ? 110.469 42.473 -178.011 1.00 69.69 358 LEU A N 1
ATOM 2881 C CA . LEU A 1 358 ? 111.549 41.669 -178.583 1.00 69.69 358 LEU A CA 1
ATOM 2882 C C . LEU A 1 358 ? 111.252 41.270 -180.040 1.00 69.69 358 LEU A C 1
ATOM 2884 O O . LEU A 1 358 ? 112.095 41.479 -180.910 1.00 69.69 358 LEU A O 1
ATOM 2888 N N . ASN A 1 359 ? 110.039 40.782 -180.323 1.00 67.25 359 ASN A N 1
ATOM 2889 C CA . ASN A 1 359 ? 109.619 40.404 -181.679 1.00 67.25 359 ASN A CA 1
ATOM 2890 C C . ASN A 1 359 ? 109.655 41.603 -182.645 1.00 67.25 359 ASN A C 1
ATOM 2892 O O . ASN A 1 359 ? 110.208 41.504 -183.739 1.00 67.25 359 ASN A O 1
ATOM 2896 N N . ASN A 1 360 ? 109.145 42.764 -182.213 1.00 69.19 360 ASN A N 1
ATOM 2897 C CA . ASN A 1 360 ? 109.161 43.993 -183.014 1.00 69.19 360 ASN A CA 1
ATOM 2898 C C . ASN A 1 360 ? 110.592 44.462 -183.352 1.00 69.19 360 ASN A C 1
ATOM 2900 O O . ASN A 1 360 ? 110.834 44.975 -184.446 1.00 69.19 360 ASN A O 1
ATOM 2904 N N . LEU A 1 361 ? 111.550 44.281 -182.434 1.00 66.56 361 LEU A N 1
ATOM 2905 C CA . LEU A 1 361 ? 112.968 44.560 -182.687 1.00 66.56 361 LEU A CA 1
ATOM 2906 C C . LEU A 1 361 ? 113.597 43.536 -183.641 1.00 66.56 361 LEU A C 1
ATOM 2908 O O . LEU A 1 361 ? 114.409 43.910 -184.489 1.00 66.56 361 LEU A O 1
ATOM 2912 N N . GLU A 1 362 ? 113.217 42.261 -183.540 1.00 63.78 362 GLU A N 1
ATOM 2913 C CA . GLU A 1 362 ? 113.731 41.209 -184.418 1.00 63.78 362 GLU A CA 1
ATOM 2914 C C . GLU A 1 362 ? 113.290 41.417 -185.878 1.00 63.78 362 GLU A C 1
ATOM 2916 O O . GLU A 1 362 ? 114.107 41.303 -186.794 1.00 63.78 362 GLU A O 1
ATOM 2921 N N . ASP A 1 363 ? 112.034 41.806 -186.108 1.00 66.19 363 ASP A N 1
ATOM 2922 C CA . ASP A 1 363 ? 111.516 42.099 -187.450 1.00 66.19 363 ASP A CA 1
ATOM 2923 C C . ASP A 1 363 ? 112.089 43.403 -188.036 1.00 66.19 363 ASP A C 1
ATOM 2925 O O . ASP A 1 363 ? 112.439 43.451 -189.220 1.00 66.19 363 ASP A O 1
ATOM 2929 N N . ALA A 1 364 ? 112.307 44.430 -187.206 1.00 62.66 364 ALA A N 1
ATOM 2930 C CA . ALA A 1 364 ? 113.003 45.652 -187.618 1.00 62.66 364 ALA A CA 1
ATOM 2931 C C . ALA A 1 364 ? 114.469 45.401 -188.038 1.00 62.66 364 ALA A C 1
ATOM 2933 O O . ALA A 1 364 ? 114.996 46.105 -188.905 1.00 62.66 364 ALA A O 1
ATOM 2934 N N . LEU A 1 365 ? 115.128 44.388 -187.461 1.00 57.88 365 LEU A N 1
ATOM 2935 C CA . LEU A 1 365 ? 116.479 43.962 -187.844 1.00 57.88 365 LEU A CA 1
ATOM 2936 C C . LEU A 1 365 ? 116.483 43.112 -189.124 1.00 57.88 365 LEU A C 1
ATOM 2938 O O . LEU A 1 365 ? 117.298 43.369 -190.017 1.00 57.88 365 LEU A O 1
ATOM 2942 N N . LYS A 1 366 ? 115.528 42.179 -189.280 1.00 60.16 366 LYS A N 1
ATOM 2943 C CA . LYS A 1 366 ? 115.327 41.415 -190.532 1.00 60.16 366 LYS A CA 1
ATOM 2944 C C . LYS A 1 366 ? 115.157 42.355 -191.732 1.00 60.16 366 LYS A C 1
ATOM 2946 O O . LYS A 1 366 ? 115.808 42.155 -192.756 1.00 60.16 366 LYS A O 1
ATOM 2951 N N . ALA A 1 367 ? 114.388 43.436 -191.575 1.00 63.09 367 ALA A N 1
ATOM 2952 C CA . ALA A 1 367 ? 114.173 44.460 -192.605 1.00 63.09 367 ALA A CA 1
ATOM 2953 C C . ALA A 1 367 ? 115.441 45.240 -193.033 1.00 63.09 367 ALA A C 1
ATOM 2955 O O . ALA A 1 367 ? 115.414 45.938 -194.046 1.00 63.09 367 ALA A O 1
ATOM 2956 N N . ARG A 1 368 ? 116.555 45.128 -192.294 1.00 57.34 368 ARG A N 1
ATOM 2957 C CA . ARG A 1 368 ? 117.863 45.728 -192.629 1.00 57.34 368 ARG A CA 1
ATOM 2958 C C . ARG A 1 368 ? 118.942 44.713 -193.027 1.00 57.34 368 ARG A C 1
ATOM 2960 O O . ARG A 1 368 ? 120.085 45.110 -193.236 1.00 57.34 368 ARG A O 1
ATOM 2967 N N . GLY A 1 369 ? 118.602 43.428 -193.158 1.00 53.84 369 GLY A N 1
ATOM 2968 C CA . GLY A 1 369 ? 119.534 42.396 -193.628 1.00 53.84 369 GLY A CA 1
ATOM 2969 C C . GLY A 1 369 ? 120.622 41.997 -192.623 1.00 53.84 369 GLY A C 1
ATOM 2970 O O . GLY A 1 369 ? 121.655 41.471 -193.030 1.00 53.84 369 GLY A O 1
ATOM 2971 N N . VAL A 1 370 ? 120.411 42.233 -191.322 1.00 50.69 370 VAL A N 1
ATOM 2972 C CA . VAL A 1 370 ? 121.353 41.866 -190.250 1.00 50.69 370 VAL A CA 1
ATOM 2973 C C . VAL A 1 370 ? 120.623 41.040 -189.192 1.00 50.69 370 VAL A C 1
ATOM 2975 O O . VAL A 1 370 ? 119.595 41.462 -188.671 1.00 50.69 370 VAL A O 1
ATOM 2978 N N . THR A 1 371 ? 121.149 39.861 -188.855 1.00 53.97 371 THR A N 1
ATOM 2979 C CA . THR A 1 371 ? 120.535 38.950 -187.877 1.00 53.97 371 THR A CA 1
ATOM 2980 C C . THR A 1 371 ? 121.084 39.159 -186.462 1.00 53.97 371 THR A C 1
ATOM 2982 O O . THR A 1 371 ? 122.287 39.306 -186.243 1.00 53.97 371 THR A O 1
ATOM 2985 N N . PHE A 1 372 ? 120.184 39.138 -185.474 1.00 53.19 372 PHE A N 1
ATOM 2986 C CA . PHE A 1 372 ? 120.456 39.475 -184.067 1.00 53.19 372 PHE A CA 1
ATOM 2987 C C . PHE A 1 372 ? 121.575 38.635 -183.413 1.00 53.19 372 PHE A C 1
ATOM 2989 O O . PHE A 1 372 ? 122.312 39.126 -182.557 1.00 53.19 372 PHE A O 1
ATOM 2996 N N . GLY A 1 373 ? 121.771 37.393 -183.874 1.00 50.88 373 GLY A N 1
ATOM 2997 C CA . GLY A 1 373 ? 122.783 36.464 -183.354 1.00 50.88 373 GLY A CA 1
ATOM 2998 C C . GLY A 1 373 ? 124.245 36.920 -183.480 1.00 50.88 373 GLY A C 1
ATOM 2999 O O . GLY A 1 373 ? 125.107 36.325 -182.839 1.00 50.88 373 GLY A O 1
ATOM 3000 N N . TYR A 1 374 ? 124.548 37.970 -184.255 1.00 45.34 374 TYR A N 1
ATOM 3001 C CA . TYR A 1 374 ? 125.909 38.519 -184.342 1.00 45.34 374 TYR A CA 1
ATOM 3002 C C . TYR A 1 374 ? 126.269 39.493 -183.201 1.00 45.34 374 TYR A C 1
ATOM 3004 O O . TYR A 1 374 ? 127.444 39.817 -183.037 1.00 45.34 374 TYR A O 1
ATOM 3012 N N . LEU A 1 375 ? 125.289 39.956 -182.408 1.00 49.50 375 LEU A N 1
ATOM 3013 C CA . LEU A 1 375 ? 125.495 40.973 -181.362 1.00 49.50 375 LEU A CA 1
ATOM 3014 C C . LEU A 1 375 ? 125.647 40.403 -179.941 1.00 49.50 375 LEU A C 1
ATOM 3016 O O . LEU A 1 375 ? 126.361 40.992 -179.133 1.00 49.50 375 LEU A O 1
ATOM 3020 N N . LEU A 1 376 ? 125.058 39.244 -179.620 1.00 51.56 376 LEU A N 1
ATOM 3021 C CA . LEU A 1 376 ? 125.153 38.625 -178.282 1.00 51.56 376 LEU A CA 1
ATOM 3022 C C . LEU A 1 376 ? 126.463 37.833 -178.079 1.00 51.56 376 LEU A C 1
ATOM 3024 O O . LEU A 1 376 ? 126.460 36.678 -177.653 1.00 51.56 376 LEU A O 1
ATOM 3028 N N . LYS A 1 377 ? 127.610 38.449 -178.396 1.00 39.88 377 LYS A N 1
ATOM 3029 C CA . LYS A 1 377 ? 128.931 37.803 -178.298 1.00 39.88 377 LYS A CA 1
ATOM 3030 C C . LYS A 1 377 ? 129.965 38.575 -177.468 1.00 39.88 377 LYS A C 1
ATOM 3032 O O . LYS A 1 377 ? 131.152 38.514 -177.774 1.00 39.88 377 LYS A O 1
ATOM 3037 N N . GLN A 1 378 ? 129.533 39.243 -176.392 1.00 40.03 378 GLN A N 1
ATOM 3038 C CA . GLN A 1 378 ? 130.413 39.741 -175.320 1.00 40.03 378 GLN A CA 1
ATOM 3039 C C . GLN A 1 378 ? 129.655 39.990 -173.997 1.00 40.03 378 GLN A C 1
ATOM 3041 O O . GLN A 1 378 ? 128.555 40.521 -174.028 1.00 40.03 378 GLN A O 1
ATOM 3046 N N . HIS A 1 379 ? 130.300 39.634 -172.872 1.00 33.84 379 HIS A N 1
ATOM 3047 C CA . HIS A 1 379 ? 129.963 39.905 -171.453 1.00 33.84 379 HIS A CA 1
ATOM 3048 C C . HIS A 1 379 ? 128.575 39.434 -170.926 1.00 33.84 379 HIS A C 1
ATOM 3050 O O . HIS A 1 379 ? 127.539 39.812 -171.449 1.00 33.84 379 HIS A O 1
ATOM 3056 N N . THR A 1 380 ? 128.436 38.500 -169.963 1.00 33.38 380 THR A N 1
ATOM 3057 C CA . THR A 1 380 ? 128.913 38.438 -168.547 1.00 33.38 380 THR A CA 1
ATOM 3058 C C . THR A 1 380 ? 128.415 39.606 -167.684 1.00 33.38 380 THR A C 1
ATOM 3060 O O . THR A 1 380 ? 128.547 40.737 -168.127 1.00 33.38 380 THR A O 1
ATOM 3063 N N . SER A 1 381 ? 127.999 39.494 -166.418 1.00 40.19 381 SER A N 1
ATOM 3064 C CA . SER A 1 381 ? 127.689 38.414 -165.446 1.00 40.19 381 SER A CA 1
ATOM 3065 C C . SER A 1 381 ? 127.438 39.114 -164.080 1.00 40.19 381 SER A C 1
ATOM 3067 O O . SER A 1 381 ? 127.733 40.301 -163.991 1.00 40.19 381 SER A O 1
ATOM 3069 N N . VAL A 1 382 ? 126.952 38.415 -163.031 1.00 32.69 382 VAL A N 1
ATOM 3070 C CA . VAL A 1 382 ? 127.328 38.548 -161.582 1.00 32.69 382 VAL A CA 1
ATOM 3071 C C . VAL A 1 382 ? 126.217 38.031 -160.643 1.00 32.69 382 VAL A C 1
ATOM 3073 O O . VAL A 1 382 ? 125.032 38.227 -160.888 1.00 32.69 382 VAL A O 1
ATOM 3076 N N . SER A 1 383 ? 126.624 37.371 -159.552 1.00 37.03 383 SER A N 1
ATOM 3077 C CA . SER A 1 383 ? 125.782 36.855 -158.451 1.00 37.03 383 SER A CA 1
ATOM 3078 C C . SER A 1 383 ? 125.836 37.768 -157.213 1.00 37.03 383 SER A C 1
ATOM 3080 O O . SER A 1 383 ? 126.782 38.538 -157.104 1.00 37.03 383 SER A O 1
ATOM 3082 N N . VAL A 1 384 ? 124.958 37.583 -156.207 1.00 39.91 384 VAL A N 1
ATOM 3083 C CA . VAL A 1 384 ? 125.331 37.639 -154.762 1.00 39.91 384 VAL A CA 1
ATOM 3084 C C . VAL A 1 384 ? 124.202 37.091 -153.838 1.00 39.91 384 VAL A C 1
ATOM 3086 O O . VAL A 1 384 ? 123.044 37.156 -154.247 1.00 39.91 384 VAL A O 1
ATOM 3089 N N . PRO A 1 385 ? 124.489 36.527 -152.633 1.00 57.16 385 PRO A N 1
ATOM 3090 C CA . PRO A 1 385 ? 123.496 35.826 -151.788 1.00 57.16 385 PRO A CA 1
ATOM 3091 C C . PRO A 1 385 ? 123.364 36.319 -150.315 1.00 57.16 385 PRO A C 1
ATOM 3093 O O . PRO A 1 385 ? 124.187 37.091 -149.828 1.00 57.16 385 PRO A O 1
ATOM 3096 N N . GLY A 1 386 ? 122.397 35.768 -149.554 1.00 36.75 386 GLY A N 1
ATOM 3097 C CA . GLY A 1 386 ? 122.322 35.831 -148.072 1.00 36.75 386 GLY A CA 1
ATOM 3098 C C . GLY A 1 386 ? 120.889 35.906 -147.494 1.00 36.75 386 GLY A C 1
ATOM 3099 O O . GLY A 1 386 ? 119.955 36.100 -148.259 1.00 36.75 386 GLY A O 1
ATOM 3100 N N . ARG A 1 387 ? 120.622 35.797 -146.175 1.00 35.19 387 ARG A N 1
ATOM 3101 C CA . ARG A 1 387 ? 121.413 35.281 -145.025 1.00 35.19 387 ARG A CA 1
ATOM 3102 C C . ARG A 1 387 ? 120.549 35.205 -143.728 1.00 35.19 387 ARG A C 1
ATOM 3104 O O . ARG A 1 387 ? 120.013 36.218 -143.315 1.00 35.19 387 ARG A O 1
ATOM 3111 N N . ALA A 1 388 ? 120.558 34.045 -143.055 1.00 36.94 388 ALA A N 1
ATOM 3112 C CA . ALA A 1 388 ? 120.451 33.785 -141.594 1.00 36.94 388 ALA A CA 1
ATOM 3113 C C . ALA A 1 388 ? 119.285 34.317 -140.686 1.00 36.94 388 ALA A C 1
ATOM 3115 O O . ALA A 1 388 ? 119.129 35.509 -140.467 1.00 36.94 388 ALA A O 1
ATOM 3116 N N . THR A 1 389 ? 118.649 33.353 -139.986 1.00 36.72 389 THR A N 1
ATOM 3117 C CA . THR A 1 389 ? 118.473 33.210 -138.503 1.00 36.72 389 THR A CA 1
ATOM 3118 C C . THR A 1 389 ? 117.678 34.191 -137.622 1.00 36.72 389 THR A C 1
ATOM 3120 O O . THR A 1 389 ? 118.041 35.356 -137.501 1.00 36.72 389 THR A O 1
ATOM 3123 N N . SER A 1 390 ? 116.831 33.618 -136.749 1.00 34.12 390 SER A N 1
ATOM 3124 C CA . SER A 1 390 ? 116.735 33.973 -135.313 1.00 34.12 390 SER A CA 1
ATOM 3125 C C . SER A 1 390 ? 116.109 32.832 -134.474 1.00 34.12 390 SER A C 1
ATOM 3127 O O . SER A 1 390 ? 115.619 31.844 -135.019 1.00 34.12 390 SER A O 1
ATOM 3129 N N . SER A 1 391 ? 116.184 32.934 -133.144 1.00 34.09 391 SER A N 1
ATOM 3130 C CA . SER A 1 391 ? 115.622 32.006 -132.143 1.00 34.09 391 SER A CA 1
ATOM 3131 C C . SER A 1 391 ? 115.130 32.801 -130.915 1.00 34.09 391 SER A C 1
ATOM 3133 O O . SER A 1 391 ? 115.249 34.025 -130.931 1.00 34.09 391 SER A O 1
ATOM 3135 N N . SER A 1 392 ? 114.639 32.118 -129.857 1.00 34.34 392 SER A N 1
ATOM 3136 C CA . SER A 1 392 ? 114.861 32.439 -128.416 1.00 34.34 392 SER A CA 1
ATOM 3137 C C . SER A 1 392 ? 113.614 32.448 -127.490 1.00 34.34 392 SER A C 1
ATOM 3139 O O . SER A 1 392 ? 112.730 33.276 -127.655 1.00 34.34 392 SER A O 1
ATOM 3141 N N . THR A 1 393 ? 113.682 31.651 -126.400 1.00 35.22 393 THR A N 1
ATOM 3142 C CA . THR A 1 393 ? 113.252 31.950 -124.990 1.00 35.22 393 THR A CA 1
ATOM 3143 C C . THR A 1 393 ? 111.781 32.255 -124.608 1.00 35.22 393 THR A C 1
ATOM 3145 O O . THR A 1 393 ? 111.037 32.783 -125.414 1.00 35.22 393 THR A O 1
ATOM 3148 N N . ASN A 1 394 ? 111.318 32.122 -123.343 1.00 37.62 394 ASN A N 1
ATOM 3149 C CA . ASN A 1 394 ? 111.573 31.201 -122.196 1.00 37.62 394 ASN A CA 1
ATOM 3150 C C . ASN A 1 394 ? 110.577 31.540 -121.035 1.00 37.62 394 ASN A C 1
ATOM 3152 O O . ASN A 1 394 ? 109.744 32.421 -121.221 1.00 37.62 394 ASN A O 1
ATOM 3156 N N . ASN A 1 395 ? 110.763 30.956 -119.831 1.00 34.69 395 ASN A N 1
ATOM 3157 C CA . ASN A 1 395 ? 110.173 31.347 -118.514 1.00 34.69 395 ASN A CA 1
ATOM 3158 C C . ASN A 1 395 ? 108.699 30.899 -118.276 1.00 34.69 395 ASN A C 1
ATOM 3160 O O . ASN A 1 395 ? 107.845 31.173 -119.105 1.00 34.69 395 ASN A O 1
ATOM 3164 N N . LYS A 1 396 ? 108.283 30.170 -117.213 1.00 38.25 396 LYS A N 1
ATOM 3165 C CA . LYS A 1 396 ? 108.866 29.774 -115.893 1.00 38.25 396 LYS A CA 1
ATOM 3166 C C . LYS A 1 396 ? 109.058 30.951 -114.911 1.00 38.25 396 LYS A C 1
ATOM 3168 O O . LYS A 1 396 ? 109.591 31.968 -115.314 1.00 38.25 396 LYS A O 1
ATOM 3173 N N . THR A 1 397 ? 108.759 30.894 -113.610 1.00 37.03 397 THR A N 1
ATOM 3174 C CA . THR A 1 397 ? 108.358 29.812 -112.670 1.00 37.03 397 THR A CA 1
ATOM 3175 C C . THR A 1 397 ? 106.874 30.011 -112.227 1.00 37.03 397 THR A C 1
ATOM 3177 O O . THR A 1 397 ? 106.115 30.463 -113.074 1.00 37.03 397 THR A O 1
ATOM 3180 N N . ASN A 1 398 ? 106.296 29.674 -111.054 1.00 33.91 398 ASN A N 1
ATOM 3181 C CA . ASN A 1 398 ? 106.756 29.115 -109.765 1.00 33.91 398 ASN A CA 1
ATOM 3182 C C . ASN A 1 398 ? 105.615 28.387 -108.997 1.00 33.91 398 ASN A C 1
ATOM 3184 O O . ASN A 1 398 ? 104.495 28.319 -109.494 1.00 33.91 398 ASN A O 1
ATOM 3188 N N . SER A 1 399 ? 105.868 27.870 -107.783 1.00 42.59 399 SER A N 1
ATOM 3189 C CA . SER A 1 399 ? 104.848 27.242 -106.913 1.00 42.59 399 SER A CA 1
ATOM 3190 C C . SER A 1 399 ? 105.111 27.425 -105.406 1.00 42.59 399 SER A C 1
ATOM 3192 O O . SER A 1 399 ? 106.242 27.693 -104.999 1.00 42.59 399 SER A O 1
ATOM 3194 N N . THR A 1 400 ? 104.087 27.239 -104.557 1.00 35.62 400 THR A N 1
ATOM 3195 C CA . THR A 1 400 ? 104.215 26.651 -103.196 1.00 35.62 400 THR A CA 1
ATOM 3196 C C . THR A 1 400 ? 102.848 26.215 -102.631 1.00 35.62 400 THR A C 1
ATOM 3198 O O . THR A 1 400 ? 101.822 26.408 -103.277 1.00 35.62 400 THR A O 1
ATOM 3201 N N . LEU A 1 401 ? 102.832 25.538 -101.472 1.00 44.44 401 LEU A N 1
ATOM 3202 C CA . LEU A 1 401 ? 101.729 24.679 -101.006 1.00 44.44 401 LEU A CA 1
ATOM 3203 C C . LEU A 1 401 ? 101.247 24.955 -99.562 1.00 44.44 401 LEU A C 1
ATOM 3205 O O . LEU A 1 401 ? 102.015 25.413 -98.723 1.00 44.44 401 LEU A O 1
ATOM 3209 N N . ARG A 1 402 ? 100.044 24.416 -99.276 1.00 38.94 402 ARG A N 1
ATOM 3210 C CA . ARG A 1 402 ? 99.501 23.924 -97.978 1.00 38.94 402 ARG A CA 1
ATOM 3211 C C . ARG A 1 402 ? 98.654 24.848 -97.070 1.00 38.94 402 ARG A C 1
ATOM 3213 O O . ARG A 1 402 ? 98.516 26.046 -97.258 1.00 38.94 402 ARG A O 1
ATOM 3220 N N . LYS A 1 403 ? 97.961 24.134 -96.173 1.00 38.16 403 LYS A N 1
ATOM 3221 C CA . LYS A 1 403 ? 96.747 24.343 -95.338 1.00 38.16 403 LYS A CA 1
ATOM 3222 C C . LYS A 1 403 ? 96.968 23.434 -94.075 1.00 38.16 403 LYS A C 1
ATOM 3224 O O . LYS A 1 403 ? 97.986 22.728 -94.101 1.00 38.16 403 LYS A O 1
ATOM 3229 N N . PRO A 1 404 ? 96.073 23.264 -93.063 1.00 64.56 404 PRO A N 1
ATOM 3230 C CA . PRO A 1 404 ? 94.789 23.929 -92.746 1.00 64.56 404 PRO A CA 1
ATOM 3231 C C . PRO A 1 404 ? 94.525 24.195 -91.217 1.00 64.56 404 PRO A C 1
ATOM 3233 O O . PRO A 1 404 ? 95.394 23.925 -90.395 1.00 64.56 404 PRO A O 1
ATOM 3236 N N . LEU A 1 405 ? 93.268 24.561 -90.857 1.00 33.88 405 LEU A N 1
ATOM 3237 C CA . LEU A 1 405 ? 92.611 24.429 -89.515 1.00 33.88 405 LEU A CA 1
ATOM 3238 C C . LEU A 1 405 ? 93.179 25.330 -88.372 1.00 33.88 405 LEU A C 1
ATOM 3240 O O . LEU A 1 405 ? 94.255 25.888 -88.537 1.00 33.88 405 LEU A O 1
ATOM 3244 N N . SER A 1 406 ? 92.553 25.620 -87.209 1.00 35.97 406 SER A N 1
ATOM 3245 C CA . SER A 1 406 ? 91.227 25.388 -86.548 1.00 35.97 406 SER A CA 1
ATOM 3246 C C . SER A 1 406 ? 90.930 26.615 -85.602 1.00 35.97 406 SER A C 1
ATOM 3248 O O . SER A 1 406 ? 91.590 27.631 -85.784 1.00 35.97 406 SER A O 1
ATOM 3250 N N . THR A 1 407 ? 90.029 26.724 -84.592 1.00 33.62 407 THR A N 1
ATOM 3251 C CA . THR A 1 407 ? 89.088 25.829 -83.851 1.00 33.62 407 THR A CA 1
ATOM 3252 C C . THR A 1 407 ? 87.993 26.645 -83.102 1.00 33.62 407 THR A C 1
ATOM 3254 O O . THR A 1 407 ? 88.235 27.794 -82.757 1.00 33.62 407 THR A O 1
ATOM 3257 N N . THR A 1 408 ? 86.868 26.000 -82.744 1.00 33.47 408 THR A N 1
ATOM 3258 C CA . THR A 1 408 ? 85.950 26.256 -81.588 1.00 33.47 408 THR A CA 1
ATOM 3259 C C . THR A 1 408 ? 85.237 27.613 -81.391 1.00 33.47 408 THR A C 1
ATOM 3261 O O . THR A 1 408 ? 85.850 28.656 -81.194 1.00 33.47 408 THR A O 1
ATOM 3264 N N . ARG A 1 409 ? 83.906 27.554 -81.188 1.00 31.33 409 ARG A N 1
ATOM 3265 C CA . ARG A 1 409 ? 83.117 28.556 -80.438 1.00 31.33 409 ARG A CA 1
ATOM 3266 C C . ARG A 1 409 ? 82.042 27.854 -79.593 1.00 31.33 409 ARG A C 1
ATOM 3268 O O . ARG A 1 409 ? 81.275 27.062 -80.127 1.00 31.33 409 ARG A O 1
ATOM 3275 N N . GLN A 1 410 ? 81.959 28.167 -78.300 1.00 38.03 410 GLN A N 1
ATOM 3276 C CA . GLN A 1 410 ? 80.856 27.772 -77.410 1.00 38.03 410 GLN A CA 1
ATOM 3277 C C . GLN A 1 410 ? 80.442 28.949 -76.522 1.00 38.03 410 GLN A C 1
ATOM 3279 O O . GLN A 1 410 ? 81.298 29.685 -76.036 1.00 38.03 410 GLN A O 1
ATOM 3284 N N . THR A 1 411 ? 79.142 29.082 -76.260 1.00 35.25 411 THR A N 1
ATOM 3285 C CA . THR A 1 411 ? 78.562 29.476 -74.958 1.00 35.25 411 THR A CA 1
ATOM 3286 C C . THR A 1 411 ? 77.040 29.359 -75.040 1.00 35.25 411 THR A C 1
ATOM 3288 O O . THR A 1 411 ? 76.457 29.590 -76.096 1.00 35.25 411 THR A O 1
ATOM 3291 N N . ALA A 1 412 ? 76.399 28.977 -73.937 1.00 36.72 412 ALA A N 1
ATOM 3292 C CA . ALA A 1 412 ? 74.951 28.795 -73.853 1.00 36.72 412 ALA A CA 1
ATOM 3293 C C . ALA A 1 412 ? 74.304 29.862 -72.960 1.00 36.72 412 ALA A C 1
ATOM 3295 O O . ALA A 1 412 ? 74.935 30.386 -72.042 1.00 36.72 412 ALA A O 1
ATOM 3296 N N . THR A 1 413 ? 73.021 30.134 -73.188 1.00 36.66 413 THR A N 1
ATOM 3297 C CA . THR A 1 413 ? 72.176 30.972 -72.329 1.00 36.66 413 THR A CA 1
ATOM 3298 C C . THR A 1 413 ? 71.066 30.127 -71.706 1.00 36.66 413 THR A C 1
ATOM 3300 O O . THR A 1 413 ? 70.433 29.316 -72.380 1.00 36.66 413 THR A O 1
ATOM 3303 N N . LYS A 1 414 ? 70.804 30.305 -70.405 1.00 39.72 414 LYS A N 1
ATOM 3304 C CA . LYS A 1 414 ? 69.607 29.749 -69.754 1.00 39.72 414 LYS A CA 1
ATOM 3305 C C . LYS A 1 414 ? 69.186 30.608 -68.564 1.00 39.72 414 LYS A C 1
ATOM 3307 O O . LYS A 1 414 ? 69.993 30.904 -67.687 1.00 39.72 414 LYS A O 1
ATOM 3312 N N . THR A 1 415 ? 67.923 31.023 -68.540 1.00 39.88 415 THR A N 1
ATOM 3313 C CA . THR A 1 415 ? 67.388 31.997 -67.578 1.00 39.88 415 THR A CA 1
ATOM 3314 C C . THR A 1 415 ? 66.448 31.365 -66.552 1.00 39.88 415 THR A C 1
ATOM 3316 O O . THR A 1 415 ? 65.355 30.923 -66.882 1.00 39.88 415 THR A O 1
ATOM 3319 N N . LYS A 1 416 ? 66.878 31.399 -65.286 1.00 36.78 416 LYS A N 1
ATOM 3320 C CA . LYS A 1 416 ? 66.141 31.947 -64.129 1.00 36.78 416 LYS A CA 1
ATOM 3321 C C . LYS A 1 416 ? 64.599 32.013 -64.219 1.00 36.78 416 LYS A C 1
ATOM 3323 O O . LYS A 1 416 ? 64.087 32.891 -64.905 1.00 36.78 416 LYS A O 1
ATOM 3328 N N . ALA A 1 417 ? 63.907 31.293 -63.326 1.00 37.69 417 ALA A N 1
ATOM 3329 C CA . ALA A 1 417 ? 62.945 31.872 -62.362 1.00 37.69 417 ALA A CA 1
ATOM 3330 C C . ALA A 1 417 ? 62.441 30.822 -61.346 1.00 37.69 417 ALA A C 1
ATOM 3332 O O . ALA A 1 417 ? 62.194 29.679 -61.712 1.00 37.69 417 ALA A O 1
ATOM 3333 N N . HIS A 1 418 ? 62.250 31.212 -60.078 1.00 40.78 418 HIS A N 1
ATOM 3334 C CA . HIS A 1 418 ? 61.642 30.357 -59.048 1.00 40.78 418 HIS A CA 1
ATOM 3335 C C . HIS A 1 418 ? 60.941 31.224 -57.978 1.00 40.78 418 HIS A C 1
ATOM 3337 O O . HIS A 1 418 ? 61.598 32.015 -57.304 1.00 40.78 418 HIS A O 1
ATOM 3343 N N . ARG A 1 419 ? 59.604 31.135 -57.883 1.00 35.56 419 ARG A N 1
ATOM 3344 C CA . ARG A 1 419 ? 58.695 31.729 -56.868 1.00 35.56 419 ARG A CA 1
ATOM 3345 C C . ARG A 1 419 ? 57.247 31.274 -57.185 1.00 35.56 419 ARG A C 1
ATOM 3347 O O . ARG A 1 419 ? 56.983 31.014 -58.350 1.00 35.56 419 ARG A O 1
ATOM 3354 N N . SER A 1 420 ? 56.246 31.277 -56.293 1.00 37.84 420 SER A N 1
ATOM 3355 C CA . SER A 1 420 ? 56.181 31.106 -54.822 1.00 37.84 420 SER A CA 1
ATOM 3356 C C . SER A 1 420 ? 54.716 31.267 -54.356 1.00 37.84 420 SER A C 1
ATOM 3358 O O . SER A 1 420 ? 54.110 32.283 -54.677 1.00 37.84 420 SER A O 1
ATOM 3360 N N . ASN A 1 421 ? 54.230 30.327 -53.527 1.00 37.50 421 ASN A N 1
ATOM 3361 C CA . ASN A 1 421 ? 53.066 30.406 -52.610 1.00 37.50 421 ASN A CA 1
ATOM 3362 C C . ASN A 1 421 ? 51.645 30.600 -53.203 1.00 37.50 421 ASN A C 1
ATOM 3364 O O . ASN A 1 421 ? 51.457 31.408 -54.103 1.00 37.50 421 ASN A O 1
ATOM 3368 N N . ARG A 1 422 ? 50.614 30.010 -52.553 1.00 33.59 422 ARG A N 1
ATOM 3369 C CA . ARG A 1 422 ? 49.620 30.739 -51.707 1.00 33.59 422 ARG A CA 1
ATOM 3370 C C . ARG A 1 422 ? 48.608 29.802 -50.995 1.00 33.59 422 ARG A C 1
ATOM 3372 O O . ARG A 1 422 ? 48.177 28.836 -51.598 1.00 33.59 422 ARG A O 1
ATOM 3379 N N . SER A 1 423 ? 48.181 30.198 -49.780 1.00 35.38 423 SER A N 1
ATOM 3380 C CA . SER A 1 423 ? 46.918 29.864 -49.049 1.00 35.38 423 SER A CA 1
ATOM 3381 C C . SER A 1 423 ? 46.562 28.383 -48.790 1.00 35.38 423 SER A C 1
ATOM 3383 O O . SER A 1 423 ? 46.446 27.611 -49.724 1.00 35.38 423 SER A O 1
ATOM 3385 N N . VAL A 1 424 ? 46.426 27.902 -47.542 1.00 41.88 424 VAL A N 1
ATOM 3386 C CA . VAL A 1 424 ? 45.487 28.269 -46.439 1.00 41.88 424 VAL A CA 1
ATOM 3387 C C . VAL A 1 424 ? 44.073 27.711 -46.621 1.00 41.88 424 VAL A C 1
ATOM 3389 O O . VAL A 1 424 ? 43.384 28.113 -47.548 1.00 41.88 424 VAL A O 1
ATOM 3392 N N . ILE A 1 425 ? 43.625 26.934 -45.624 1.00 42.31 425 ILE A N 1
ATOM 3393 C CA . ILE A 1 425 ? 42.282 26.955 -45.012 1.00 42.31 425 ILE A CA 1
ATOM 3394 C C . ILE A 1 425 ? 42.417 26.428 -43.562 1.00 42.31 425 ILE A C 1
ATOM 3396 O O . ILE A 1 425 ? 43.342 25.672 -43.264 1.00 42.31 425 ILE A O 1
ATOM 3400 N N . ARG A 1 426 ? 41.560 26.896 -42.645 1.00 43.25 426 ARG A N 1
ATOM 3401 C CA . ARG A 1 426 ? 41.414 26.392 -41.261 1.00 43.25 426 ARG A CA 1
ATOM 3402 C C . ARG A 1 426 ? 40.211 25.444 -41.198 1.00 43.25 426 ARG A C 1
ATOM 3404 O O . ARG A 1 426 ? 39.342 25.558 -42.050 1.00 43.25 426 ARG A O 1
ATOM 3411 N N . ASN A 1 427 ? 40.082 24.678 -40.118 1.00 40.88 427 ASN A N 1
ATOM 3412 C CA . ASN A 1 427 ? 38.847 24.695 -39.326 1.00 40.88 427 ASN A CA 1
ATOM 3413 C C . ASN A 1 427 ? 39.132 24.290 -37.872 1.00 40.88 427 ASN A C 1
ATOM 3415 O O . ASN A 1 427 ? 40.100 23.582 -37.600 1.00 40.88 427 ASN A O 1
ATOM 3419 N N . ASN A 1 428 ? 38.299 24.793 -36.963 1.00 46.12 428 ASN A N 1
ATOM 3420 C CA . ASN A 1 428 ? 38.134 24.267 -35.609 1.00 46.12 428 ASN A CA 1
ATOM 3421 C C . ASN A 1 428 ? 36.908 23.345 -35.624 1.00 46.12 428 ASN A C 1
ATOM 3423 O O . ASN A 1 428 ? 36.034 23.556 -36.460 1.00 46.12 428 ASN A O 1
ATOM 3427 N N . GLU A 1 429 ? 36.763 22.475 -34.628 1.00 50.22 429 GLU A N 1
ATOM 3428 C CA . GLU A 1 429 ? 35.447 22.164 -34.055 1.00 50.22 429 GLU A CA 1
ATOM 3429 C C . GLU A 1 429 ? 35.626 21.741 -32.587 1.00 50.22 429 GLU A C 1
ATOM 3431 O O . GLU A 1 429 ? 36.634 21.124 -32.238 1.00 50.22 429 GLU A O 1
ATOM 3436 N N . ASP A 1 430 ? 34.722 22.203 -31.720 1.00 53.34 430 ASP A N 1
ATOM 3437 C CA . ASP A 1 430 ? 34.857 22.197 -30.253 1.00 53.34 430 ASP A CA 1
ATOM 3438 C C . ASP A 1 430 ? 33.455 22.140 -29.610 1.00 53.34 430 ASP A C 1
ATOM 3440 O O . ASP A 1 430 ? 32.918 23.149 -29.165 1.00 53.34 430 ASP A O 1
ATOM 3444 N N . GLU A 1 431 ? 32.840 20.954 -29.630 1.00 51.41 431 GLU A N 1
ATOM 3445 C CA . GLU A 1 431 ? 31.555 20.578 -29.005 1.00 51.41 431 GLU A CA 1
ATOM 3446 C C . GLU A 1 431 ? 31.630 19.053 -28.743 1.00 51.41 431 GLU A C 1
ATOM 3448 O O . GLU A 1 431 ? 32.080 18.318 -29.620 1.00 51.41 431 GLU A O 1
ATOM 3453 N N . ARG A 1 432 ? 31.386 18.451 -27.569 1.00 57.78 432 ARG A N 1
ATOM 3454 C CA . ARG A 1 432 ? 30.706 18.791 -26.299 1.00 57.78 432 ARG A CA 1
ATOM 3455 C C . ARG A 1 432 ? 29.196 18.478 -26.258 1.00 57.78 432 ARG A C 1
ATOM 3457 O O . ARG A 1 432 ? 28.443 18.904 -27.119 1.00 57.78 432 ARG A O 1
ATOM 3464 N N . ASP A 1 433 ? 28.825 17.830 -25.148 1.00 51.12 433 ASP A N 1
ATOM 3465 C CA . ASP A 1 433 ? 27.497 17.541 -24.577 1.00 51.12 433 ASP A CA 1
ATOM 3466 C C . ASP A 1 433 ? 26.724 16.270 -25.009 1.00 51.12 433 ASP A C 1
ATOM 3468 O O . ASP A 1 433 ? 26.574 15.962 -26.186 1.00 51.12 433 ASP A O 1
ATOM 3472 N N . GLN A 1 434 ? 26.163 15.638 -23.958 1.00 41.38 434 GLN A N 1
ATOM 3473 C CA . GLN A 1 434 ? 25.132 14.576 -23.869 1.00 41.38 434 GLN A CA 1
ATOM 3474 C C . GLN A 1 434 ? 25.531 13.129 -24.212 1.00 41.38 434 GLN A C 1
ATOM 3476 O O . GLN A 1 434 ? 25.299 12.669 -25.348 1.00 41.38 434 GLN A O 1
#

Secondary structure (DSSP, 8-state):
-HHHHHHHHHHHHHHHHHHHHHHHHHHHHHHHHHHHHHHHHHHHHHHHHHHHHHHHHHHHHHHHHTTT------------------SHHHHHHHHHHHHHHHHHHHHHHHHHHHHHHHHHHHHHHHHHHHHHHHHHHHHHHHHHHHHHHHHHHHHHHHHHHHHHHHHHHHHHHHHHHHHHHHHHHHHHHHHHHHHHHHHHHHHHHHHHHHHHHHHHHHHHHHHHHHHHHHHHHHHHHHHHHHHHHHHHHHHHHHHHHHHHHHHHHHHHHHHHHHHHHHHHHHHHHHHHHHHHHHHHHHHHHHHHHHHHHHHHHHHHHHHHHHHHHHHHHHHHHHHHHHHHHHHHHHHHHHHHHHHHHHHHHHHHHHTTT--GGGT--S--------------------------------------------------------

Foldseek 3Di:
DVVVVVVVVVVVVVVVVVVVVVVVVVVVVVVVVVVVVVVVVVVVVVVVVVVVVVVVVVVVVVVVVVVPDDDDDDYDDYDYDDDDDDDVVVVVVVVVVVVVVVVVVVVVVVVVVVVVVVVVVVVVVVVVVVVVVVVVVVVVVVVVVVVVVVVVVVVVVVVVVVVVVVVVVVVVVVVVVVVVVVVVVVVVVVVVVVVVVCVVVVVVVVVVVVVVVVVVVVVVVVVVVVVVVVVVVVVVVVVVVVVVVVVVVVVVVVVVVVVVVVVVVVVVVVVVVVVVVVVVVVVVVVVVVVVVVVVVVVVVVVVVVVVVVVVVVVVVVVVVVVVVVVVVVVVVVVVVVVVVVVVVVVVVVVVVVVVVVVVVVQVVCVVVVHGPVVPPPDDDDDDDDDDDDDDDDDDDDDDDDDDDDDDDDDDDDDDDDDDDDDDDDDDDDDDDDD